Protein AF-A0A3G8WN34-F1 (afdb_monomer)

Organism: NCBI:txid536441

InterPro domains:
  IPR021255 Putative auto-transporter adhesin, head GIN domain [PF10988] (154-354)
  IPR025348 Protein of unknown function DUF4252 [PF14060] (1-120)

Radius of gyration: 29.74 Å; Cα contacts (8 Å, |Δi|>4): 930; chains: 1; bounding box: 71×53×74 Å

Structure (mmCIF, N/CA/C/O backbone):
data_AF-A0A3G8WN34-F1
#
_entry.id   AF-A0A3G8WN34-F1
#
loop_
_atom_site.group_PDB
_atom_site.id
_atom_site.type_symbol
_atom_site.label_atom_id
_atom_site.label_alt_id
_atom_site.label_comp_id
_atom_site.label_asym_id
_atom_site.label_entity_id
_atom_site.label_seq_id
_atom_site.pdbx_PDB_ins_code
_atom_site.Cartn_x
_atom_site.Cartn_y
_atom_site.Cartn_z
_atom_site.occupancy
_atom_site.B_iso_or_equiv
_atom_site.auth_seq_id
_atom_site.auth_comp_id
_atom_site.auth_asym_id
_atom_site.auth_atom_id
_atom_site.pdbx_PDB_model_num
ATOM 1 N N . MET A 1 1 ? -39.862 -16.663 13.974 1.00 43.75 1 MET A N 1
ATOM 2 C CA . MET A 1 1 ? -39.526 -15.410 13.249 1.00 43.75 1 MET A CA 1
ATOM 3 C C . MET A 1 1 ? -38.131 -14.865 13.580 1.00 43.75 1 MET A C 1
ATOM 5 O O . MET A 1 1 ? -37.652 -14.036 12.822 1.00 43.75 1 MET A O 1
ATOM 9 N N . LEU A 1 2 ? -37.443 -15.374 14.615 1.00 43.06 2 LEU A N 1
ATOM 10 C CA . LEU A 1 2 ? -36.042 -15.039 14.934 1.00 43.06 2 LEU A CA 1
ATOM 11 C C . LEU A 1 2 ? -35.004 -15.735 14.031 1.00 43.06 2 LEU A C 1
ATOM 13 O O . LEU A 1 2 ? -33.896 -15.243 13.884 1.00 43.06 2 LEU A O 1
ATOM 17 N N . SER A 1 3 ? -35.380 -16.814 13.339 1.00 41.12 3 SER A N 1
ATOM 18 C CA . SER A 1 3 ? -34.540 -17.558 12.380 1.00 41.12 3 SER A CA 1
ATOM 19 C C . SER A 1 3 ? -34.228 -16.806 11.070 1.00 41.12 3 SER A C 1
ATOM 21 O O . SER A 1 3 ? -33.795 -17.414 10.095 1.00 41.12 3 SER A O 1
ATOM 23 N N . LYS A 1 4 ? -34.532 -15.505 11.013 1.00 43.38 4 LYS A N 1
ATOM 24 C CA . LYS A 1 4 ? -34.261 -14.601 9.884 1.00 43.38 4 LYS A CA 1
ATOM 25 C C . LYS A 1 4 ? -33.421 -13.382 10.298 1.00 43.38 4 LYS A C 1
ATOM 27 O O . LYS A 1 4 ? -33.313 -12.443 9.515 1.00 43.38 4 LYS A O 1
ATOM 32 N N . LEU A 1 5 ? -32.874 -13.365 11.518 1.00 44.41 5 LEU A N 1
ATOM 33 C CA . LEU A 1 5 ? -31.898 -12.356 11.930 1.00 44.41 5 LEU A CA 1
ATOM 34 C C . LEU A 1 5 ? -30.543 -12.684 11.281 1.00 44.41 5 LEU A C 1
ATOM 36 O O . LEU A 1 5 ? -30.038 -13.792 11.443 1.00 44.41 5 LEU A O 1
ATOM 40 N N . ASP A 1 6 ? -29.985 -11.730 10.537 1.00 44.12 6 ASP A N 1
ATOM 41 C CA . ASP A 1 6 ? -28.703 -11.856 9.832 1.00 44.12 6 ASP A CA 1
ATOM 42 C C . ASP A 1 6 ? -27.540 -11.708 10.831 1.00 44.12 6 ASP A C 1
ATOM 44 O O . ASP A 1 6 ? -27.014 -10.618 11.062 1.00 44.12 6 ASP A O 1
ATOM 48 N N . ILE A 1 7 ? -27.224 -12.806 11.519 1.00 50.94 7 ILE A N 1
ATOM 49 C CA . ILE A 1 7 ? -26.136 -12.929 12.497 1.00 50.94 7 ILE A CA 1
ATOM 50 C C . ILE A 1 7 ? -25.087 -13.850 11.871 1.00 50.94 7 ILE A C 1
ATOM 52 O O . ILE A 1 7 ? -25.432 -14.904 11.341 1.00 50.94 7 ILE A O 1
ATOM 56 N N . LYS A 1 8 ? -23.805 -13.462 11.912 1.00 52.75 8 LYS A N 1
ATOM 57 C CA . LYS A 1 8 ? -22.697 -14.250 11.344 1.00 52.75 8 LYS A CA 1
ATOM 58 C C . LYS A 1 8 ? -22.716 -15.680 11.906 1.00 52.75 8 LYS A C 1
ATOM 60 O O . LYS A 1 8 ? -22.821 -15.853 13.119 1.00 52.75 8 LYS A O 1
ATOM 65 N N . ASP A 1 9 ? -22.529 -16.681 11.044 1.00 53.03 9 ASP A N 1
ATOM 66 C CA . ASP A 1 9 ? -22.697 -18.113 11.364 1.00 53.03 9 ASP A CA 1
ATOM 67 C C . ASP A 1 9 ? -21.975 -18.584 12.647 1.00 53.03 9 ASP A C 1
ATOM 69 O O . ASP A 1 9 ? -22.515 -19.388 13.399 1.00 53.03 9 ASP A O 1
ATOM 73 N N . ALA A 1 10 ? -20.791 -18.040 12.956 1.00 52.22 10 ALA A N 1
ATOM 74 C CA . ALA A 1 10 ? -20.002 -18.433 14.132 1.00 52.22 10 ALA A CA 1
ATOM 75 C C . ALA A 1 10 ? -20.540 -17.902 15.479 1.00 52.22 10 ALA A C 1
ATOM 77 O O . ALA A 1 10 ? -20.291 -18.511 16.516 1.00 52.22 10 ALA A O 1
ATOM 78 N N . GLU A 1 11 ? -21.256 -16.773 15.479 1.00 47.06 11 GLU A N 1
ATOM 79 C CA . GLU A 1 11 ? -21.959 -16.257 16.666 1.00 47.06 11 GLU A CA 1
ATOM 80 C C . GLU A 1 11 ? -23.345 -16.894 16.763 1.00 47.06 11 GLU A C 1
ATOM 82 O O . GLU A 1 11 ? -23.783 -17.252 17.857 1.00 47.06 11 GLU A O 1
ATOM 87 N N . LEU A 1 12 ? -23.988 -17.128 15.609 1.00 53.25 12 LEU A N 1
ATOM 88 C CA . LEU A 1 12 ? -25.261 -17.830 15.519 1.00 53.25 12 LEU A CA 1
ATOM 89 C C . LEU A 1 12 ? -25.170 -19.225 16.142 1.00 53.25 12 LEU A C 1
ATOM 91 O O . LEU A 1 12 ? -26.093 -19.588 16.852 1.00 53.25 12 LEU A O 1
ATOM 95 N N . ASP A 1 13 ? -24.081 -19.976 15.958 1.00 57.62 13 ASP A N 1
ATOM 96 C CA . ASP A 1 13 ? -23.912 -21.310 16.556 1.00 57.62 13 ASP A CA 1
ATOM 97 C C . ASP A 1 13 ? -23.855 -21.304 18.098 1.00 57.62 13 ASP A C 1
ATOM 99 O O . ASP A 1 13 ? -24.292 -22.271 18.729 1.00 57.62 13 ASP A O 1
ATOM 103 N N . ASN A 1 14 ? -23.398 -20.211 18.721 1.00 56.16 14 ASN A N 1
ATOM 104 C CA . ASN A 1 14 ? -23.355 -20.080 20.184 1.00 56.16 14 ASN A CA 1
ATOM 105 C C . ASN A 1 14 ? -24.712 -19.685 20.776 1.00 56.16 14 ASN A C 1
ATOM 107 O O . ASN A 1 14 ? -25.076 -20.158 21.855 1.00 56.16 14 ASN A O 1
ATOM 111 N N . ILE A 1 15 ? -25.479 -18.861 20.057 1.00 58.59 15 ILE A N 1
ATOM 112 C CA . ILE A 1 15 ? -26.801 -18.388 20.493 1.00 58.59 15 ILE A CA 1
ATOM 113 C C . ILE A 1 15 ? -27.958 -19.242 19.953 1.00 58.59 15 ILE A C 1
ATOM 115 O O . ILE A 1 15 ? -29.055 -19.174 20.499 1.00 58.59 15 ILE A O 1
ATOM 119 N N . LYS A 1 16 ? -27.740 -20.093 18.938 1.00 61.62 16 LYS A N 1
ATOM 120 C CA . LYS A 1 16 ? -28.726 -21.026 18.346 1.00 61.62 16 LYS A CA 1
ATOM 121 C C . LYS A 1 16 ? -29.462 -21.861 19.390 1.00 61.62 16 LYS A C 1
ATOM 123 O O . LYS A 1 16 ? -30.690 -21.883 19.354 1.00 61.62 16 LYS A O 1
ATOM 128 N N . PRO A 1 17 ? -28.760 -22.493 20.357 1.00 60.78 17 PRO A N 1
ATOM 129 C CA . PRO A 1 17 ? -29.408 -23.316 21.375 1.00 60.78 17 PRO A CA 1
ATOM 130 C C . PRO A 1 17 ? -30.353 -22.512 22.273 1.00 60.78 17 PRO A C 1
ATOM 132 O O . PRO A 1 17 ? -31.273 -23.079 22.858 1.00 60.78 17 PRO A O 1
ATOM 135 N N . VAL A 1 18 ? -30.117 -21.202 22.385 1.00 63.50 18 VAL A N 1
ATOM 136 C CA . VAL A 1 18 ? -30.957 -20.266 23.133 1.00 63.50 18 VAL A CA 1
ATOM 137 C C . VAL A 1 18 ? -32.099 -19.758 22.248 1.00 63.50 18 VAL A C 1
ATOM 139 O O . VAL A 1 18 ? -33.248 -19.771 22.675 1.00 63.50 18 VAL A O 1
ATOM 142 N N . LEU A 1 19 ? -31.814 -19.382 20.996 1.00 64.50 19 LEU A N 1
ATOM 143 C CA . LEU A 1 19 ? -32.798 -18.917 20.011 1.00 64.50 19 LEU A CA 1
ATOM 144 C C . LEU A 1 19 ? -33.889 -19.954 19.721 1.00 64.50 19 LEU A C 1
ATOM 146 O O . LEU A 1 19 ? -35.049 -19.573 19.585 1.00 64.50 19 LEU A O 1
ATOM 150 N N . ASP A 1 20 ? -33.547 -21.244 19.695 1.00 66.50 20 ASP A N 1
ATOM 151 C CA . ASP A 1 20 ? -34.512 -22.334 19.491 1.00 66.50 20 ASP A CA 1
ATOM 152 C C . ASP A 1 20 ? -35.479 -22.512 20.679 1.00 66.50 20 ASP A C 1
ATOM 154 O O . ASP A 1 20 ? -36.553 -23.098 20.531 1.00 66.50 20 ASP A O 1
ATOM 158 N N . LYS A 1 21 ? -35.125 -21.993 21.863 1.00 67.06 21 LYS A N 1
ATOM 159 C CA . LYS A 1 21 ? -35.935 -22.069 23.093 1.00 67.06 21 LYS A CA 1
ATOM 160 C C . LYS A 1 21 ? -36.768 -20.808 23.349 1.00 67.06 21 LYS A C 1
ATOM 162 O O . LYS A 1 21 ? -37.614 -20.811 24.246 1.00 67.06 21 LYS A O 1
ATOM 167 N N . ILE A 1 22 ? -36.548 -19.746 22.570 1.00 74.25 22 ILE A N 1
ATOM 168 C CA . ILE A 1 22 ? -37.266 -18.473 22.680 1.00 74.25 22 ILE A CA 1
ATOM 169 C C . ILE A 1 22 ? -38.494 -18.508 21.764 1.00 74.25 22 ILE A C 1
ATOM 171 O O . ILE A 1 22 ? -38.400 -18.599 20.541 1.00 74.25 22 ILE A O 1
ATOM 175 N N . GLN A 1 23 ? -39.671 -18.399 22.369 1.00 72.50 23 GLN A N 1
ATOM 176 C CA . GLN A 1 23 ? -40.963 -18.363 21.684 1.00 72.50 23 GLN A CA 1
ATOM 177 C C . GLN A 1 23 ? -41.291 -16.958 21.155 1.00 72.50 23 GLN A C 1
ATOM 179 O O . GLN A 1 23 ? -42.003 -16.824 20.157 1.00 72.50 23 GLN A O 1
ATOM 184 N N . GLY A 1 24 ? -40.739 -15.909 21.774 1.00 75.38 24 GLY A N 1
ATOM 185 C CA . GLY A 1 24 ? -40.942 -14.520 21.365 1.00 75.38 24 GLY A CA 1
ATOM 186 C C . GLY A 1 24 ? -39.858 -13.577 21.886 1.00 75.38 24 GLY A C 1
ATOM 187 O O . GLY A 1 24 ? -39.294 -13.791 22.953 1.00 75.38 24 GLY A O 1
ATOM 188 N N . LEU A 1 25 ? -39.574 -12.520 21.123 1.00 80.81 25 LEU A N 1
ATOM 189 C CA . LEU A 1 25 ? -38.671 -11.439 21.518 1.00 80.81 25 LEU A CA 1
ATOM 190 C C . LEU A 1 25 ? -39.430 -10.117 21.453 1.00 80.81 25 LEU A C 1
ATOM 192 O O . LEU A 1 25 ? -39.993 -9.776 20.410 1.00 80.81 25 LEU A O 1
ATOM 196 N N . ARG A 1 26 ? -39.422 -9.361 22.551 1.00 79.56 26 ARG A N 1
ATOM 197 C CA . ARG A 1 26 ? -39.939 -7.988 22.595 1.00 79.56 26 ARG A CA 1
ATOM 198 C C . ARG A 1 26 ? -38.820 -7.052 23.005 1.00 79.56 26 ARG A C 1
ATOM 200 O O . ARG A 1 26 ? -38.137 -7.313 23.989 1.00 79.56 26 ARG A O 1
ATOM 207 N N . ILE A 1 27 ? -38.648 -5.968 22.258 1.00 82.56 27 ILE A N 1
ATOM 208 C CA . ILE A 1 27 ? -37.599 -4.977 22.500 1.00 82.56 27 ILE A CA 1
ATOM 209 C C . ILE A 1 27 ? -38.257 -3.615 22.694 1.00 82.56 27 ILE A C 1
ATOM 211 O O . ILE A 1 27 ? -39.088 -3.205 21.885 1.00 82.56 27 ILE A O 1
ATOM 215 N N . LEU A 1 28 ? -37.863 -2.917 23.753 1.00 80.19 28 LEU A N 1
ATOM 216 C CA . LEU A 1 28 ? -38.206 -1.526 24.012 1.00 80.19 28 LEU A CA 1
ATOM 217 C C . LEU A 1 28 ? -36.909 -0.724 24.120 1.00 80.19 28 LEU A C 1
ATOM 219 O O . LEU A 1 28 ? -36.101 -0.970 25.013 1.00 80.19 28 LEU A O 1
ATOM 223 N N . VAL A 1 29 ? -36.720 0.228 23.209 1.00 81.00 29 VAL A N 1
ATOM 224 C CA . VAL A 1 29 ? -35.576 1.146 23.198 1.00 81.00 29 VAL A CA 1
ATOM 225 C C . VAL A 1 29 ? -36.062 2.524 23.618 1.00 81.00 29 VAL A C 1
ATOM 227 O O . VAL A 1 29 ? -37.052 3.029 23.091 1.00 81.00 29 VAL A O 1
ATOM 230 N N . ILE A 1 30 ? -35.380 3.115 24.592 1.00 79.31 30 ILE A N 1
ATOM 231 C CA . ILE A 1 30 ? -35.691 4.429 25.142 1.00 79.31 30 ILE A CA 1
ATOM 232 C C . ILE A 1 30 ? -34.420 5.258 25.081 1.00 79.31 30 ILE A C 1
ATOM 234 O O . ILE A 1 30 ? -33.465 5.013 25.819 1.00 79.31 30 ILE A O 1
ATOM 238 N N . GLU A 1 31 ? -34.429 6.240 24.193 1.00 77.69 31 GLU A N 1
ATOM 239 C CA . GLU A 1 31 ? -33.291 7.114 23.945 1.00 77.69 31 GLU A CA 1
ATOM 240 C C . GLU A 1 31 ? -33.470 8.438 24.677 1.00 77.69 31 GLU A C 1
ATOM 242 O O . GLU A 1 31 ? -34.553 9.035 24.695 1.00 77.69 31 GLU A O 1
ATOM 247 N N . LYS A 1 32 ? -32.390 8.898 25.299 1.00 79.50 32 LYS A N 1
ATOM 248 C CA . LYS A 1 32 ? -32.308 10.221 25.885 1.00 79.50 32 LYS A CA 1
ATOM 249 C C . LYS A 1 32 ? -32.390 11.250 24.753 1.00 79.50 32 LYS A C 1
ATOM 251 O O . LYS A 1 32 ? -31.614 11.163 23.805 1.00 79.50 32 LYS A O 1
ATOM 256 N N . PRO A 1 33 ? -33.283 12.248 24.845 1.00 72.19 33 PRO A N 1
ATOM 257 C CA . PRO A 1 33 ? -33.386 13.266 23.811 1.00 72.19 33 PRO A CA 1
ATOM 258 C C . PRO A 1 33 ? -32.088 14.085 23.718 1.00 72.19 33 PRO A C 1
ATOM 260 O O . PRO A 1 33 ? -31.609 14.620 24.722 1.00 72.19 33 PRO A O 1
ATOM 263 N N . GLU A 1 34 ? -31.533 14.187 22.511 1.00 65.25 34 GLU A N 1
ATOM 264 C CA . GLU A 1 34 ? -30.412 15.072 22.182 1.00 65.25 34 GLU A CA 1
ATOM 265 C C . GLU A 1 34 ? -30.930 16.486 21.876 1.00 65.25 34 GLU A C 1
ATOM 267 O O . GLU A 1 34 ? -31.970 16.655 21.233 1.00 65.25 34 GLU A O 1
ATOM 272 N N . PHE A 1 35 ? -30.233 17.521 22.356 1.00 65.94 35 PHE A N 1
ATOM 273 C CA . PHE A 1 35 ? -30.682 18.907 22.209 1.00 65.94 35 PHE A CA 1
ATOM 274 C C . PHE A 1 35 ? -29.596 19.807 21.623 1.00 65.94 35 PHE A C 1
ATOM 276 O O . PHE A 1 35 ? -28.563 20.028 22.253 1.00 65.94 35 PHE A O 1
ATOM 283 N N . ASP A 1 36 ? -29.905 20.422 20.481 1.00 54.41 36 ASP A N 1
ATOM 284 C CA . ASP A 1 36 ? -29.206 21.607 19.990 1.00 54.41 36 ASP A CA 1
ATOM 285 C C . ASP A 1 36 ? -29.720 22.869 20.698 1.00 54.41 36 ASP A C 1
ATOM 287 O O . ASP A 1 36 ? -30.911 23.032 20.983 1.00 54.41 36 ASP A O 1
ATOM 291 N N . SER A 1 37 ? -28.801 23.786 20.982 1.00 52.00 37 SER A N 1
ATOM 292 C CA . SER A 1 37 ? -28.878 24.874 21.972 1.00 52.00 37 SER A CA 1
ATOM 293 C C . SER A 1 37 ? -29.895 26.007 21.696 1.00 52.00 37 SER A C 1
ATOM 295 O O . SER A 1 37 ? -29.808 27.071 22.306 1.00 52.00 37 SER A O 1
ATOM 297 N N . ILE A 1 38 ? -30.891 25.808 20.823 1.00 52.97 38 ILE A N 1
ATOM 298 C CA . ILE A 1 38 ? -31.734 26.893 20.280 1.00 52.97 38 ILE A CA 1
ATOM 299 C C . ILE A 1 38 ? -33.225 26.811 20.691 1.00 52.97 38 ILE A C 1
ATOM 301 O O . ILE A 1 38 ? -33.931 27.816 20.612 1.00 52.97 38 ILE A O 1
ATOM 305 N N . ASN A 1 39 ? -33.746 25.685 21.199 1.00 54.94 39 ASN A N 1
ATOM 306 C CA . ASN A 1 39 ? -35.201 25.520 21.396 1.00 54.94 39 ASN A CA 1
ATOM 307 C C . ASN A 1 39 ? -35.689 25.574 22.862 1.00 54.94 39 ASN A C 1
ATOM 309 O O . ASN A 1 39 ? -35.262 24.802 23.711 1.00 54.94 39 ASN A O 1
ATOM 313 N N . LYS A 1 40 ? -36.696 26.413 23.162 1.00 54.03 40 LYS A N 1
ATOM 314 C CA . LYS A 1 40 ? -37.330 26.540 24.502 1.00 54.03 40 LYS A CA 1
ATOM 315 C C . LYS A 1 40 ? -38.205 25.340 24.926 1.00 54.03 40 LYS A C 1
ATOM 317 O O . LYS A 1 40 ? -38.704 25.319 26.047 1.00 54.03 40 LYS A O 1
ATOM 322 N N . ASN A 1 41 ? -38.369 24.327 24.071 1.00 57.62 41 ASN A N 1
ATOM 323 C CA . ASN A 1 41 ? -39.126 23.098 24.372 1.00 57.62 41 ASN A CA 1
ATOM 324 C C . ASN A 1 41 ? -38.302 22.011 25.095 1.00 57.62 41 ASN A C 1
ATOM 326 O O . ASN A 1 41 ? -38.856 20.978 25.479 1.00 57.62 41 ASN A O 1
ATOM 330 N N . VAL A 1 42 ? -37.005 22.254 25.319 1.00 60.91 42 VAL A N 1
ATOM 331 C CA . VAL A 1 42 ? -36.048 21.317 25.941 1.00 60.91 42 VAL A CA 1
ATOM 332 C C . VAL A 1 42 ? -36.527 20.823 27.311 1.00 60.91 42 VAL A C 1
ATOM 334 O O . VAL A 1 42 ? -36.458 19.631 27.606 1.00 60.91 42 VAL A O 1
ATOM 337 N N . SER A 1 43 ? -37.105 21.704 28.132 1.00 62.34 43 SER A N 1
ATOM 338 C CA . SER A 1 43 ? -37.529 21.344 29.490 1.00 62.34 43 SER A CA 1
ATOM 339 C C . SER A 1 43 ? -38.682 20.337 29.514 1.00 62.34 43 SER A C 1
ATOM 341 O O . SER A 1 43 ? -38.679 19.437 30.346 1.00 62.34 43 SER A O 1
ATOM 343 N N . LYS A 1 44 ? -39.654 20.431 28.596 1.00 69.94 44 LYS A N 1
ATOM 344 C CA . LYS A 1 44 ? -40.822 19.531 28.587 1.00 69.94 44 LYS A CA 1
ATOM 345 C C . LYS A 1 44 ? -40.464 18.129 28.083 1.00 69.94 44 LYS A C 1
ATOM 347 O O . LYS A 1 44 ? -40.932 17.149 28.650 1.00 69.94 44 LYS A O 1
ATOM 352 N N . ALA A 1 45 ? -39.600 18.030 27.071 1.00 70.44 45 ALA A N 1
ATOM 353 C CA . ALA A 1 45 ? -39.113 16.748 26.555 1.00 70.44 45 ALA A CA 1
ATOM 354 C C . ALA A 1 45 ? -38.252 16.003 27.590 1.00 70.44 45 ALA A C 1
ATOM 356 O O . ALA A 1 45 ? -38.448 14.810 27.809 1.00 70.44 45 ALA A O 1
ATOM 357 N N . MET A 1 46 ? -37.374 16.722 28.298 1.00 72.50 46 MET A N 1
ATOM 358 C CA . MET A 1 46 ? -36.568 16.157 29.384 1.00 72.50 46 MET A CA 1
ATOM 359 C C . MET A 1 46 ? -37.435 15.704 30.575 1.00 72.50 46 MET A C 1
ATOM 361 O O . MET A 1 46 ? -37.191 14.648 31.154 1.00 72.50 46 MET A O 1
ATOM 365 N N . LEU A 1 47 ? -38.473 16.473 30.936 1.00 73.25 47 LEU A N 1
ATOM 366 C CA . LEU A 1 47 ? -39.418 16.098 31.997 1.00 73.25 47 LEU A CA 1
ATOM 367 C C . LEU A 1 47 ? -40.215 14.838 31.638 1.00 73.25 47 LEU A C 1
ATOM 369 O O . LEU A 1 47 ? -40.315 13.939 32.471 1.00 73.25 47 LEU A O 1
ATOM 373 N N . ASN A 1 48 ? -40.714 14.746 30.402 1.00 78.50 48 ASN A N 1
ATOM 374 C CA . ASN A 1 48 ? -41.432 13.569 29.907 1.00 78.50 48 ASN A CA 1
ATOM 375 C C . ASN A 1 48 ? -40.534 12.322 29.855 1.00 78.50 48 ASN A C 1
ATOM 377 O O . ASN A 1 48 ? -40.978 11.219 30.167 1.00 78.50 48 ASN A O 1
ATOM 381 N N . PHE A 1 49 ? -39.264 12.491 29.480 1.00 82.25 49 PHE A N 1
ATOM 382 C CA . PHE A 1 49 ? -38.283 11.410 29.494 1.00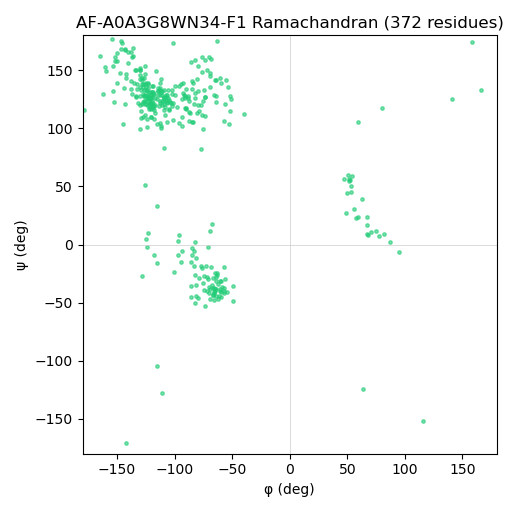 82.25 49 PHE A CA 1
ATOM 383 C C . PHE A 1 49 ? -38.052 10.881 30.917 1.00 82.25 49 PHE A C 1
ATOM 385 O O . PHE A 1 49 ? -38.111 9.676 31.160 1.00 82.25 49 PHE A O 1
ATOM 392 N N . ASN A 1 50 ? -37.869 11.785 31.882 1.00 78.69 50 ASN A N 1
ATOM 393 C CA . ASN A 1 50 ? -37.673 11.418 33.283 1.00 78.69 50 ASN A CA 1
ATOM 394 C C . ASN A 1 50 ? -38.915 10.756 33.902 1.00 78.69 50 ASN A C 1
ATOM 396 O O . ASN A 1 50 ? -38.771 9.828 34.701 1.00 78.69 50 ASN A O 1
ATOM 400 N N . SER A 1 51 ? -40.130 11.198 33.549 1.00 81.50 51 SER A N 1
ATOM 401 C CA . SER A 1 51 ? -41.359 10.535 34.004 1.00 81.50 51 SER A CA 1
ATOM 402 C C . SER A 1 51 ? -41.500 9.139 33.401 1.00 81.50 51 SER A C 1
ATOM 404 O O . SER A 1 51 ? -41.758 8.197 34.141 1.00 81.50 51 SER A O 1
ATOM 406 N N . LEU A 1 52 ? -41.223 8.978 32.103 1.00 82.50 52 LEU A N 1
ATOM 407 C CA . LEU A 1 52 ? -41.259 7.677 31.432 1.00 82.50 52 LEU A CA 1
ATOM 408 C C . LEU A 1 52 ? -40.272 6.683 32.065 1.00 82.50 52 LEU A C 1
ATOM 410 O O . LEU A 1 52 ? -40.636 5.550 32.366 1.00 82.50 52 LEU A O 1
ATOM 414 N N . GLN A 1 53 ? -39.043 7.122 32.341 1.00 78.12 53 GLN A N 1
ATOM 415 C CA . GLN A 1 53 ? -38.035 6.325 33.050 1.00 78.12 53 GLN A CA 1
ATOM 416 C C . GLN A 1 53 ? -38.523 5.866 34.434 1.00 78.12 53 GLN A C 1
ATOM 418 O O . GLN A 1 53 ? -38.340 4.710 34.828 1.00 78.12 53 GLN A O 1
ATOM 423 N N . LYS A 1 54 ? -39.190 6.758 35.174 1.00 81.06 54 LYS A N 1
ATOM 424 C CA . LYS A 1 54 ? -39.757 6.446 36.490 1.00 81.06 54 LYS A CA 1
ATOM 425 C C . LYS A 1 54 ? -40.904 5.435 36.399 1.00 81.06 54 LYS A C 1
ATOM 427 O O . LYS A 1 54 ? -40.935 4.506 37.206 1.00 81.06 54 LYS A O 1
ATOM 432 N N . ASP A 1 55 ? -41.796 5.594 35.426 1.00 83.69 55 ASP A N 1
ATOM 433 C CA . ASP A 1 55 ? -42.949 4.713 35.206 1.00 83.69 55 ASP A CA 1
ATOM 434 C C . ASP A 1 55 ? -42.524 3.307 34.763 1.00 83.69 55 ASP A C 1
ATOM 436 O O . ASP A 1 55 ? -43.110 2.302 35.168 1.00 83.69 55 ASP A O 1
ATOM 440 N N . ILE A 1 56 ? -41.449 3.207 33.983 1.00 82.12 56 ILE A N 1
ATOM 441 C CA . ILE A 1 56 ? -40.862 1.917 33.610 1.00 82.12 56 ILE A CA 1
ATOM 442 C C . ILE A 1 56 ? -40.226 1.259 34.828 1.00 82.12 56 ILE A C 1
ATOM 444 O O . ILE A 1 56 ? -40.473 0.085 35.091 1.00 82.12 56 ILE A O 1
ATOM 448 N N . SER A 1 57 ? -39.445 2.003 35.615 1.00 75.81 57 SER A N 1
ATOM 449 C CA . SER A 1 57 ? -38.827 1.461 36.828 1.00 75.81 57 SER A 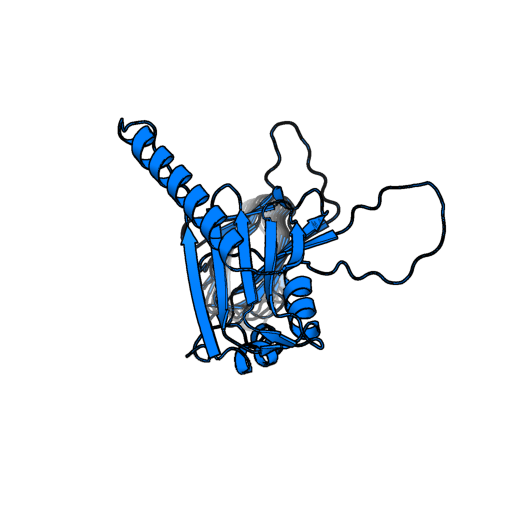CA 1
ATOM 450 C C . SER A 1 57 ? -39.864 0.969 37.844 1.00 75.81 57 SER A C 1
ATOM 452 O O . SER A 1 57 ? -39.649 -0.066 38.476 1.00 75.81 57 SER A O 1
ATOM 454 N N . SER A 1 58 ? -40.992 1.670 38.001 1.00 80.06 58 SER A N 1
ATOM 455 C CA . SER A 1 58 ? -42.084 1.229 38.877 1.00 80.06 58 SER A CA 1
ATOM 456 C C . SER A 1 58 ? -42.804 0.001 38.319 1.00 80.06 58 SER A C 1
ATOM 458 O O . SER A 1 58 ? -43.047 -0.945 39.065 1.00 80.06 58 SER A O 1
ATOM 460 N N . SER A 1 59 ? -43.065 -0.034 37.010 1.00 80.69 59 SER A N 1
ATOM 461 C CA . SER A 1 59 ? -43.679 -1.188 36.347 1.00 80.69 59 SER A CA 1
ATOM 462 C C . SER A 1 59 ? -42.810 -2.438 36.479 1.00 80.69 59 SER A C 1
ATOM 464 O O . SER A 1 59 ? -43.313 -3.490 36.853 1.00 80.69 59 SER A O 1
ATOM 466 N N . LEU A 1 60 ? -41.494 -2.315 36.279 1.00 76.38 60 LEU A N 1
ATOM 467 C CA . LEU A 1 60 ? -40.541 -3.413 36.457 1.00 76.38 60 LEU A CA 1
ATOM 468 C C . LEU A 1 60 ? -40.526 -3.969 37.882 1.00 76.38 60 LEU A C 1
ATOM 470 O O . LEU A 1 60 ? -40.467 -5.181 38.061 1.00 76.38 60 LEU A O 1
ATOM 474 N N . LYS A 1 61 ? -40.614 -3.102 38.898 1.00 76.88 61 LYS A N 1
ATOM 475 C CA . LYS A 1 61 ? -40.695 -3.535 40.302 1.00 76.88 61 LYS A CA 1
ATOM 476 C C . LYS A 1 61 ? -41.969 -4.326 40.602 1.00 76.88 61 LYS A C 1
ATOM 478 O O . LYS A 1 61 ? -41.934 -5.206 41.450 1.00 76.88 61 LYS A O 1
ATOM 483 N N . ASN A 1 62 ? -43.068 -4.026 39.911 1.00 79.00 62 ASN A N 1
ATOM 484 C CA . ASN A 1 62 ? -44.354 -4.696 40.111 1.00 79.00 62 ASN A CA 1
ATOM 485 C C . ASN A 1 62 ? -44.461 -6.044 39.383 1.00 79.00 62 ASN A C 1
ATOM 487 O O . ASN A 1 62 ? -45.407 -6.786 39.628 1.00 79.00 62 ASN A O 1
ATOM 491 N N . LEU A 1 63 ? -43.532 -6.359 38.477 1.00 76.62 63 LEU A N 1
ATOM 492 C CA . LEU A 1 63 ? -43.580 -7.579 37.672 1.00 76.62 63 LEU A CA 1
ATOM 493 C C . LEU A 1 63 ? -43.034 -8.827 38.397 1.00 76.62 63 LEU A C 1
ATOM 495 O O . LEU A 1 63 ? -43.029 -9.892 37.792 1.00 76.62 63 LEU A O 1
ATOM 499 N N . ASN A 1 64 ? -42.616 -8.722 39.667 1.00 73.69 64 ASN A N 1
ATOM 500 C CA . ASN A 1 64 ? -42.058 -9.824 40.471 1.00 73.69 64 ASN A CA 1
ATOM 501 C C . ASN A 1 64 ? -40.938 -10.604 39.755 1.00 73.69 64 ASN A C 1
ATOM 503 O O . ASN A 1 64 ? -40.927 -11.829 39.771 1.00 73.69 64 ASN A O 1
ATOM 507 N N . TYR A 1 65 ? -40.007 -9.898 39.110 1.00 80.88 65 TYR A N 1
ATOM 508 C CA . TYR A 1 65 ? -38.815 -10.531 38.551 1.00 80.88 65 TYR A CA 1
ATOM 509 C C . TYR A 1 65 ? -37.686 -10.552 39.582 1.00 80.88 65 TYR A C 1
ATOM 511 O O . TYR A 1 65 ? -37.357 -9.513 40.163 1.00 80.88 65 TYR A O 1
ATOM 519 N N . ASP A 1 66 ? -37.034 -11.699 39.719 1.00 81.25 66 ASP A N 1
ATOM 520 C CA . ASP A 1 66 ? -35.822 -11.853 40.510 1.00 81.25 66 ASP A CA 1
ATOM 521 C C . ASP A 1 66 ? -34.586 -11.475 39.686 1.00 81.25 66 ASP A C 1
ATOM 523 O O . ASP A 1 66 ? -34.428 -11.872 38.528 1.00 81.25 66 ASP A O 1
ATOM 527 N N . GLU A 1 67 ? -33.688 -10.684 40.280 1.00 82.06 67 GLU A N 1
ATOM 528 C CA . GLU A 1 67 ? -32.402 -10.337 39.667 1.00 82.06 67 GLU A CA 1
ATOM 529 C C . GLU A 1 67 ? -31.447 -11.527 39.769 1.00 82.06 67 GLU A C 1
ATOM 531 O O . GLU A 1 67 ? -30.979 -11.876 40.849 1.00 82.06 67 GLU A O 1
ATOM 536 N N . LEU A 1 68 ? -31.143 -12.130 38.622 1.00 80.62 68 LEU A N 1
ATOM 537 C CA . LEU A 1 68 ? -30.257 -13.287 38.529 1.00 80.62 68 LEU A CA 1
ATOM 538 C C . LEU A 1 68 ? -28.792 -12.865 38.550 1.00 80.62 68 LEU A C 1
ATOM 540 O O . LEU A 1 68 ? -27.957 -13.481 39.210 1.00 80.62 68 LEU A O 1
ATOM 544 N N . MET A 1 69 ? -28.472 -11.817 37.790 1.00 78.38 69 MET A N 1
ATOM 545 C CA . MET A 1 69 ? -27.129 -11.257 37.725 1.00 78.38 69 MET A CA 1
ATOM 546 C C . MET A 1 69 ? -27.140 -9.831 37.178 1.00 78.38 69 MET A C 1
ATOM 548 O O . MET A 1 69 ? -27.972 -9.449 36.352 1.00 78.38 69 MET A O 1
ATOM 552 N N . THR A 1 70 ? -26.139 -9.065 37.595 1.00 79.38 70 THR A N 1
ATOM 553 C CA . THR A 1 70 ? -25.814 -7.760 37.027 1.00 79.38 70 THR A CA 1
ATOM 554 C C . THR A 1 70 ? -24.391 -7.803 36.489 1.00 79.38 70 THR A C 1
ATOM 556 O O . THR A 1 70 ? -23.450 -8.105 37.222 1.00 79.38 70 THR A O 1
ATOM 559 N N . VAL A 1 71 ? -24.226 -7.433 35.224 1.00 77.44 71 VAL A N 1
ATOM 560 C CA . VAL A 1 71 ? -22.935 -7.213 34.579 1.00 77.44 71 VAL A CA 1
ATOM 561 C C . VAL A 1 71 ? -22.723 -5.708 34.444 1.00 77.44 71 VAL A C 1
ATOM 563 O O . VAL A 1 71 ? -23.470 -5.017 33.754 1.00 77.44 71 VAL A O 1
ATOM 566 N N . ASN A 1 72 ? -21.706 -5.187 35.127 1.00 72.88 72 ASN A N 1
ATOM 567 C CA . ASN A 1 72 ? -21.299 -3.791 34.989 1.00 72.88 72 ASN A CA 1
ATOM 568 C C . ASN A 1 72 ? -20.114 -3.722 34.017 1.00 72.88 72 ASN A C 1
ATOM 570 O O . ASN A 1 72 ? -19.059 -4.290 34.299 1.00 72.88 72 ASN A O 1
ATOM 574 N N . SER A 1 73 ? -20.276 -3.018 32.900 1.00 67.75 73 SER A N 1
ATOM 575 C CA . SER A 1 73 ? -19.175 -2.576 32.045 1.00 67.75 73 SER A CA 1
ATOM 576 C C . SER A 1 73 ? -18.882 -1.093 32.310 1.00 67.75 73 SER A C 1
ATOM 578 O O . SER A 1 73 ? -19.579 -0.444 33.093 1.00 67.75 73 SER A O 1
ATOM 580 N N . LYS A 1 74 ? -17.817 -0.551 31.707 1.00 59.75 74 LYS A N 1
ATOM 581 C CA . LYS A 1 74 ? -17.445 0.864 31.887 1.00 59.75 74 LYS A CA 1
ATOM 582 C C . LYS A 1 74 ? -18.541 1.825 31.408 1.00 59.75 74 LYS A C 1
ATOM 584 O O . LYS A 1 74 ? -18.724 2.864 32.033 1.00 59.75 74 LYS A O 1
ATOM 589 N N . ASP A 1 75 ? -19.297 1.422 30.386 1.00 63.41 75 ASP A N 1
ATOM 590 C CA . ASP A 1 75 ? -20.225 2.299 29.661 1.00 63.41 75 ASP A CA 1
ATOM 591 C C . ASP A 1 75 ? -21.690 1.835 29.763 1.00 63.41 75 ASP A C 1
ATOM 593 O O . ASP A 1 75 ? -22.610 2.554 29.366 1.00 63.41 75 ASP A O 1
ATOM 597 N N . ALA A 1 76 ? -21.940 0.638 30.307 1.00 72.50 76 ALA A N 1
ATOM 598 C CA . ALA A 1 76 ? -23.282 0.088 30.444 1.00 72.50 76 ALA A CA 1
ATOM 599 C C . ALA A 1 76 ? -23.451 -0.794 31.688 1.00 72.50 76 ALA A C 1
ATOM 601 O O . ALA A 1 76 ? -22.561 -1.529 32.113 1.00 72.50 76 ALA A O 1
ATOM 602 N N . LYS A 1 77 ? -24.659 -0.774 32.246 1.00 78.00 77 LYS A N 1
ATOM 603 C CA . LYS A 1 77 ? -25.114 -1.709 33.271 1.00 78.00 77 LYS A CA 1
ATOM 604 C C . LYS A 1 77 ? -26.150 -2.641 32.666 1.00 78.00 77 LYS A C 1
ATOM 606 O O . LYS A 1 77 ? -27.230 -2.197 32.280 1.00 78.00 77 LYS A O 1
ATOM 611 N N . VAL A 1 78 ? -25.822 -3.924 32.613 1.00 82.94 78 VAL A N 1
ATOM 612 C CA . VAL A 1 78 ? -26.676 -4.979 32.072 1.00 82.94 78 VAL A CA 1
ATOM 613 C C . VAL A 1 78 ? -27.232 -5.799 33.231 1.00 82.94 78 VAL A C 1
ATOM 615 O O . VAL A 1 78 ? -26.474 -6.328 34.037 1.00 82.94 78 VAL A O 1
ATOM 618 N N . LYS A 1 79 ? -28.555 -5.899 33.338 1.00 81.88 79 LYS A N 1
ATOM 619 C CA . LYS A 1 79 ? -29.242 -6.723 34.338 1.00 81.88 79 LYS A CA 1
ATOM 620 C C . LYS A 1 79 ? -29.995 -7.858 33.669 1.00 81.88 79 LYS A C 1
ATOM 622 O O . LYS A 1 79 ? -30.725 -7.609 32.713 1.00 81.88 79 LYS A O 1
ATOM 627 N N . PHE A 1 80 ? -29.870 -9.053 34.229 1.00 83.25 80 PHE A N 1
ATOM 628 C CA . PHE A 1 80 ? -30.633 -10.231 33.843 1.00 83.25 80 PHE A CA 1
ATOM 629 C C . PHE A 1 80 ? -31.625 -10.550 34.960 1.00 83.25 80 PHE A C 1
ATOM 631 O O . PHE A 1 80 ? -31.242 -10.705 36.121 1.00 83.25 80 PHE A O 1
ATOM 638 N N . LEU A 1 81 ? -32.900 -10.600 34.600 1.00 84.12 81 LEU A N 1
ATOM 639 C CA . LEU A 1 81 ? -34.042 -10.720 35.498 1.00 84.12 81 LEU A CA 1
ATOM 640 C C . LEU A 1 81 ? -34.920 -11.884 35.010 1.00 84.12 81 LEU A C 1
ATOM 642 O O . LEU A 1 81 ? -35.092 -12.014 33.800 1.00 84.12 81 LEU A O 1
ATOM 646 N N . ALA A 1 82 ? -35.511 -12.695 35.890 1.00 83.62 82 ALA A N 1
ATOM 647 C CA . ALA A 1 82 ? -36.471 -13.744 35.496 1.00 83.62 82 ALA A CA 1
ATOM 648 C C . ALA A 1 82 ? -37.726 -13.753 36.377 1.00 83.62 82 ALA A C 1
ATOM 650 O O . ALA A 1 82 ? -37.647 -13.377 37.542 1.00 83.62 82 ALA A O 1
ATOM 651 N N . ALA A 1 83 ? -38.871 -14.165 35.821 1.00 76.19 83 ALA A N 1
ATOM 652 C CA . ALA A 1 83 ? -40.151 -14.170 36.539 1.00 76.19 83 ALA A CA 1
ATOM 653 C C . ALA A 1 83 ? -40.308 -15.368 37.498 1.00 76.19 83 ALA A C 1
ATOM 655 O O . ALA A 1 83 ? -41.008 -15.261 38.500 1.00 76.19 83 ALA A O 1
ATOM 656 N N . ASP A 1 84 ? -39.667 -16.499 37.193 1.00 71.19 84 ASP A N 1
ATOM 657 C CA . ASP A 1 84 ? -39.567 -17.669 38.071 1.00 71.19 84 ASP A CA 1
ATOM 658 C C . ASP A 1 84 ? -38.244 -18.398 37.792 1.00 71.19 84 ASP A C 1
ATOM 660 O O . ASP A 1 84 ? -37.824 -18.522 36.637 1.00 71.19 84 ASP A O 1
ATOM 664 N N . ALA A 1 85 ? -37.580 -18.861 38.849 1.00 63.16 85 ALA A N 1
ATOM 665 C CA . ALA A 1 85 ? -36.300 -19.561 38.808 1.00 63.16 85 ALA A CA 1
ATOM 666 C C . ALA A 1 85 ? -36.384 -20.908 39.542 1.00 63.16 85 ALA A C 1
ATOM 668 O O . ALA A 1 85 ? -35.566 -21.233 40.407 1.00 63.16 85 ALA A O 1
ATOM 669 N N . ALA A 1 86 ? -37.387 -21.715 39.204 1.00 58.97 86 ALA A N 1
ATOM 670 C CA . ALA A 1 86 ? -37.556 -23.049 39.760 1.00 58.97 86 ALA A CA 1
ATOM 671 C C . ALA A 1 86 ? -36.682 -24.089 39.025 1.00 58.97 86 ALA A C 1
ATOM 673 O O . ALA A 1 86 ? -36.708 -24.221 37.802 1.00 58.97 86 ALA A O 1
ATOM 674 N N . ASN A 1 87 ? -35.923 -24.893 39.780 1.00 56.97 87 ASN A N 1
ATOM 675 C CA . ASN A 1 87 ? -35.175 -26.059 39.277 1.00 56.97 87 ASN A CA 1
ATOM 676 C C . ASN A 1 87 ? -34.185 -25.777 38.122 1.00 56.97 87 ASN A C 1
ATOM 678 O O . ASN A 1 87 ? -33.938 -26.648 37.288 1.00 56.97 87 ASN A O 1
ATOM 682 N N . GLY A 1 88 ? -33.599 -24.575 38.068 1.00 60.47 88 GLY A N 1
ATOM 683 C CA . GLY A 1 88 ? -32.598 -24.208 37.054 1.00 60.47 88 GLY A CA 1
ATOM 684 C C . GLY A 1 88 ? -33.170 -23.884 35.668 1.00 60.47 88 GLY A C 1
ATOM 685 O O . GLY A 1 88 ? -32.397 -23.675 34.728 1.00 60.47 88 GLY A O 1
ATOM 686 N N . VAL A 1 89 ? -34.501 -23.820 35.547 1.00 69.56 89 VAL A N 1
ATOM 687 C CA . VAL A 1 89 ? -35.221 -23.349 34.361 1.00 69.56 89 VAL A CA 1
ATOM 688 C C . VAL A 1 89 ? -35.851 -22.002 34.695 1.00 69.56 89 VAL A C 1
ATOM 690 O O . VAL A 1 89 ? -36.540 -21.863 35.700 1.00 69.56 89 VAL A O 1
ATOM 693 N N . LEU A 1 90 ? -35.572 -21.015 33.856 1.00 74.25 90 LEU A N 1
ATOM 694 C CA . LEU A 1 90 ? -36.039 -19.647 33.990 1.00 74.25 90 LEU A CA 1
ATOM 695 C C . LEU A 1 90 ? -37.213 -19.446 33.040 1.00 74.25 90 LEU A C 1
ATOM 697 O O . LEU A 1 90 ? -37.058 -19.627 31.827 1.00 74.25 90 LEU A O 1
ATOM 701 N N . ASP A 1 91 ? -38.361 -19.066 33.591 1.00 72.56 91 ASP A N 1
ATOM 702 C CA . ASP A 1 91 ? -39.524 -18.675 32.802 1.00 72.56 91 ASP A CA 1
ATOM 703 C C . ASP A 1 91 ? -39.465 -17.161 32.551 1.00 72.56 91 ASP A C 1
ATOM 705 O O . ASP A 1 91 ? -39.517 -16.359 33.484 1.00 72.56 91 ASP A O 1
ATOM 709 N N . ASN A 1 92 ? -39.364 -16.791 31.270 1.00 74.38 92 ASN A N 1
ATOM 710 C CA . ASN A 1 92 ? -39.305 -15.421 30.750 1.00 74.38 92 ASN A CA 1
ATOM 711 C C . ASN A 1 92 ? -38.122 -14.599 31.288 1.00 74.38 92 ASN A C 1
ATOM 713 O O . ASN A 1 92 ? -38.123 -14.099 32.413 1.00 74.38 92 ASN A O 1
ATOM 717 N N . LEU A 1 93 ? -37.114 -14.406 30.438 1.00 82.88 93 LEU A N 1
ATOM 718 C CA . LEU A 1 93 ? -35.917 -13.641 30.775 1.00 82.88 93 LEU A CA 1
ATOM 719 C C . LEU A 1 93 ? -36.083 -12.189 30.329 1.00 82.88 93 LEU A C 1
ATOM 721 O O . LEU A 1 93 ? -36.314 -11.906 29.155 1.00 82.88 93 LEU A O 1
ATOM 725 N N . LEU A 1 94 ? -35.904 -11.259 31.255 1.00 84.56 94 LEU A N 1
ATOM 726 C CA . LEU A 1 94 ? -35.847 -9.836 30.979 1.00 84.56 94 LEU A CA 1
ATOM 727 C C . LEU A 1 94 ? -34.404 -9.338 31.102 1.00 84.56 94 LEU A C 1
ATOM 729 O O . LEU A 1 94 ? -33.769 -9.415 32.152 1.00 84.56 94 LEU A O 1
ATOM 733 N N . LEU A 1 95 ? -33.904 -8.773 30.013 1.00 85.62 95 LEU A N 1
ATOM 734 C CA . LEU A 1 95 ? -32.608 -8.127 29.914 1.00 85.62 95 LEU A CA 1
ATOM 735 C C . LEU A 1 95 ? -32.800 -6.610 29.921 1.00 85.62 95 LEU A C 1
ATOM 737 O O . LEU A 1 95 ? -33.481 -6.061 29.058 1.00 85.62 95 LEU A O 1
ATOM 741 N N . SER A 1 96 ? -32.188 -5.921 30.880 1.00 82.75 96 SER A N 1
ATOM 742 C CA . SER A 1 96 ? -32.205 -4.458 30.963 1.00 82.75 96 SER A CA 1
ATOM 743 C C . SER A 1 96 ? -30.791 -3.916 30.809 1.00 82.75 96 SER A C 1
ATOM 745 O O . SER A 1 96 ? -29.964 -4.083 31.703 1.00 82.75 96 SER A O 1
ATOM 747 N N . VAL A 1 97 ? -30.534 -3.211 29.711 1.00 84.00 97 VAL A N 1
ATOM 748 C CA . VAL A 1 97 ? -29.274 -2.517 29.430 1.00 84.00 97 VAL A CA 1
ATOM 749 C C . VAL A 1 97 ? -29.479 -1.026 29.658 1.00 84.00 97 VAL A C 1
ATOM 751 O O . VAL A 1 97 ? -30.355 -0.419 29.050 1.00 84.00 97 VAL A O 1
ATOM 754 N N . ASN A 1 98 ? -28.683 -0.428 30.538 1.00 79.06 98 ASN A N 1
ATOM 755 C CA . ASN A 1 98 ? -28.686 1.012 30.785 1.00 79.06 98 ASN A CA 1
ATOM 756 C C . ASN A 1 98 ? -27.303 1.583 30.457 1.00 79.06 98 ASN A C 1
ATOM 758 O O . ASN A 1 98 ? -26.319 1.140 31.046 1.00 79.06 98 ASN A O 1
ATOM 762 N N . SER A 1 99 ? -27.226 2.531 29.525 1.00 78.81 99 SER A N 1
ATOM 763 C CA . SER A 1 99 ? -25.977 3.128 29.043 1.00 78.81 99 SER A CA 1
ATOM 764 C C . SER A 1 99 ? -26.176 4.616 28.768 1.00 78.81 99 SER A C 1
ATOM 766 O O . SER A 1 99 ? -27.049 4.986 27.993 1.00 78.81 99 SER A O 1
ATOM 768 N N . GLU A 1 100 ? -25.407 5.472 29.446 1.00 72.75 100 GLU A N 1
ATOM 769 C CA . GLU A 1 100 ? -25.374 6.938 29.250 1.00 72.75 100 GLU A CA 1
ATOM 770 C C . GLU A 1 100 ? -26.742 7.662 29.227 1.00 72.75 100 GLU A C 1
ATOM 772 O O . GLU A 1 100 ? -26.899 8.756 28.681 1.00 72.75 100 GLU A O 1
ATOM 777 N N . GLY A 1 101 ? -27.745 7.089 29.896 1.00 68.62 101 GLY A N 1
ATOM 778 C CA . GLY A 1 101 ? -29.111 7.613 29.940 1.00 68.62 101 GLY A CA 1
ATOM 779 C C . GLY A 1 101 ? -30.052 7.002 28.905 1.00 68.62 101 GLY A C 1
ATOM 780 O O . GLY A 1 101 ? -31.245 7.247 28.998 1.00 68.62 101 GLY A O 1
ATOM 781 N N . ASN A 1 102 ? -29.561 6.172 27.988 1.00 76.06 102 ASN A N 1
ATOM 782 C CA . ASN A 1 102 ? -30.373 5.309 27.140 1.00 76.06 102 ASN A CA 1
ATOM 783 C C . ASN A 1 102 ? -30.686 4.002 27.876 1.00 76.06 102 ASN A C 1
ATOM 785 O O . ASN A 1 102 ? -29.832 3.434 28.564 1.00 76.06 102 ASN A O 1
ATOM 789 N N . GLN A 1 103 ? -31.907 3.502 27.713 1.00 78.69 103 GLN A N 1
ATOM 790 C CA . GLN A 1 103 ? -32.325 2.224 28.274 1.00 78.69 103 GLN A CA 1
ATOM 791 C C . GLN A 1 103 ? -32.879 1.325 27.174 1.00 78.69 103 GLN A C 1
ATOM 793 O O . GLN A 1 103 ? -33.779 1.711 26.434 1.00 78.69 103 GLN A O 1
ATOM 798 N N . VAL A 1 104 ? -32.373 0.098 27.109 1.00 83.06 104 VAL A N 1
ATOM 799 C CA . VAL A 1 104 ? -32.919 -0.965 26.269 1.00 83.06 104 VAL A CA 1
ATOM 800 C C . VAL A 1 104 ? -33.435 -2.067 27.179 1.00 83.06 104 VAL A C 1
ATOM 802 O O . VAL A 1 104 ? -32.700 -2.579 28.022 1.00 83.06 104 VAL A O 1
ATOM 805 N N . LEU A 1 105 ? -34.699 -2.440 27.009 1.00 82.31 105 LEU A N 1
ATOM 806 C CA . LEU A 1 105 ? -35.285 -3.616 27.636 1.00 82.31 105 LEU A CA 1
ATOM 807 C C . LEU A 1 105 ? -35.566 -4.655 26.557 1.00 82.31 105 LEU A C 1
ATOM 809 O O . LEU A 1 105 ? -36.222 -4.356 25.561 1.00 82.31 105 LEU A O 1
ATOM 813 N N . MET A 1 106 ? -35.096 -5.876 26.768 1.00 84.75 106 MET A N 1
ATOM 814 C CA . MET A 1 106 ? -35.385 -7.018 25.911 1.00 84.75 106 MET A CA 1
ATOM 815 C C . MET A 1 106 ? -36.025 -8.112 26.750 1.00 84.75 106 MET A C 1
ATOM 817 O O . MET A 1 106 ? -35.423 -8.586 27.706 1.00 84.75 106 MET A O 1
ATOM 821 N N . MET A 1 107 ? -37.240 -8.511 26.398 1.00 82.50 107 MET A N 1
ATOM 822 C CA . MET A 1 107 ? -37.936 -9.628 27.026 1.00 82.50 107 MET A CA 1
ATOM 823 C C . MET A 1 107 ? -37.909 -10.819 26.078 1.00 82.50 107 MET A C 1
ATOM 825 O O . MET A 1 107 ? -38.321 -10.712 24.918 1.00 82.50 107 MET A O 1
ATOM 829 N N . LEU A 1 108 ? -37.386 -11.928 26.580 1.00 83.50 108 LEU A N 1
ATOM 830 C CA . LEU A 1 108 ? -37.285 -13.203 25.900 1.00 83.50 108 LEU A CA 1
ATOM 831 C C . LEU A 1 108 ? -38.331 -14.131 26.517 1.00 83.50 108 LEU A C 1
ATOM 833 O O . LEU A 1 108 ? -38.162 -14.614 27.637 1.00 83.50 108 LEU A O 1
ATOM 837 N N . ASP A 1 109 ? -39.409 -14.364 25.774 1.00 76.50 109 ASP A N 1
ATOM 838 C CA . ASP A 1 109 ? -40.500 -15.248 26.174 1.00 76.50 109 ASP A CA 1
ATOM 839 C C . ASP A 1 109 ? -40.057 -16.699 25.915 1.00 76.50 109 ASP A C 1
ATOM 841 O O . ASP A 1 109 ? -39.821 -17.075 24.763 1.00 76.50 109 ASP A O 1
ATOM 845 N N . GLY A 1 110 ? -39.906 -17.520 26.958 1.00 76.62 110 GLY A N 1
ATOM 846 C CA . GLY A 1 110 ? -39.439 -18.905 26.819 1.00 76.62 110 GLY A CA 1
ATOM 847 C C . GLY A 1 110 ? -38.842 -19.511 28.090 1.00 76.62 110 GLY A C 1
ATOM 848 O O . GLY A 1 110 ? -38.674 -18.829 29.098 1.00 76.62 110 GLY A O 1
ATOM 849 N N . LYS A 1 111 ? -38.519 -20.810 28.009 1.00 78.56 111 LYS A N 1
ATOM 850 C CA . LYS A 1 111 ? -37.859 -21.582 29.073 1.00 78.56 111 LYS A CA 1
ATOM 851 C C . LYS A 1 111 ? -36.359 -21.625 28.819 1.00 78.56 111 LYS A C 1
ATOM 853 O O . LYS A 1 111 ? -35.908 -22.351 27.931 1.00 78.56 111 LYS A O 1
ATOM 858 N N . ILE A 1 112 ? -35.589 -20.857 29.579 1.00 77.62 112 ILE A N 1
ATOM 859 C CA . ILE A 1 112 ? -34.140 -20.710 29.385 1.00 77.62 112 ILE A CA 1
ATOM 860 C C . ILE A 1 112 ? -33.425 -21.337 30.581 1.00 77.62 112 ILE A C 1
ATOM 862 O O . ILE A 1 112 ? -33.811 -21.106 31.720 1.00 77.62 112 ILE A O 1
ATOM 866 N N . SER A 1 113 ? -32.399 -22.161 30.361 1.00 77.25 113 SER A N 1
ATOM 867 C CA . SER A 1 113 ? -31.633 -22.713 31.485 1.00 77.25 113 SER A CA 1
ATOM 868 C C . SER A 1 113 ? -30.627 -21.693 32.019 1.00 77.25 113 SER A C 1
ATOM 870 O O . SER A 1 113 ? -30.126 -20.845 31.280 1.00 77.25 113 SER A O 1
ATOM 872 N N . MET A 1 114 ? -30.268 -21.806 33.298 1.00 72.25 114 MET A N 1
ATOM 873 C CA . MET A 1 114 ? -29.255 -20.931 33.907 1.00 72.25 114 MET A CA 1
ATOM 874 C C . MET A 1 114 ? -27.882 -21.024 33.207 1.00 72.25 114 MET A C 1
ATOM 876 O O . MET A 1 114 ? -27.164 -20.030 33.111 1.00 72.25 114 MET A O 1
ATOM 880 N N . ASP A 1 115 ? -27.531 -22.189 32.652 1.00 71.62 115 ASP A N 1
ATOM 881 C CA . ASP A 1 115 ? -26.303 -22.378 31.864 1.00 71.62 115 ASP A CA 1
ATOM 882 C C . ASP A 1 115 ? -26.300 -21.555 30.571 1.00 71.62 115 ASP A C 1
ATOM 884 O O . ASP A 1 115 ? -25.270 -20.997 30.186 1.00 71.62 115 ASP A O 1
ATOM 888 N N . ASP A 1 116 ? -27.453 -21.455 29.910 1.00 72.75 116 ASP A N 1
ATOM 889 C CA . ASP A 1 116 ? -27.608 -20.659 28.697 1.00 72.75 116 ASP A CA 1
ATOM 890 C C . ASP A 1 116 ? -27.520 -19.159 29.022 1.00 72.75 116 ASP A C 1
ATOM 892 O O . ASP A 1 116 ? -26.882 -18.405 28.288 1.00 72.75 116 ASP A O 1
ATOM 896 N N . VAL A 1 117 ? -28.045 -18.728 30.177 1.00 69.44 117 VAL A N 1
ATOM 897 C CA . VAL A 1 117 ? -27.860 -17.348 30.662 1.00 69.44 117 VAL A CA 1
ATOM 898 C C . VAL A 1 117 ? -26.397 -17.063 30.989 1.00 69.44 117 VAL A C 1
ATOM 900 O O . VAL A 1 117 ? -25.892 -16.006 30.623 1.00 69.44 117 VAL A O 1
ATOM 903 N N . ASN A 1 118 ? -25.680 -18.003 31.605 1.00 68.56 118 ASN A N 1
ATOM 904 C CA . ASN A 1 118 ? -24.250 -17.844 31.871 1.00 68.56 118 ASN A CA 1
ATOM 905 C C . ASN A 1 118 ? -23.427 -17.716 30.580 1.00 68.56 118 ASN A C 1
ATOM 907 O O . ASN A 1 118 ? -22.453 -16.967 30.557 1.00 68.56 118 ASN A O 1
ATOM 911 N N . LYS A 1 119 ? -23.814 -18.395 29.491 1.00 68.56 119 LYS A N 1
ATOM 912 C CA . LYS A 1 119 ? -23.184 -18.207 28.172 1.00 68.56 119 LYS A CA 1
ATOM 913 C C . LYS A 1 119 ? -23.447 -16.810 27.613 1.00 68.56 119 LYS A C 1
ATOM 915 O O . LYS A 1 119 ? -22.491 -16.137 27.245 1.00 68.56 119 LYS A O 1
ATOM 920 N N . LEU A 1 120 ? -24.698 -16.343 27.642 1.00 66.56 120 LEU A N 1
ATOM 921 C CA . LEU A 1 120 ? -25.063 -14.984 27.213 1.00 66.56 120 LEU A CA 1
ATOM 922 C C . LEU A 1 120 ? -24.340 -13.906 28.038 1.00 66.56 120 LEU A C 1
ATOM 924 O O . LEU A 1 120 ? -23.847 -12.912 27.509 1.00 66.56 120 LEU A O 1
ATOM 928 N N . ALA A 1 121 ? -24.234 -14.115 29.348 1.00 64.94 121 ALA A N 1
ATOM 929 C CA . ALA A 1 121 ? -23.554 -13.203 30.253 1.00 64.94 121 ALA A CA 1
ATOM 930 C C . ALA A 1 121 ? -22.034 -13.185 30.038 1.00 64.94 121 ALA A C 1
ATOM 932 O O . ALA A 1 121 ? -21.428 -12.115 30.067 1.00 64.94 121 ALA A O 1
ATOM 933 N N . ASN A 1 122 ? -21.422 -14.338 29.759 1.00 57.09 122 ASN A N 1
ATOM 934 C CA . ASN A 1 122 ? -20.002 -14.446 29.416 1.00 57.09 122 ASN A CA 1
ATOM 935 C C . ASN A 1 122 ? -19.679 -13.928 28.005 1.00 57.09 122 ASN A C 1
ATOM 937 O O . ASN A 1 122 ? -18.530 -13.608 27.730 1.00 57.09 122 ASN A O 1
ATOM 941 N N . GLU A 1 123 ? -20.658 -13.791 27.112 1.00 57.06 123 GLU A N 1
ATOM 942 C CA . GLU A 1 123 ? -20.474 -13.023 25.875 1.00 57.06 123 GLU A CA 1
ATOM 943 C C . GLU A 1 123 ? -20.498 -11.508 26.151 1.00 57.06 123 GLU A C 1
ATOM 945 O O . GLU A 1 123 ? -19.727 -10.764 25.547 1.00 57.06 123 GLU A O 1
ATOM 950 N N . THR A 1 124 ? -21.286 -11.041 27.133 1.00 47.91 124 THR A N 1
ATOM 951 C CA . THR A 1 124 ? -21.239 -9.632 27.592 1.00 47.91 124 THR A CA 1
ATOM 952 C C . THR A 1 124 ? -20.038 -9.304 28.489 1.00 47.91 124 THR A C 1
ATOM 954 O O . THR A 1 124 ? -19.649 -8.141 28.605 1.00 47.91 124 THR A O 1
ATOM 957 N N . GLN A 1 125 ? -19.418 -10.315 29.100 1.00 44.84 125 GLN A N 1
ATOM 958 C CA . GLN A 1 125 ? -18.127 -10.229 29.775 1.00 44.84 125 GLN A CA 1
ATOM 959 C C . GLN A 1 125 ? -17.090 -10.978 28.948 1.00 44.84 125 GLN A C 1
ATOM 961 O O . GLN A 1 125 ? -16.796 -12.123 29.266 1.00 44.84 125 GLN A O 1
ATOM 966 N N . THR A 1 126 ? -16.504 -10.356 27.922 1.00 31.16 126 THR A N 1
ATOM 967 C CA . THR A 1 126 ? -15.331 -10.928 27.231 1.00 31.16 126 THR A CA 1
ATOM 968 C C . THR A 1 126 ? -14.378 -11.565 28.255 1.00 31.16 126 THR A C 1
ATOM 970 O O . THR A 1 126 ? -13.804 -10.830 29.068 1.00 31.16 126 THR A O 1
ATOM 973 N N . PRO A 1 127 ? -14.202 -12.902 28.278 1.00 34.56 127 PRO A N 1
ATOM 974 C CA . PRO A 1 127 ? -13.370 -13.526 29.283 1.00 34.56 127 PRO A CA 1
ATOM 975 C C . PRO A 1 127 ? -11.914 -13.240 28.939 1.00 34.56 127 PRO A C 1
ATOM 977 O O . PRO A 1 127 ? -11.345 -13.792 27.994 1.00 34.56 127 PRO A O 1
ATOM 980 N N . THR A 1 128 ? -11.270 -12.414 29.756 1.00 31.23 128 THR A N 1
ATOM 981 C CA . THR A 1 128 ? -9.846 -12.559 30.038 1.00 31.23 128 THR A CA 1
ATOM 982 C C . THR A 1 128 ? -9.627 -14.000 30.493 1.00 31.23 128 THR A C 1
ATOM 984 O O . THR A 1 128 ? -9.980 -14.390 31.605 1.00 31.23 128 THR A O 1
ATOM 987 N N . ARG A 1 129 ? -9.076 -14.821 29.596 1.00 31.31 129 ARG A N 1
ATOM 988 C CA . ARG A 1 129 ? -8.713 -16.216 29.855 1.00 31.31 129 ARG A CA 1
ATOM 989 C C . ARG A 1 129 ? -7.748 -16.259 31.045 1.00 31.31 129 ARG A C 1
ATOM 991 O O . ARG A 1 129 ? -6.586 -15.884 30.913 1.00 31.31 129 ARG A O 1
ATOM 998 N N . THR A 1 130 ? -8.218 -16.704 32.206 1.00 28.75 130 THR A N 1
ATOM 999 C CA . THR A 1 130 ? -7.368 -17.005 33.361 1.00 28.75 130 THR A CA 1
ATOM 1000 C C . THR A 1 130 ? -6.944 -18.470 33.295 1.00 28.75 130 THR A C 1
ATOM 1002 O O . THR A 1 130 ? -7.761 -19.381 33.359 1.00 28.75 130 THR A O 1
ATOM 1005 N N . THR A 1 131 ? -5.642 -18.707 33.153 1.00 29.50 131 THR A N 1
ATOM 1006 C CA . THR A 1 131 ? -4.994 -19.930 33.654 1.00 29.50 131 THR A CA 1
ATOM 1007 C C . THR A 1 131 ? -4.598 -19.738 35.126 1.00 29.50 131 THR A C 1
ATOM 1009 O O . THR A 1 131 ? -4.474 -18.593 35.571 1.00 29.50 131 THR A O 1
ATOM 1012 N N . PRO A 1 132 ? -4.437 -20.823 35.908 1.00 34.31 132 PRO A N 1
ATOM 1013 C CA . PRO A 1 132 ? -4.533 -20.784 37.364 1.00 34.31 132 PRO A CA 1
ATOM 1014 C C . PRO A 1 132 ? -3.360 -20.087 38.060 1.00 34.31 132 PRO A C 1
ATOM 1016 O O . PRO A 1 132 ? -2.219 -20.093 37.607 1.00 34.31 132 PRO A O 1
ATOM 1019 N N . LYS A 1 133 ? -3.701 -19.514 39.211 1.00 33.94 133 LYS A N 1
ATOM 1020 C CA . LYS A 1 133 ? -2.916 -18.680 40.124 1.00 33.94 133 LYS A CA 1
ATOM 1021 C C . LYS A 1 133 ? -1.899 -19.503 40.933 1.00 33.94 133 LYS A C 1
ATOM 1023 O O . LYS A 1 133 ? -2.298 -20.484 41.551 1.00 33.94 133 LYS A O 1
ATOM 1028 N N . ASN A 1 134 ? -0.645 -19.045 41.020 1.00 30.59 134 ASN A N 1
ATOM 1029 C CA . ASN A 1 134 ? 0.083 -18.872 42.293 1.00 30.59 134 ASN A CA 1
ATOM 1030 C C . ASN A 1 134 ? 1.496 -18.299 42.089 1.00 30.59 134 ASN A C 1
ATOM 1032 O O . ASN A 1 134 ? 2.352 -18.965 41.527 1.00 30.59 134 ASN A O 1
ATOM 1036 N N . SER A 1 135 ? 1.745 -17.093 42.607 1.00 30.23 135 SER A N 1
ATOM 1037 C CA . SER A 1 135 ? 2.625 -16.850 43.766 1.00 30.23 135 SER A CA 1
ATOM 1038 C C . SER A 1 135 ? 2.961 -15.361 43.871 1.00 30.23 135 SER A C 1
ATOM 1040 O O . SER A 1 135 ? 3.312 -14.708 42.892 1.00 30.23 135 SER A O 1
ATOM 1042 N N . THR A 1 136 ? 2.836 -14.846 45.083 1.00 38.50 136 THR A N 1
ATOM 1043 C CA . THR A 1 136 ? 3.141 -13.491 45.534 1.00 38.50 136 THR A CA 1
ATOM 1044 C C . THR A 1 136 ? 4.592 -13.097 45.231 1.00 38.50 136 THR A C 1
ATOM 1046 O O . THR A 1 136 ? 5.503 -13.727 45.756 1.00 38.50 136 THR A O 1
ATOM 1049 N N . ALA A 1 137 ? 4.812 -12.031 44.455 1.00 28.05 137 ALA A N 1
ATOM 1050 C CA . ALA A 1 137 ? 6.038 -11.228 44.494 1.00 28.05 137 ALA A CA 1
ATOM 1051 C C . ALA A 1 137 ? 5.809 -9.861 43.826 1.00 28.05 137 ALA A C 1
ATOM 1053 O O . ALA A 1 137 ? 5.299 -9.749 42.716 1.00 28.05 137 ALA A O 1
ATOM 1054 N N . THR A 1 138 ? 6.186 -8.816 44.546 1.00 36.75 138 THR A N 1
ATOM 1055 C CA . THR A 1 138 ? 6.323 -7.421 44.120 1.00 36.75 138 THR A CA 1
ATOM 1056 C C . THR A 1 138 ? 7.194 -7.261 42.863 1.00 36.75 138 THR A C 1
ATOM 1058 O O . THR A 1 138 ? 8.346 -7.687 42.886 1.00 36.75 138 THR A O 1
ATOM 1061 N N . GLY A 1 139 ? 6.708 -6.564 41.821 1.00 30.38 139 GLY A N 1
ATOM 1062 C CA . GLY A 1 139 ? 7.573 -5.949 40.797 1.00 30.38 139 GLY A CA 1
ATOM 1063 C C . GLY A 1 139 ? 7.104 -6.011 39.332 1.00 30.38 139 GLY A C 1
ATOM 1064 O O . GLY A 1 139 ? 6.955 -7.080 38.756 1.0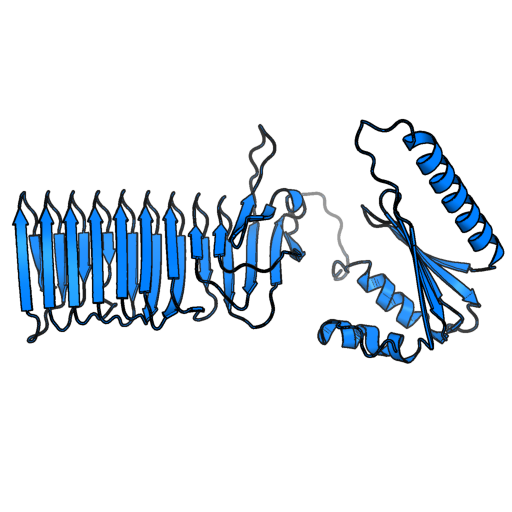0 30.38 139 GLY A O 1
ATOM 1065 N N . SER A 1 140 ? 7.038 -4.829 38.706 1.00 31.36 140 SER A N 1
ATOM 1066 C CA . SER A 1 140 ? 6.998 -4.535 37.257 1.00 31.36 140 SER A CA 1
ATOM 1067 C C . SER A 1 140 ? 5.663 -4.680 36.496 1.00 31.36 140 SER A C 1
ATOM 1069 O O . SER A 1 140 ? 5.082 -5.746 36.333 1.00 31.36 140 SER A O 1
ATOM 1071 N N . SER A 1 141 ? 5.198 -3.545 35.970 1.00 36.81 141 SER A N 1
ATOM 1072 C CA . SER A 1 141 ? 4.041 -3.382 35.090 1.00 36.81 141 SER A CA 1
ATOM 1073 C C . SER A 1 141 ? 4.345 -3.856 33.661 1.00 36.81 141 SER A C 1
ATOM 1075 O O . SER A 1 141 ? 4.921 -3.113 32.856 1.00 36.81 141 SER A O 1
ATOM 1077 N N . SER A 1 142 ? 3.923 -5.068 33.302 1.00 39.00 142 SER A N 1
ATOM 1078 C CA . SER A 1 142 ? 3.828 -5.483 31.900 1.00 39.00 142 SER A CA 1
ATOM 1079 C C . SER A 1 142 ? 2.483 -5.034 31.318 1.00 39.00 142 SER A C 1
ATOM 1081 O O . SER A 1 142 ? 1.442 -5.600 31.639 1.00 39.00 142 SER A O 1
ATOM 1083 N N . SER A 1 143 ? 2.500 -3.996 30.480 1.00 50.44 143 SER A N 1
ATOM 1084 C CA . SER A 1 143 ? 1.353 -3.557 29.672 1.00 50.44 143 SER A CA 1
ATOM 1085 C C . SER A 1 143 ? 0.787 -4.739 28.877 1.00 50.44 143 SER A C 1
ATOM 1087 O O . SER A 1 143 ? 1.491 -5.289 28.031 1.00 50.44 143 SER A O 1
ATOM 1089 N N . ALA A 1 144 ? -0.446 -5.150 29.167 1.00 72.62 144 ALA A N 1
ATOM 1090 C CA . ALA A 1 144 ? -1.142 -6.161 28.380 1.00 72.62 144 ALA A CA 1
ATOM 1091 C C . ALA A 1 144 ? -1.503 -5.593 26.993 1.00 72.62 144 ALA A C 1
ATOM 1093 O O . ALA A 1 144 ? -1.742 -4.392 26.851 1.00 72.62 144 ALA A O 1
ATOM 1094 N N . VAL A 1 145 ? -1.517 -6.450 25.969 1.00 79.81 145 VAL A N 1
ATOM 1095 C CA . VAL A 1 145 ? -2.007 -6.124 24.619 1.00 79.81 145 VAL A CA 1
ATOM 1096 C C . VAL A 1 145 ? -3.470 -6.557 24.533 1.00 79.81 145 VAL A C 1
ATOM 1098 O O . VAL A 1 145 ? -3.826 -7.630 25.016 1.00 79.81 145 VAL A O 1
ATOM 1101 N N . THR A 1 146 ? -4.315 -5.733 23.926 1.00 81.56 146 THR A N 1
ATOM 1102 C CA . THR A 1 146 ? -5.752 -5.979 23.727 1.00 81.56 146 THR A CA 1
ATOM 1103 C C . THR A 1 146 ? -6.131 -5.851 22.262 1.00 81.56 146 THR A C 1
ATOM 1105 O O . THR A 1 146 ? -5.491 -5.110 21.514 1.00 81.56 146 THR A O 1
ATOM 1108 N N . GLU A 1 147 ? -7.200 -6.543 21.874 1.00 85.38 147 GLU A N 1
ATOM 1109 C CA . GLU A 1 147 ? -7.796 -6.462 20.542 1.00 85.38 147 GLU A CA 1
ATOM 1110 C C . GLU A 1 147 ? -9.186 -5.817 20.622 1.00 85.38 147 GLU A C 1
ATOM 1112 O O . GLU A 1 147 ? -9.960 -6.138 21.520 1.00 85.38 147 GLU A O 1
ATOM 1117 N N . GLU A 1 148 ? -9.514 -4.947 19.671 1.00 82.38 148 GLU A N 1
ATOM 1118 C CA . GLU A 1 148 ? -10.842 -4.345 19.519 1.00 82.38 148 GLU A CA 1
ATOM 1119 C C . GLU A 1 148 ? -11.286 -4.429 18.055 1.00 82.38 148 GLU A C 1
ATOM 1121 O O . GLU A 1 148 ? -10.516 -4.119 17.140 1.00 82.38 148 GLU A O 1
ATOM 1126 N N . GLN A 1 149 ? -12.530 -4.842 17.816 1.00 86.31 149 GLN A N 1
ATOM 1127 C CA . GLN A 1 149 ? -13.136 -4.795 16.488 1.00 86.31 149 GLN A CA 1
ATOM 1128 C C . GLN A 1 149 ? -13.810 -3.439 16.269 1.00 86.31 149 GLN A C 1
ATOM 1130 O O . GLN A 1 149 ? -14.632 -3.009 17.069 1.00 86.31 149 GLN A O 1
ATOM 1135 N N . ARG A 1 150 ? -13.473 -2.768 15.165 1.00 83.38 150 ARG A N 1
ATOM 1136 C CA . ARG A 1 150 ? -14.032 -1.468 14.789 1.00 83.38 150 ARG A CA 1
ATOM 1137 C C . ARG A 1 150 ? -15.128 -1.663 13.752 1.00 83.38 150 ARG A C 1
ATOM 1139 O O . ARG A 1 150 ? -14.910 -2.309 12.724 1.00 83.38 150 ARG A O 1
ATOM 1146 N N . ASN A 1 151 ? -16.293 -1.077 14.012 1.00 86.25 151 ASN A N 1
ATOM 1147 C CA . ASN A 1 151 ? -17.366 -1.012 13.032 1.00 86.25 151 ASN A CA 1
ATOM 1148 C C . ASN A 1 151 ? -17.170 0.229 12.154 1.00 86.25 151 ASN A C 1
ATOM 1150 O O . ASN A 1 151 ? -17.254 1.355 12.638 1.00 86.25 151 ASN A O 1
ATOM 1154 N N . VAL A 1 152 ? -16.875 0.022 10.873 1.00 91.25 152 VAL A N 1
ATOM 1155 C CA . VAL A 1 152 ? -16.674 1.097 9.895 1.00 91.25 152 VAL A CA 1
ATOM 1156 C C . VAL A 1 152 ? -17.514 0.822 8.655 1.00 91.25 152 VAL A C 1
ATOM 1158 O O . VAL A 1 152 ? -17.765 -0.335 8.315 1.00 91.25 152 VAL A O 1
ATOM 1161 N N . GLY A 1 153 ? -17.935 1.887 7.970 1.00 90.19 153 GLY A N 1
ATOM 1162 C CA . GLY A 1 153 ? -18.637 1.782 6.690 1.00 90.19 153 GLY A CA 1
ATOM 1163 C C . GLY A 1 153 ? -17.774 1.147 5.595 1.00 90.19 153 GLY A C 1
ATOM 1164 O O . GLY A 1 153 ? -16.598 0.845 5.801 1.00 90.19 153 GLY A O 1
ATOM 1165 N N . ARG A 1 154 ? -18.357 0.920 4.415 1.00 93.56 154 ARG A N 1
ATOM 1166 C CA . ARG A 1 154 ? -17.625 0.363 3.266 1.00 93.56 154 ARG A CA 1
ATOM 1167 C C . ARG A 1 154 ? -16.532 1.328 2.809 1.00 93.56 154 ARG A C 1
ATOM 1169 O O . ARG A 1 154 ? -16.750 2.534 2.780 1.00 93.56 154 ARG A O 1
ATOM 1176 N N . PHE A 1 155 ? -15.384 0.791 2.417 1.00 96.69 155 PHE A N 1
ATOM 1177 C CA . PHE A 1 155 ? -14.276 1.562 1.858 1.00 96.69 155 PHE A CA 1
ATOM 1178 C C . PHE A 1 155 ? -13.628 0.800 0.705 1.00 96.69 155 PHE A C 1
ATOM 1180 O O . PHE A 1 155 ? -13.704 -0.424 0.625 1.00 96.69 155 PHE A O 1
ATOM 1187 N N . SER A 1 156 ? -12.968 1.543 -0.176 1.00 95.50 156 SER A N 1
ATOM 1188 C CA . SER A 1 156 ? -12.133 1.001 -1.255 1.00 95.50 156 SER A CA 1
ATOM 1189 C C . SER A 1 156 ? -10.702 1.543 -1.196 1.00 95.50 156 SER A C 1
ATOM 1191 O O . SER A 1 156 ? -9.849 1.160 -2.003 1.00 95.50 156 SER A O 1
ATOM 1193 N N . GLY A 1 157 ? -10.420 2.433 -0.240 1.00 97.75 157 GLY A N 1
ATOM 1194 C CA . GLY A 1 157 ? -9.103 2.983 0.026 1.00 97.75 157 GLY A CA 1
ATOM 1195 C C . GLY A 1 157 ? -8.714 2.895 1.496 1.00 97.75 157 GLY A C 1
ATOM 1196 O O . GLY A 1 157 ? -9.560 2.970 2.382 1.00 97.75 157 GLY A O 1
ATOM 1197 N N . ILE A 1 158 ? -7.416 2.773 1.754 1.00 98.56 158 ILE A N 1
ATOM 1198 C CA . ILE A 1 158 ? -6.843 2.775 3.100 1.00 98.56 158 ILE A CA 1
ATOM 1199 C C . ILE A 1 158 ? -5.729 3.813 3.152 1.00 98.56 158 ILE A C 1
ATOM 1201 O O . ILE A 1 158 ? -4.822 3.810 2.320 1.00 98.56 158 ILE A O 1
ATOM 1205 N N . LYS A 1 159 ? -5.777 4.677 4.164 1.00 98.50 159 LYS A N 1
ATOM 1206 C CA . LYS A 1 159 ? -4.698 5.593 4.516 1.00 98.50 159 LYS A CA 1
ATOM 1207 C C . LYS A 1 159 ? -4.216 5.277 5.922 1.00 98.50 159 LYS A C 1
ATOM 1209 O O . LYS A 1 159 ? -4.979 5.412 6.870 1.00 98.50 159 LYS A O 1
ATOM 1214 N N . VAL A 1 160 ? -2.957 4.878 6.062 1.00 98.31 160 VAL A N 1
ATOM 1215 C CA . VAL A 1 160 ? -2.349 4.520 7.346 1.00 98.31 160 VAL A CA 1
ATOM 1216 C C . VAL A 1 160 ? -1.152 5.409 7.667 1.00 98.31 160 VAL A C 1
ATOM 1218 O O . VAL A 1 160 ? -0.312 5.684 6.806 1.00 98.31 160 VAL A O 1
ATOM 1221 N N . SER A 1 161 ? -1.061 5.855 8.918 1.00 96.50 161 SER A N 1
ATOM 1222 C CA . SER A 1 161 ? 0.052 6.676 9.396 1.00 96.50 161 SER A CA 1
ATOM 1223 C C . SER A 1 161 ? 0.473 6.339 10.829 1.00 96.50 161 SER A C 1
ATOM 1225 O O . SER A 1 161 ? 0.024 5.358 11.413 1.00 96.50 161 SER A O 1
ATOM 1227 N N . SER A 1 162 ? 1.353 7.162 11.402 1.00 93.50 162 SER A N 1
ATOM 1228 C CA . SER A 1 162 ? 1.718 7.148 12.826 1.00 93.50 162 SER A CA 1
ATOM 1229 C C . SER A 1 162 ? 2.382 5.848 13.310 1.00 93.50 162 SER A C 1
ATOM 1231 O O . SER A 1 162 ? 2.095 5.378 14.406 1.00 93.50 162 SER A O 1
ATOM 1233 N N . GLY A 1 163 ? 3.263 5.249 12.500 1.00 92.88 163 GLY A N 1
ATOM 1234 C CA . GLY A 1 163 ? 4.009 4.044 12.895 1.00 92.88 163 GLY A CA 1
ATOM 1235 C C . GLY A 1 163 ? 3.173 2.761 13.004 1.00 92.88 163 GLY A C 1
ATOM 1236 O O . GLY A 1 163 ? 3.661 1.751 13.508 1.00 92.88 163 GLY A O 1
ATOM 1237 N N . ILE A 1 164 ? 1.922 2.782 12.535 1.00 95.94 164 ILE A N 1
ATOM 1238 C CA . ILE A 1 164 ? 1.012 1.636 12.592 1.00 95.94 164 ILE A CA 1
ATOM 1239 C C . ILE A 1 164 ? 1.480 0.532 11.642 1.00 95.94 164 ILE A C 1
ATOM 1241 O O . ILE A 1 164 ? 1.811 0.796 10.487 1.00 95.94 164 ILE A O 1
ATOM 1245 N N . LYS A 1 165 ? 1.463 -0.719 12.115 1.00 97.75 165 LYS A N 1
ATOM 1246 C CA . LYS A 1 165 ? 1.647 -1.907 11.270 1.00 97.75 165 LYS A CA 1
ATOM 1247 C C . LYS A 1 165 ? 0.287 -2.432 10.822 1.00 97.75 165 LYS A C 1
ATOM 1249 O O . LYS A 1 165 ? -0.469 -2.961 11.633 1.00 97.75 165 LYS A O 1
ATOM 1254 N N . LEU A 1 166 ? -0.030 -2.287 9.546 1.00 98.25 166 LEU A N 1
ATOM 1255 C CA . LEU A 1 166 ? -1.303 -2.693 8.971 1.00 98.25 166 LEU A CA 1
ATOM 1256 C C . LEU A 1 166 ? -1.126 -3.944 8.111 1.00 98.25 166 LEU A C 1
ATOM 1258 O O . LEU A 1 166 ? -0.288 -3.967 7.213 1.00 98.25 166 LEU A O 1
ATOM 1262 N N . SER A 1 167 ? -1.930 -4.968 8.392 1.00 98.12 167 SER A N 1
ATOM 1263 C CA . SER A 1 167 ? -2.058 -6.175 7.567 1.00 98.12 167 SER A CA 1
ATOM 1264 C C . SER A 1 167 ? -3.414 -6.169 6.873 1.00 98.12 167 SER A C 1
ATOM 1266 O O . SER A 1 167 ? -4.448 -5.983 7.520 1.00 98.12 167 SER A O 1
ATOM 1268 N N . PHE A 1 168 ? -3.405 -6.308 5.554 1.00 98.50 168 PHE A N 1
ATOM 1269 C CA . PHE A 1 168 ? -4.599 -6.328 4.726 1.00 98.50 168 PHE A CA 1
ATOM 1270 C C . PHE A 1 168 ? -4.798 -7.708 4.107 1.00 98.50 168 PHE A C 1
ATOM 1272 O O . PHE A 1 168 ? -3.870 -8.288 3.547 1.00 98.50 168 PHE A O 1
ATOM 1279 N N . THR A 1 169 ? -6.026 -8.207 4.149 1.00 97.94 169 THR A N 1
ATOM 1280 C CA . THR A 1 169 ? -6.434 -9.435 3.469 1.00 97.94 169 THR A CA 1
ATOM 1281 C C . THR A 1 169 ? -7.650 -9.136 2.606 1.00 97.94 169 THR A C 1
ATOM 1283 O O . THR A 1 169 ? -8.674 -8.681 3.115 1.00 97.94 169 THR A O 1
ATOM 1286 N N . GLN A 1 170 ? -7.581 -9.416 1.307 1.00 97.31 170 GLN A N 1
ATOM 1287 C CA . GLN A 1 170 ? -8.776 -9.341 0.473 1.00 97.31 170 GLN A CA 1
ATOM 1288 C C . GLN A 1 170 ? -9.683 -10.539 0.772 1.00 97.31 170 GLN A C 1
ATOM 1290 O O . GLN A 1 170 ? -9.234 -11.684 0.706 1.00 97.31 170 GLN A O 1
ATOM 1295 N N . GLY A 1 171 ? -10.952 -10.285 1.087 1.00 94.19 171 GLY A N 1
ATOM 1296 C CA . GLY A 1 171 ? -11.934 -11.325 1.395 1.00 94.19 171 GLY A CA 1
ATOM 1297 C C . GLY A 1 171 ? -13.364 -10.794 1.364 1.00 94.19 171 GLY A C 1
ATOM 1298 O O . GLY A 1 171 ? -13.584 -9.592 1.442 1.00 94.19 171 GLY A O 1
ATOM 1299 N N . ASN A 1 172 ? -14.350 -11.685 1.262 1.00 88.69 172 ASN A N 1
ATOM 1300 C CA . ASN A 1 172 ? -15.751 -11.300 1.028 1.00 88.69 172 ASN A CA 1
ATOM 1301 C C . ASN A 1 172 ? -16.368 -10.460 2.160 1.00 88.69 172 ASN A C 1
ATOM 1303 O O . ASN A 1 172 ? -17.281 -9.673 1.916 1.00 88.69 172 ASN A O 1
ATOM 1307 N N . ASN A 1 173 ? -15.860 -10.613 3.384 1.00 86.56 173 ASN A N 1
ATOM 1308 C CA . ASN A 1 173 ? -16.398 -9.967 4.575 1.00 86.56 173 ASN A CA 1
ATOM 1309 C C . ASN A 1 173 ? -15.496 -8.819 5.024 1.00 86.56 173 ASN A C 1
ATOM 1311 O O . ASN A 1 173 ? -14.284 -8.989 5.161 1.00 86.56 173 ASN A O 1
ATOM 1315 N N . GLN A 1 174 ? -16.099 -7.667 5.316 1.00 89.94 174 GLN A N 1
ATOM 1316 C CA . GLN A 1 174 ? -15.370 -6.536 5.875 1.00 89.94 174 GLN A CA 1
ATOM 1317 C C . GLN A 1 174 ? -15.154 -6.710 7.386 1.00 89.94 174 GLN A C 1
ATOM 1319 O O . GLN A 1 174 ? -16.089 -7.015 8.127 1.00 89.94 174 GLN A O 1
ATOM 1324 N N . SER A 1 175 ? -13.927 -6.492 7.855 1.00 91.94 175 SER A N 1
ATOM 1325 C CA . SER A 1 175 ? -13.582 -6.480 9.277 1.00 91.94 175 SER A CA 1
ATOM 1326 C C . SER A 1 175 ? -12.364 -5.600 9.523 1.00 91.94 175 SER A C 1
ATOM 1328 O O . SER A 1 175 ? -11.346 -5.754 8.855 1.00 91.94 175 SER A O 1
ATOM 1330 N N . VAL A 1 176 ? -12.439 -4.720 10.519 1.00 94.62 176 VAL A N 1
ATOM 1331 C CA . VAL A 1 176 ? -11.302 -3.921 10.986 1.00 94.62 176 VAL A CA 1
ATOM 1332 C C . VAL A 1 176 ? -11.041 -4.279 12.440 1.00 94.62 176 VAL A C 1
ATOM 1334 O O . VAL A 1 176 ? -11.926 -4.160 13.280 1.00 94.62 176 VAL A O 1
ATOM 1337 N N . LYS A 1 177 ? -9.829 -4.740 12.743 1.00 92.06 177 LYS A N 1
ATOM 1338 C CA . LYS A 1 177 ? -9.404 -5.112 14.092 1.00 92.06 177 LYS A CA 1
ATOM 1339 C C . LYS A 1 177 ? -8.159 -4.327 14.473 1.00 92.06 177 LYS A C 1
ATOM 1341 O O . LYS A 1 177 ? -7.159 -4.374 13.763 1.00 92.06 177 LYS A O 1
ATOM 1346 N N . VAL A 1 178 ? -8.206 -3.648 15.609 1.00 94.19 178 VAL A N 1
ATOM 1347 C CA . VAL A 1 178 ? -7.078 -2.916 16.185 1.00 94.19 178 VAL A CA 1
ATOM 1348 C C . VAL A 1 178 ? -6.484 -3.742 17.318 1.00 94.19 178 VAL A C 1
ATOM 1350 O O . VAL A 1 178 ? -7.211 -4.260 18.157 1.00 94.19 178 VAL A O 1
ATOM 1353 N N . ILE A 1 179 ? -5.162 -3.878 17.334 1.00 90.00 179 ILE A N 1
ATOM 1354 C CA . 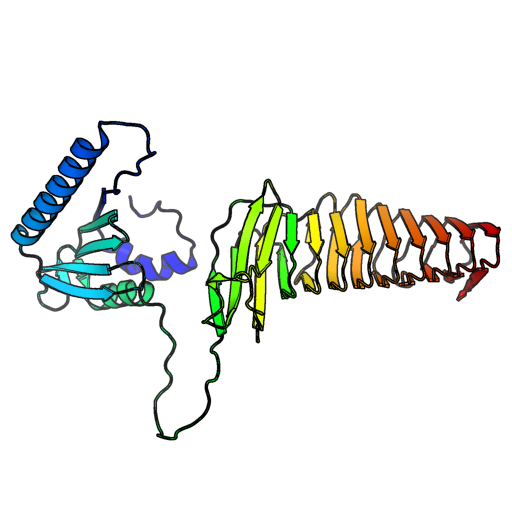ILE A 1 179 ? -4.399 -4.613 18.342 1.00 90.00 179 ILE A CA 1
ATOM 1355 C C . ILE A 1 179 ? -3.344 -3.661 18.900 1.00 90.00 179 ILE A C 1
ATOM 1357 O O . ILE A 1 179 ? -2.415 -3.258 18.194 1.00 90.00 179 ILE A O 1
ATOM 1361 N N . THR A 1 180 ? -3.485 -3.271 20.1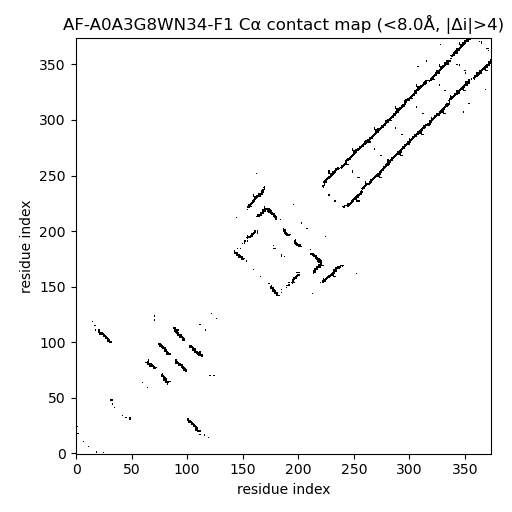60 1.00 91.88 180 THR A N 1
ATOM 1362 C CA . THR A 1 180 ? -2.563 -2.326 20.803 1.00 91.88 180 THR A CA 1
ATOM 1363 C C . THR A 1 180 ? -2.533 -2.508 22.318 1.00 91.88 180 THR A C 1
ATOM 1365 O O . THR A 1 180 ? -3.238 -3.358 22.860 1.00 91.88 180 THR A O 1
ATOM 1368 N N . ASP A 1 181 ? -1.686 -1.746 23.005 1.00 88.31 181 ASP A N 1
ATOM 1369 C CA . ASP A 1 181 ? -1.592 -1.755 24.463 1.00 88.31 181 ASP A CA 1
ATOM 1370 C C . ASP A 1 181 ? -2.946 -1.359 25.084 1.00 88.31 181 ASP A C 1
ATOM 1372 O O . ASP A 1 181 ? -3.598 -0.423 24.612 1.00 88.31 181 ASP A O 1
ATOM 1376 N N . SER A 1 182 ? -3.365 -2.033 26.160 1.00 81.88 182 SER A N 1
ATOM 1377 C CA . SER A 1 182 ? -4.695 -1.831 26.769 1.00 81.88 182 SER A CA 1
ATOM 1378 C C . SER A 1 182 ? -4.997 -0.392 27.179 1.00 81.88 182 SER A C 1
ATOM 1380 O O . SER A 1 182 ? -6.150 0.026 27.171 1.00 81.88 182 SER A O 1
ATOM 1382 N N . ASP A 1 183 ? -3.969 0.372 27.538 1.00 85.12 183 ASP A N 1
ATOM 1383 C CA . ASP A 1 183 ? -4.064 1.772 27.948 1.00 85.12 183 ASP A CA 1
ATOM 1384 C C . ASP A 1 183 ? -4.101 2.758 26.769 1.00 85.12 183 ASP A C 1
ATOM 1386 O O . ASP A 1 183 ? -4.260 3.954 26.993 1.00 85.12 183 ASP A O 1
ATOM 1390 N N . LYS A 1 184 ? -3.929 2.289 25.525 1.00 87.56 184 LYS A N 1
ATOM 1391 C CA . LYS A 1 184 ? -3.759 3.158 24.347 1.00 87.56 184 LYS A CA 1
ATOM 1392 C C . LYS A 1 184 ? -4.742 2.902 23.210 1.00 87.56 184 LYS A C 1
ATOM 1394 O O . LYS A 1 184 ? -4.640 3.548 22.168 1.00 87.56 184 LYS A O 1
ATOM 1399 N N . MET A 1 185 ? -5.708 2.009 23.409 1.00 89.06 185 MET A N 1
ATOM 1400 C CA . MET A 1 185 ? -6.721 1.676 22.402 1.00 89.06 185 MET A CA 1
ATOM 1401 C C . MET A 1 185 ? -7.523 2.900 21.931 1.00 89.06 185 MET A C 1
ATOM 1403 O O . MET A 1 185 ? -7.790 3.047 20.740 1.00 89.06 185 MET A O 1
ATOM 1407 N N . GLU A 1 186 ? -7.839 3.827 22.838 1.00 89.88 186 GLU A N 1
ATOM 1408 C CA . GLU A 1 186 ? -8.609 5.044 22.535 1.00 89.88 186 GLU A CA 1
ATOM 1409 C C . GLU A 1 186 ? -7.904 6.019 21.576 1.00 89.88 186 GLU A C 1
ATOM 1411 O O . GLU A 1 186 ? -8.565 6.805 20.885 1.00 89.88 186 GLU A O 1
ATOM 1416 N N . TYR A 1 187 ? -6.570 5.953 21.517 1.00 91.94 187 TYR A N 1
ATOM 1417 C CA . TYR A 1 187 ? -5.744 6.829 20.692 1.00 91.94 187 TYR A CA 1
ATOM 1418 C C . TYR A 1 187 ? -5.593 6.314 19.264 1.00 91.94 187 TYR A C 1
ATOM 1420 O O . TYR A 1 187 ? -5.173 7.070 18.396 1.00 91.94 187 TYR A O 1
ATOM 1428 N N . VAL A 1 188 ? -5.927 5.052 18.986 1.00 93.25 188 VAL A N 1
ATOM 1429 C CA . VAL A 1 188 ? -5.907 4.527 17.617 1.00 93.25 188 VAL A CA 1
ATOM 1430 C C . VAL A 1 188 ? -7.255 4.810 16.966 1.00 93.25 188 VAL A C 1
ATOM 1432 O O . VAL A 1 188 ? -8.255 4.171 17.291 1.00 93.25 188 VAL A O 1
ATOM 1435 N N . LYS A 1 189 ? -7.282 5.774 16.046 1.00 94.31 189 LYS A N 1
ATOM 1436 C CA . LYS A 1 189 ? -8.481 6.201 15.326 1.00 94.31 189 LYS A CA 1
ATOM 1437 C C . LYS A 1 189 ? -8.627 5.456 14.006 1.00 94.31 189 LYS A C 1
ATOM 1439 O O . LYS A 1 189 ? -7.654 5.234 13.282 1.00 94.31 189 LYS A O 1
ATOM 1444 N N . THR A 1 190 ? -9.867 5.083 13.707 1.00 93.62 190 THR A N 1
ATOM 1445 C CA . THR A 1 190 ? -10.290 4.470 12.444 1.00 93.62 190 THR A CA 1
ATOM 1446 C C . THR A 1 190 ? -11.507 5.225 11.933 1.00 93.62 190 THR A C 1
ATOM 1448 O O . THR A 1 190 ? -12.614 5.009 12.421 1.00 93.62 190 THR A O 1
ATOM 1451 N N . GLU A 1 191 ? -11.300 6.132 10.985 1.00 94.88 191 GLU A N 1
ATOM 1452 C CA . GLU A 1 191 ? -12.324 7.078 10.539 1.00 94.88 191 GLU A CA 1
ATOM 1453 C C . GLU A 1 191 ? -12.496 7.018 9.027 1.00 94.88 191 GLU A C 1
ATOM 1455 O O . GLU A 1 191 ? -11.526 7.044 8.267 1.00 94.88 191 GLU A O 1
ATOM 1460 N N . LEU A 1 192 ? -13.745 6.952 8.577 1.00 96.12 192 LEU A N 1
ATOM 1461 C CA . LEU A 1 192 ? -14.059 6.946 7.158 1.00 96.12 192 LEU A CA 1
ATOM 1462 C C . LEU A 1 192 ? -14.207 8.385 6.654 1.00 96.12 192 LEU A C 1
ATOM 1464 O O . LEU A 1 192 ? -15.011 9.152 7.179 1.00 96.12 192 LEU A O 1
ATOM 1468 N N . GLN A 1 193 ? -13.461 8.741 5.610 1.00 93.88 193 GLN A N 1
ATOM 1469 C CA . GLN A 1 193 ? -13.620 10.008 4.900 1.00 93.88 193 GLN A CA 1
ATOM 1470 C C . GLN A 1 193 ? -13.863 9.716 3.416 1.00 93.88 193 GLN A C 1
ATOM 1472 O O . GLN A 1 193 ? -12.934 9.402 2.669 1.00 93.88 193 GLN A O 1
ATOM 1477 N N . GLY A 1 194 ? -15.127 9.790 2.992 1.00 92.94 194 GLY A N 1
ATOM 1478 C CA . GLY A 1 194 ? -15.542 9.290 1.679 1.00 92.94 194 GLY A CA 1
ATOM 1479 C C . GLY A 1 194 ? -15.336 7.776 1.595 1.00 92.94 194 GLY A C 1
ATOM 1480 O O . GLY A 1 194 ? -15.798 7.053 2.468 1.00 92.94 194 GLY A O 1
ATOM 1481 N N . ASP A 1 195 ? -14.585 7.309 0.596 1.00 94.69 195 ASP A N 1
ATOM 1482 C CA . ASP A 1 195 ? -14.291 5.878 0.407 1.00 94.69 195 ASP A CA 1
ATOM 1483 C C . ASP A 1 195 ? -12.945 5.441 1.013 1.00 94.69 195 ASP A C 1
ATOM 1485 O O . ASP A 1 195 ? -12.469 4.333 0.741 1.00 94.69 195 ASP A O 1
ATOM 1489 N N . ILE A 1 196 ? -12.287 6.322 1.777 1.00 97.31 196 ILE A N 1
ATOM 1490 C CA . ILE A 1 196 ? -10.959 6.085 2.351 1.00 97.31 196 ILE A CA 1
ATOM 1491 C C . ILE A 1 196 ? -11.077 5.905 3.862 1.00 97.31 196 ILE A C 1
ATOM 1493 O O . ILE A 1 196 ? -11.495 6.814 4.581 1.00 97.31 196 ILE A O 1
ATOM 1497 N N . LEU A 1 197 ? -10.645 4.744 4.347 1.00 97.94 197 LEU A N 1
ATOM 1498 C CA . LEU A 1 197 ? -10.469 4.477 5.766 1.00 97.94 197 LEU A CA 1
ATOM 1499 C C . LEU A 1 197 ? -9.134 5.064 6.241 1.00 97.94 197 LEU A C 1
ATOM 1501 O O . LEU A 1 197 ? -8.063 4.597 5.845 1.00 97.94 197 LEU A O 1
ATOM 1505 N N . ASN A 1 198 ? -9.200 6.074 7.103 1.00 97.94 198 ASN A N 1
ATOM 1506 C CA . ASN A 1 198 ? -8.051 6.676 7.765 1.00 97.94 198 ASN A CA 1
ATOM 1507 C C . ASN A 1 198 ? -7.746 5.922 9.060 1.00 97.94 198 ASN A C 1
ATOM 1509 O O . ASN A 1 198 ? -8.601 5.809 9.934 1.00 97.94 198 ASN A O 1
ATOM 1513 N N . VAL A 1 199 ? -6.517 5.432 9.187 1.00 97.31 199 VAL A N 1
ATOM 1514 C CA . VAL A 1 199 ? -6.018 4.679 10.338 1.00 97.31 199 VAL A CA 1
ATOM 1515 C C . VAL A 1 199 ? -4.780 5.385 10.876 1.00 97.31 199 VAL A C 1
ATOM 1517 O O . VAL A 1 199 ? -3.723 5.381 10.242 1.00 97.31 199 VAL A O 1
ATOM 1520 N N . TYR A 1 200 ? -4.899 6.019 12.036 1.00 96.19 200 TYR A N 1
ATOM 1521 C CA . TYR A 1 200 ? -3.817 6.810 12.618 1.00 96.19 200 TYR A CA 1
ATOM 1522 C C . TYR A 1 200 ? -3.883 6.808 14.143 1.00 96.19 200 TYR A C 1
ATOM 1524 O O . TYR A 1 200 ? -4.923 6.544 14.739 1.00 96.19 200 TYR A O 1
ATOM 1532 N N . ALA A 1 201 ? -2.750 7.088 14.780 1.00 92.44 201 ALA A N 1
ATOM 1533 C CA . ALA A 1 201 ? -2.711 7.356 16.209 1.00 92.44 201 ALA A CA 1
ATOM 1534 C C . ALA A 1 201 ? -2.872 8.862 16.441 1.00 92.44 201 ALA A C 1
ATOM 1536 O O . ALA A 1 201 ? -2.112 9.647 15.865 1.00 92.44 201 ALA A O 1
ATOM 1537 N N . ASP A 1 202 ? -3.840 9.239 17.272 1.00 90.44 202 ASP A N 1
ATOM 1538 C CA . ASP A 1 202 ? -4.113 10.604 17.706 1.00 90.44 202 ASP A CA 1
ATOM 1539 C C . ASP A 1 202 ? -3.714 10.776 19.173 1.00 90.44 202 ASP A C 1
ATOM 1541 O O . ASP A 1 202 ? -4.301 10.175 20.076 1.00 90.44 202 ASP A O 1
ATOM 1545 N N . ALA A 1 203 ? -2.671 11.568 19.404 1.00 81.31 203 ALA A N 1
ATOM 1546 C CA . ALA A 1 203 ? -2.148 11.832 20.734 1.00 81.31 203 ALA A CA 1
ATOM 1547 C C . ALA A 1 203 ? -2.713 13.146 21.288 1.00 81.31 203 ALA A C 1
ATOM 1549 O O . ALA A 1 203 ? -2.671 14.166 20.595 1.00 81.31 203 ALA A O 1
ATOM 1550 N N . PRO A 1 204 ? -3.138 13.188 22.565 1.00 79.62 204 PRO A N 1
ATOM 1551 C CA . PRO A 1 204 ? -3.480 14.443 23.219 1.00 79.62 204 PRO A CA 1
ATOM 1552 C C . PRO A 1 204 ? -2.311 15.430 23.153 1.00 79.62 204 PRO A C 1
ATOM 1554 O O . PRO A 1 204 ? -1.147 15.053 23.333 1.00 79.62 204 PRO A O 1
ATOM 1557 N N . LYS A 1 205 ? -2.620 16.715 22.941 1.00 76.81 205 LYS A N 1
ATOM 1558 C CA . LYS A 1 205 ? -1.612 17.782 22.857 1.00 76.81 205 LYS A CA 1
ATOM 1559 C C . LYS A 1 205 ? -0.661 17.730 24.060 1.00 76.81 205 LYS A C 1
ATOM 1561 O O . LYS A 1 205 ? -1.097 17.780 25.207 1.00 76.81 205 LYS A O 1
ATOM 1566 N N . GLY A 1 206 ? 0.642 17.650 23.784 1.00 68.00 206 GLY A N 1
ATOM 1567 C CA . GLY A 1 206 ? 1.696 17.648 24.803 1.00 68.00 206 GLY A CA 1
ATOM 1568 C C . GLY A 1 206 ? 2.055 16.278 25.391 1.00 68.00 206 GLY A C 1
ATOM 1569 O O . GLY A 1 206 ? 2.929 16.220 26.252 1.00 68.00 206 GLY A O 1
ATOM 1570 N N . LYS A 1 207 ? 1.444 15.175 24.934 1.00 72.50 207 LYS A N 1
ATOM 1571 C CA . LYS A 1 207 ? 1.851 13.813 25.315 1.00 72.50 207 LYS A CA 1
ATOM 1572 C C . LYS A 1 207 ? 2.512 13.082 24.150 1.00 72.50 207 LYS A C 1
ATOM 1574 O O . LYS A 1 207 ? 1.982 13.050 23.046 1.00 72.50 207 LYS A O 1
ATOM 1579 N N . ASN A 1 208 ? 3.652 12.449 24.421 1.00 74.88 208 ASN A N 1
ATOM 1580 C CA . ASN A 1 208 ? 4.259 11.497 23.497 1.00 74.88 208 ASN A CA 1
ATOM 1581 C C . ASN A 1 208 ? 3.678 10.102 23.772 1.00 74.88 208 ASN A C 1
ATOM 1583 O O . ASN A 1 208 ? 3.891 9.546 24.852 1.00 74.88 208 ASN A O 1
ATOM 1587 N N . LEU A 1 209 ? 2.922 9.552 22.821 1.00 78.81 209 LEU A N 1
ATOM 1588 C CA . LEU A 1 209 ? 2.396 8.195 22.927 1.00 78.81 209 LEU A CA 1
ATOM 1589 C C . LEU A 1 209 ? 3.456 7.204 22.450 1.00 78.81 209 LEU A C 1
ATOM 1591 O O . LEU A 1 209 ? 3.693 7.055 21.254 1.00 78.81 209 LEU A O 1
ATOM 1595 N N . ASN A 1 210 ? 4.084 6.506 23.394 1.00 84.12 210 ASN A N 1
ATOM 1596 C CA . ASN A 1 210 ? 4.979 5.403 23.069 1.00 84.12 210 ASN A CA 1
ATOM 1597 C C . ASN A 1 210 ? 4.206 4.080 23.091 1.00 84.12 210 ASN A C 1
ATOM 1599 O O . ASN A 1 210 ? 3.921 3.542 24.163 1.00 84.12 210 ASN A O 1
ATOM 1603 N N . PHE A 1 211 ? 3.852 3.573 21.915 1.00 84.69 211 PHE A N 1
ATOM 1604 C CA . PHE A 1 211 ? 3.187 2.282 21.767 1.00 84.69 211 PHE A CA 1
ATOM 1605 C C . PHE A 1 211 ? 4.222 1.156 21.801 1.00 84.69 211 PHE A C 1
ATOM 1607 O O . PHE A 1 211 ? 5.151 1.151 20.993 1.00 84.69 211 PHE A O 1
ATOM 1614 N N . LYS A 1 212 ? 4.048 0.163 22.683 1.00 84.50 212 LYS A N 1
ATOM 1615 C CA . LYS A 1 212 ? 4.850 -1.072 22.595 1.00 84.50 212 LYS A CA 1
ATOM 1616 C C . LYS A 1 212 ? 4.399 -1.906 21.402 1.00 84.50 212 LYS A C 1
ATOM 1618 O O . LYS A 1 212 ? 5.223 -2.474 20.688 1.00 84.50 212 LYS A O 1
ATOM 1623 N N . MET A 1 213 ? 3.088 -1.954 21.174 1.00 86.56 213 MET A N 1
ATOM 1624 C CA . MET A 1 213 ? 2.488 -2.595 20.016 1.00 86.56 213 MET A CA 1
ATOM 1625 C C . MET A 1 213 ? 1.350 -1.747 19.453 1.00 86.56 213 MET A C 1
ATOM 1627 O O . MET A 1 213 ? 0.479 -1.279 20.182 1.00 86.56 213 MET A O 1
ATOM 1631 N N . ILE A 1 214 ? 1.344 -1.572 18.134 1.00 93.19 214 ILE A N 1
ATOM 1632 C CA . ILE A 1 214 ? 0.239 -0.955 17.404 1.00 93.19 214 ILE A CA 1
ATOM 1633 C C . ILE A 1 214 ? 0.104 -1.637 16.040 1.00 93.19 214 ILE A C 1
ATOM 1635 O O . ILE A 1 214 ? 0.925 -1.462 15.135 1.00 93.19 214 ILE A O 1
ATOM 1639 N N . GLN A 1 215 ? -0.903 -2.498 15.927 1.00 95.50 215 GLN A N 1
ATOM 1640 C CA . GLN A 1 215 ? -1.202 -3.254 14.718 1.00 95.50 215 GLN A CA 1
ATOM 1641 C C . GLN A 1 215 ? -2.674 -3.120 14.357 1.00 95.50 215 GLN A C 1
ATOM 1643 O O . GLN A 1 215 ? -3.535 -3.061 15.231 1.00 95.50 215 GLN A O 1
ATOM 1648 N N . VAL A 1 216 ? -2.968 -3.109 13.064 1.00 96.56 216 VAL A N 1
ATOM 1649 C CA . VAL A 1 216 ? -4.341 -3.116 12.559 1.00 96.56 216 VAL A CA 1
ATOM 1650 C C . VAL A 1 216 ? -4.464 -4.209 11.508 1.00 96.56 216 VAL A C 1
ATOM 1652 O O . VAL A 1 216 ? -3.655 -4.293 10.586 1.00 96.56 216 VAL A O 1
ATOM 1655 N N . LYS A 1 217 ? -5.458 -5.079 11.662 1.00 97.00 217 LYS A N 1
ATOM 1656 C CA . LYS A 1 217 ? -5.790 -6.129 10.698 1.00 97.00 217 LYS A CA 1
ATOM 1657 C C . LYS A 1 217 ? -7.073 -5.745 9.989 1.00 97.00 217 LYS A C 1
ATOM 1659 O O . LYS A 1 217 ? -8.081 -5.485 10.646 1.00 97.00 217 LYS A O 1
ATOM 1664 N N . ILE A 1 218 ? -7.029 -5.693 8.667 1.00 97.56 218 ILE A N 1
ATOM 1665 C CA . ILE A 1 218 ? -8.156 -5.285 7.839 1.00 97.56 218 ILE A CA 1
ATOM 1666 C C . ILE A 1 218 ? -8.464 -6.386 6.838 1.00 97.56 218 ILE A C 1
ATOM 1668 O O . ILE A 1 218 ? -7.597 -6.811 6.082 1.00 97.56 218 ILE A O 1
ATOM 1672 N N . THR A 1 219 ? -9.721 -6.804 6.805 1.00 96.81 219 THR A N 1
ATOM 1673 C CA . THR A 1 219 ? -10.279 -7.622 5.733 1.00 96.81 219 THR A CA 1
ATOM 1674 C C . THR A 1 219 ? -11.331 -6.801 5.009 1.00 96.81 219 THR A C 1
ATOM 1676 O O . THR A 1 219 ? -12.159 -6.168 5.663 1.00 96.81 219 THR A O 1
ATOM 1679 N N . ALA A 1 220 ? -11.288 -6.765 3.680 1.00 95.69 220 ALA A N 1
ATOM 1680 C CA . ALA A 1 220 ? -12.304 -6.102 2.866 1.00 95.69 220 ALA A CA 1
ATOM 1681 C C . ALA A 1 220 ? -12.391 -6.743 1.470 1.00 95.69 220 ALA A C 1
ATOM 1683 O O . ALA A 1 220 ? -11.393 -7.294 0.994 1.00 95.69 220 ALA A O 1
ATOM 1684 N N . PRO A 1 221 ? -13.551 -6.660 0.793 1.00 94.44 221 PRO A N 1
ATOM 1685 C CA . PRO A 1 221 ? -13.720 -7.235 -0.543 1.00 94.44 221 PRO A CA 1
ATOM 1686 C C . PRO A 1 221 ? -12.960 -6.458 -1.618 1.00 94.44 221 PRO A C 1
ATOM 1688 O O . PRO A 1 221 ? -12.503 -7.041 -2.600 1.00 94.44 221 PRO A O 1
ATOM 1691 N N . GLU A 1 222 ? -12.786 -5.152 -1.426 1.00 94.94 222 GLU A N 1
ATOM 1692 C CA . GLU A 1 222 ? -12.192 -4.256 -2.411 1.00 94.94 222 GLU A CA 1
ATOM 1693 C C . GLU A 1 222 ? -11.084 -3.416 -1.787 1.00 94.94 222 GLU A C 1
ATOM 1695 O O . GLU A 1 222 ? -11.181 -2.957 -0.649 1.00 94.94 222 GLU A O 1
ATOM 1700 N N . LEU A 1 223 ? -10.026 -3.194 -2.563 1.00 97.88 223 LEU A N 1
ATOM 1701 C CA . LEU A 1 223 ? -8.974 -2.244 -2.246 1.00 97.88 223 LEU A CA 1
ATOM 1702 C C . LEU A 1 223 ? -8.351 -1.757 -3.551 1.00 97.88 223 LEU A C 1
ATOM 1704 O O . LEU A 1 223 ? -7.860 -2.552 -4.346 1.00 97.88 223 LEU A O 1
ATOM 1708 N N . SER A 1 224 ? -8.368 -0.447 -3.759 1.00 97.06 224 SER A N 1
ATOM 1709 C CA . SER A 1 224 ? -7.821 0.209 -4.951 1.00 97.06 224 SER A CA 1
ATOM 1710 C C . SER A 1 224 ? -6.862 1.346 -4.608 1.00 97.06 224 SER A C 1
ATOM 1712 O O . SER A 1 224 ? -5.954 1.630 -5.385 1.00 97.06 224 SER A O 1
ATOM 1714 N N . LYS A 1 225 ? -7.014 1.986 -3.442 1.00 98.38 225 LYS A N 1
ATOM 1715 C CA . LYS A 1 225 ? -6.180 3.119 -3.016 1.00 98.38 225 LYS A CA 1
ATOM 1716 C C . LYS A 1 225 ? -5.443 2.792 -1.724 1.00 98.38 225 LYS A C 1
ATOM 1718 O O . LYS A 1 225 ? -6.066 2.411 -0.738 1.00 98.38 225 LYS A O 1
ATOM 1723 N N . ILE A 1 226 ? -4.128 2.965 -1.710 1.00 98.62 226 ILE A N 1
ATOM 1724 C CA . ILE A 1 226 ? -3.289 2.703 -0.538 1.00 98.62 226 ILE A CA 1
ATOM 1725 C C . ILE A 1 226 ? -2.394 3.916 -0.310 1.00 98.62 226 ILE A C 1
ATOM 1727 O O . ILE A 1 226 ? -1.593 4.274 -1.167 1.00 98.62 226 ILE A O 1
ATOM 1731 N N . ALA A 1 227 ? -2.510 4.546 0.852 1.00 98.44 227 ALA A N 1
ATOM 1732 C CA . ALA A 1 227 ? -1.628 5.623 1.275 1.00 98.44 227 ALA A CA 1
ATOM 1733 C C . ALA A 1 227 ? -0.948 5.237 2.591 1.00 98.44 227 ALA A C 1
ATOM 1735 O O . ALA A 1 227 ? -1.616 4.974 3.586 1.00 98.44 227 ALA A O 1
ATOM 1736 N N . VAL A 1 228 ? 0.381 5.208 2.605 1.00 98.50 228 VAL A N 1
ATOM 1737 C CA . VAL A 1 228 ? 1.186 4.847 3.776 1.00 98.50 228 VAL A CA 1
ATOM 1738 C C . VAL A 1 228 ? 2.128 6.008 4.070 1.00 98.50 228 VAL A C 1
ATOM 1740 O O . VAL A 1 228 ? 2.838 6.480 3.180 1.00 98.50 228 VAL A O 1
ATOM 1743 N N . SER A 1 229 ? 2.124 6.512 5.303 1.00 97.31 229 SER A N 1
ATOM 1744 C CA . SER A 1 229 ? 2.991 7.629 5.684 1.00 97.31 229 SER A CA 1
ATOM 1745 C C . SER A 1 229 ? 3.467 7.558 7.133 1.00 97.31 229 SER A C 1
ATOM 1747 O O . SER A 1 229 ? 3.061 6.697 7.908 1.00 97.31 229 SER A O 1
ATOM 1749 N N . SER A 1 230 ? 4.346 8.484 7.514 1.00 94.44 230 SER A N 1
ATOM 1750 C CA . SER A 1 230 ? 4.770 8.709 8.905 1.00 94.44 230 SER A CA 1
ATOM 1751 C C . SER A 1 230 ? 5.273 7.438 9.606 1.00 94.44 230 SER A C 1
ATOM 1753 O O . SER A 1 230 ? 4.793 7.081 10.682 1.00 94.44 230 SER A O 1
ATOM 1755 N N . GLY A 1 231 ? 6.199 6.720 8.960 1.00 93.88 231 GLY A N 1
ATOM 1756 C CA . GLY A 1 231 ? 6.810 5.499 9.500 1.00 93.88 231 GLY A CA 1
ATOM 1757 C C . GLY A 1 231 ? 5.879 4.287 9.636 1.00 93.88 231 GLY A C 1
ATOM 1758 O O . GLY A 1 231 ? 6.281 3.289 10.227 1.00 93.88 231 GLY A O 1
ATOM 1759 N N . ALA A 1 232 ? 4.648 4.348 9.119 1.00 97.38 232 ALA A N 1
ATOM 1760 C CA . ALA A 1 232 ? 3.748 3.198 9.102 1.00 97.38 232 ALA A CA 1
ATOM 1761 C C . ALA A 1 232 ? 4.241 2.092 8.152 1.00 97.38 232 ALA A C 1
ATOM 1763 O O . ALA A 1 232 ? 5.029 2.337 7.234 1.00 97.38 232 ALA A O 1
ATOM 1764 N N . SER A 1 233 ? 3.750 0.873 8.370 1.00 97.94 233 SER A N 1
ATOM 1765 C CA . SER A 1 233 ? 4.006 -0.286 7.517 1.00 97.94 233 SER A CA 1
ATOM 1766 C C . SER A 1 233 ? 2.691 -0.874 7.022 1.00 97.94 233 SER A C 1
ATOM 1768 O O . SER A 1 233 ? 1.773 -1.060 7.818 1.00 97.94 233 SER A O 1
ATOM 1770 N N . PHE A 1 234 ? 2.603 -1.190 5.734 1.00 98.62 234 PHE A N 1
ATOM 1771 C CA . PHE A 1 234 ? 1.448 -1.847 5.126 1.00 98.62 234 PHE A CA 1
ATOM 1772 C C . PHE A 1 234 ? 1.878 -3.170 4.494 1.00 98.62 234 PHE A C 1
ATOM 1774 O O . PHE A 1 234 ? 2.829 -3.204 3.715 1.00 98.62 234 PHE A O 1
ATOM 1781 N N . THR A 1 235 ? 1.195 -4.264 4.818 1.00 98.62 235 THR A N 1
ATOM 1782 C CA . THR A 1 235 ? 1.455 -5.592 4.247 1.00 98.62 235 THR A CA 1
ATOM 1783 C C . THR A 1 235 ? 0.165 -6.221 3.743 1.00 98.62 235 THR A C 1
ATOM 1785 O O . THR A 1 235 ? -0.844 -6.170 4.440 1.00 98.62 235 THR A O 1
ATOM 1788 N N . THR A 1 236 ? 0.178 -6.818 2.551 1.00 98.31 236 THR A N 1
ATOM 1789 C CA . THR A 1 236 ? -0.920 -7.691 2.106 1.00 98.31 236 THR A CA 1
ATOM 1790 C C . THR A 1 236 ? -0.611 -9.139 2.471 1.00 98.31 236 THR A C 1
ATOM 1792 O O . THR A 1 236 ? 0.468 -9.631 2.155 1.00 98.31 236 THR A O 1
ATOM 1795 N N . GLU A 1 237 ? -1.560 -9.829 3.094 1.00 97.50 237 GLU A N 1
ATOM 1796 C CA . GLU A 1 237 ? -1.436 -11.245 3.477 1.00 97.50 237 GLU A CA 1
ATOM 1797 C C . GLU A 1 237 ? -1.772 -12.200 2.317 1.00 97.50 237 GLU A C 1
ATOM 1799 O O . GLU A 1 237 ? -1.428 -13.378 2.345 1.00 97.50 237 GLU A O 1
ATOM 1804 N N . ASN A 1 238 ? -2.464 -11.704 1.289 1.00 97.62 238 ASN A N 1
ATOM 1805 C CA . ASN A 1 238 ? -2.781 -12.425 0.062 1.00 97.62 238 ASN A CA 1
ATOM 1806 C C . ASN A 1 238 ? -2.717 -11.491 -1.154 1.00 97.62 238 ASN A C 1
ATOM 1808 O O . ASN A 1 238 ? -2.666 -10.269 -1.013 1.00 97.62 238 ASN A O 1
ATOM 1812 N N . THR A 1 239 ? -2.738 -12.070 -2.358 1.00 98.06 239 THR A N 1
ATOM 1813 C CA . THR A 1 239 ? -2.785 -11.288 -3.596 1.00 98.06 239 THR A CA 1
ATOM 1814 C C . THR A 1 239 ? -4.088 -10.501 -3.687 1.00 98.06 239 THR A C 1
ATOM 1816 O O . THR A 1 239 ? -5.175 -11.082 -3.688 1.00 98.06 239 THR A O 1
ATOM 1819 N N . VAL A 1 240 ? -3.970 -9.183 -3.820 1.00 98.25 240 VAL A N 1
ATOM 1820 C CA . VAL A 1 240 ? -5.108 -8.273 -3.945 1.00 98.25 240 VAL A CA 1
ATOM 1821 C C . VAL A 1 240 ? -5.443 -8.068 -5.417 1.00 98.25 240 VAL A C 1
ATOM 1823 O O . VAL A 1 240 ? -4.583 -7.719 -6.224 1.00 98.25 240 VAL A O 1
ATOM 1826 N N . ASN A 1 241 ? -6.710 -8.263 -5.766 1.00 98.00 241 ASN A N 1
ATOM 1827 C CA . ASN A 1 241 ? -7.255 -8.125 -7.107 1.00 98.00 241 ASN A CA 1
ATOM 1828 C C . ASN A 1 241 ? -8.085 -6.845 -7.213 1.00 98.00 241 ASN A C 1
ATOM 18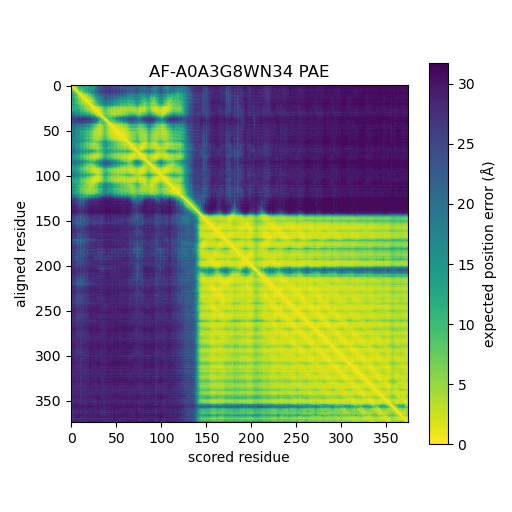30 O O . ASN A 1 241 ? -9.027 -6.649 -6.445 1.00 98.00 241 ASN A O 1
ATOM 1834 N N . SER A 1 242 ? -7.762 -5.999 -8.191 1.00 96.62 242 SER A N 1
ATOM 1835 C CA . SER A 1 242 ? -8.505 -4.768 -8.486 1.00 96.62 242 SER A CA 1
ATOM 1836 C C . SER A 1 242 ? -8.392 -4.400 -9.968 1.00 96.62 242 SER A C 1
ATOM 1838 O O . SER A 1 242 ? -7.494 -4.857 -10.680 1.00 96.62 242 SER A O 1
ATOM 1840 N N . SER A 1 243 ? -9.294 -3.554 -10.465 1.00 95.62 243 SER A N 1
ATOM 1841 C CA . SER A 1 243 ? -9.218 -2.992 -11.823 1.00 95.62 243 SER A CA 1
ATOM 1842 C C . SER A 1 243 ? -8.103 -1.953 -11.973 1.00 95.62 243 SER A C 1
ATOM 1844 O O . SER A 1 243 ? -7.553 -1.801 -13.064 1.00 95.62 243 SER A O 1
ATOM 1846 N N . PHE A 1 244 ? -7.747 -1.277 -10.882 1.00 97.00 244 PHE A N 1
ATOM 1847 C CA . PHE A 1 244 ? -6.626 -0.350 -10.798 1.00 97.00 244 PHE A CA 1
ATOM 1848 C C . PHE A 1 244 ? -6.080 -0.301 -9.368 1.00 97.00 244 PHE A C 1
ATOM 1850 O O . PHE A 1 244 ? -6.799 -0.591 -8.406 1.00 97.00 244 PHE A O 1
ATOM 1857 N N . PHE A 1 245 ? -4.824 0.117 -9.236 1.00 98.38 245 PHE A N 1
ATOM 1858 C CA . PHE A 1 245 ? -4.224 0.446 -7.948 1.00 98.38 245 PHE A CA 1
ATOM 1859 C C . PHE A 1 245 ? -3.593 1.832 -7.986 1.00 98.38 245 PHE A C 1
ATOM 1861 O O . PHE A 1 245 ? -2.871 2.157 -8.923 1.00 98.38 245 PHE A O 1
ATOM 1868 N N . GLN A 1 246 ? -3.825 2.620 -6.942 1.00 98.44 246 GLN A N 1
ATOM 1869 C CA . GLN A 1 246 ? -3.130 3.873 -6.682 1.00 98.44 246 GLN A CA 1
ATOM 1870 C C . GLN A 1 246 ? -2.466 3.792 -5.311 1.00 98.44 246 GLN A C 1
ATOM 1872 O O . GLN A 1 246 ? -3.138 3.652 -4.290 1.00 98.44 246 GLN A O 1
ATOM 1877 N N . ILE A 1 247 ? -1.139 3.860 -5.294 1.00 98.56 247 ILE A N 1
ATOM 1878 C CA . ILE A 1 247 ? -0.314 3.605 -4.118 1.00 98.56 247 ILE A CA 1
ATOM 1879 C C . ILE A 1 247 ? 0.599 4.804 -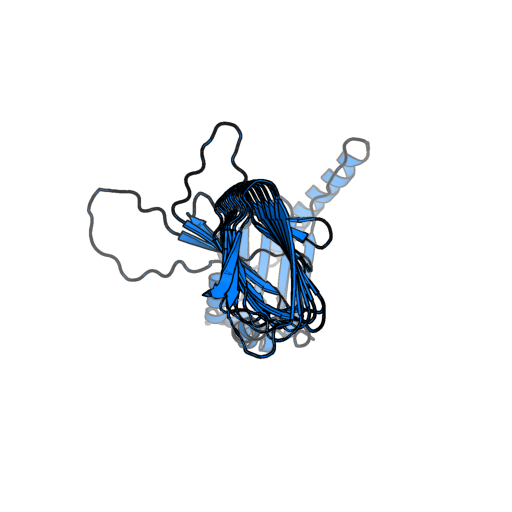3.880 1.00 98.56 247 ILE A C 1
ATOM 1881 O O . ILE A 1 247 ? 1.390 5.175 -4.744 1.00 98.56 247 ILE A O 1
ATOM 1885 N N . ALA A 1 248 ? 0.518 5.389 -2.690 1.00 98.44 248 ALA A N 1
ATOM 1886 C CA . ALA A 1 248 ? 1.373 6.480 -2.247 1.00 98.44 248 ALA A CA 1
ATOM 1887 C C . ALA A 1 248 ? 2.091 6.092 -0.950 1.00 98.44 248 ALA A C 1
ATOM 1889 O O . ALA A 1 248 ? 1.453 5.762 0.046 1.00 98.44 248 ALA A O 1
ATOM 1890 N N . VAL A 1 249 ? 3.419 6.154 -0.952 1.00 98.31 249 VAL A N 1
ATOM 1891 C CA . VAL A 1 249 ? 4.275 5.773 0.178 1.00 98.31 249 VAL A CA 1
ATOM 1892 C C . VAL A 1 249 ? 5.216 6.936 0.468 1.00 98.31 249 VAL A C 1
ATOM 1894 O O . VAL A 1 249 ? 5.938 7.400 -0.416 1.00 98.31 249 VAL A O 1
ATOM 1897 N N . SER A 1 250 ? 5.193 7.465 1.689 1.00 97.00 250 SER A N 1
ATOM 1898 C CA . SER A 1 250 ? 5.979 8.657 2.036 1.00 97.00 250 SER A CA 1
ATOM 1899 C C . SER A 1 250 ? 6.495 8.662 3.473 1.00 97.00 250 SER A C 1
ATOM 1901 O O . SER A 1 250 ? 6.099 7.846 4.305 1.00 97.00 250 SER A O 1
ATOM 1903 N N . SER A 1 251 ? 7.401 9.588 3.782 1.00 94.75 251 SER A N 1
ATOM 1904 C CA . SER A 1 251 ? 7.868 9.878 5.147 1.00 94.75 251 SER A CA 1
ATOM 1905 C C . SER A 1 251 ? 8.359 8.640 5.910 1.00 94.75 251 SER A C 1
ATOM 1907 O O . SER A 1 251 ? 7.840 8.307 6.978 1.00 94.75 251 SER A O 1
ATOM 1909 N N . GLY A 1 252 ? 9.325 7.923 5.327 1.00 93.88 252 GLY A N 1
ATOM 1910 C CA . GLY A 1 252 ? 9.950 6.741 5.936 1.00 93.88 252 GLY A CA 1
ATOM 1911 C C . GLY A 1 252 ? 9.040 5.518 6.095 1.00 93.88 252 GLY A C 1
ATOM 1912 O O . GLY A 1 252 ? 9.425 4.554 6.750 1.00 93.88 252 GLY A O 1
ATOM 1913 N N . SER A 1 253 ? 7.834 5.532 5.524 1.00 97.56 253 SER A N 1
ATOM 1914 C CA . SER A 1 253 ? 6.913 4.393 5.579 1.00 97.56 253 SER A CA 1
ATOM 1915 C C . SER A 1 253 ? 7.302 3.266 4.624 1.00 97.56 253 SER A C 1
ATOM 1917 O O . SER A 1 253 ? 8.138 3.445 3.731 1.00 97.56 253 SER A O 1
ATOM 1919 N N . HIS A 1 254 ? 6.760 2.076 4.880 1.00 97.69 254 HIS A N 1
ATOM 1920 C CA . HIS A 1 254 ? 7.109 0.845 4.178 1.00 97.69 254 HIS A CA 1
ATOM 1921 C C . HIS A 1 254 ? 5.850 0.140 3.659 1.00 97.69 254 HIS A C 1
ATOM 1923 O O . HIS A 1 254 ? 4.852 0.046 4.370 1.00 97.69 254 HIS A O 1
ATOM 1929 N N . ILE A 1 255 ? 5.895 -0.387 2.435 1.00 98.38 255 ILE A N 1
ATOM 1930 C CA . ILE A 1 255 ? 4.838 -1.255 1.896 1.00 98.38 255 ILE A CA 1
ATOM 1931 C C . ILE A 1 255 ? 5.424 -2.564 1.366 1.00 98.38 255 ILE A C 1
ATOM 1933 O O . ILE A 1 2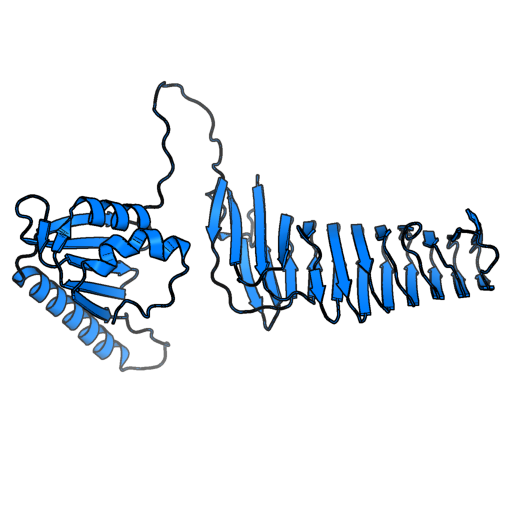55 ? 6.460 -2.554 0.703 1.00 98.38 255 ILE A O 1
ATOM 1937 N N . ASN A 1 256 ? 4.749 -3.677 1.650 1.00 98.62 256 ASN A N 1
ATOM 1938 C CA . ASN A 1 256 ? 5.004 -4.988 1.061 1.00 98.62 256 ASN A CA 1
ATOM 1939 C C . ASN A 1 256 ? 3.688 -5.564 0.523 1.00 98.62 256 ASN A C 1
ATOM 1941 O O . ASN A 1 256 ? 2.817 -5.904 1.323 1.00 98.62 256 ASN A O 1
ATOM 1945 N N . ALA A 1 257 ? 3.506 -5.631 -0.795 1.00 98.12 257 ALA A N 1
ATOM 1946 C CA . ALA A 1 257 ? 2.218 -6.043 -1.348 1.00 98.12 257 ALA A CA 1
ATOM 1947 C C . ALA A 1 257 ? 2.304 -6.923 -2.598 1.00 98.12 257 ALA A C 1
ATOM 1949 O O . ALA A 1 257 ? 3.123 -6.681 -3.486 1.00 98.12 257 ALA A O 1
ATOM 1950 N N . ASP A 1 258 ? 1.378 -7.878 -2.675 1.00 98.38 258 ASP A N 1
ATOM 1951 C CA . ASP A 1 258 ? 1.136 -8.739 -3.828 1.00 98.38 258 ASP A CA 1
ATOM 1952 C C . ASP A 1 258 ? -0.138 -8.269 -4.542 1.00 98.38 258 ASP A C 1
ATOM 1954 O O . ASP A 1 258 ? -1.233 -8.300 -3.977 1.00 98.38 258 ASP A O 1
ATOM 1958 N N . LEU A 1 259 ? -0.008 -7.815 -5.787 1.00 98.06 259 LEU A N 1
ATOM 1959 C CA . LEU A 1 259 ? -1.064 -7.122 -6.523 1.00 98.06 259 LEU A CA 1
ATOM 1960 C C . LEU A 1 259 ? -1.332 -7.793 -7.869 1.00 98.06 259 LEU A C 1
ATOM 1962 O O . LEU A 1 259 ? -0.418 -8.131 -8.618 1.00 98.06 259 LEU A O 1
ATOM 1966 N N . ASN A 1 260 ? -2.600 -7.928 -8.225 1.00 98.00 260 ASN A N 1
ATOM 1967 C CA . ASN A 1 260 ? -3.009 -8.425 -9.528 1.00 98.00 260 ASN A CA 1
ATOM 1968 C C . ASN A 1 260 ? -4.073 -7.507 -10.124 1.00 98.00 260 ASN A C 1
ATOM 1970 O O . ASN A 1 260 ? -5.134 -7.280 -9.542 1.00 98.00 260 ASN A O 1
ATOM 1974 N N . THR A 1 261 ? -3.794 -6.962 -11.300 1.00 96.44 261 THR A N 1
ATOM 1975 C CA . THR A 1 261 ? -4.730 -6.100 -12.010 1.00 96.44 261 THR A CA 1
ATOM 1976 C C . THR A 1 261 ? -4.670 -6.341 -13.508 1.00 96.44 261 THR A C 1
ATOM 1978 O O . THR A 1 261 ? -3.626 -6.623 -14.081 1.00 96.44 261 THR A O 1
ATOM 1981 N N . LYS A 1 262 ? -5.812 -6.198 -14.179 1.00 92.62 262 LYS A N 1
ATOM 1982 C CA . LYS A 1 262 ? -5.854 -6.161 -15.650 1.00 92.62 262 LYS A CA 1
ATOM 1983 C C . LYS A 1 262 ? -5.595 -4.756 -16.203 1.00 92.62 262 LYS A C 1
ATOM 1985 O O . LYS A 1 262 ? -5.488 -4.593 -17.416 1.00 92.62 262 LYS A O 1
ATOM 1990 N N . GLY A 1 263 ? -5.548 -3.750 -15.329 1.00 95.75 263 GLY A N 1
ATOM 1991 C CA . GLY A 1 263 ? -5.414 -2.347 -15.685 1.00 95.75 263 GLY A CA 1
ATOM 1992 C C . GLY A 1 263 ? -4.063 -1.771 -15.283 1.00 95.75 263 GLY A C 1
ATOM 1993 O O . GLY A 1 263 ? -3.005 -2.297 -15.642 1.00 95.75 263 GLY A O 1
ATOM 1994 N N . LYS A 1 264 ? -4.125 -0.648 -14.569 1.00 97.25 264 LYS A N 1
ATOM 1995 C CA . LYS A 1 264 ? -2.989 0.220 -14.263 1.00 97.25 264 LYS A CA 1
ATOM 1996 C C . LYS A 1 264 ? -2.647 0.181 -12.775 1.00 97.25 264 LYS A C 1
ATOM 1998 O O . LYS A 1 264 ? -3.542 0.184 -11.930 1.00 97.25 264 LYS A O 1
ATOM 2003 N N . VAL A 1 265 ? -1.353 0.217 -12.473 1.00 98.50 265 VAL A N 1
ATOM 2004 C CA . VAL A 1 265 ? -0.829 0.521 -11.139 1.00 98.50 265 VAL A CA 1
ATOM 2005 C C . VAL A 1 265 ? -0.102 1.860 -11.181 1.00 98.50 265 VAL A C 1
ATOM 2007 O O . VAL A 1 265 ? 0.832 2.041 -11.961 1.00 98.50 265 VAL A O 1
ATOM 2010 N N . GLU A 1 266 ? -0.525 2.787 -10.334 1.00 98.62 266 GLU A N 1
ATOM 2011 C CA . GLU A 1 266 ? 0.156 4.048 -10.057 1.00 98.62 266 GLU A CA 1
ATOM 2012 C C . GLU A 1 266 ? 0.891 3.926 -8.724 1.00 98.62 266 GLU A C 1
ATOM 2014 O O . GLU A 1 266 ? 0.267 3.689 -7.690 1.00 98.62 266 GLU A O 1
ATOM 2019 N N . LEU A 1 267 ? 2.213 4.082 -8.739 1.00 98.44 267 LEU A N 1
ATOM 2020 C CA . LEU A 1 267 ? 3.058 4.007 -7.552 1.00 98.44 267 LEU A CA 1
ATOM 2021 C C . LEU A 1 267 ? 3.835 5.309 -7.362 1.00 98.44 267 LEU A C 1
ATOM 2023 O O . LEU A 1 267 ? 4.651 5.684 -8.198 1.00 98.44 267 LEU A O 1
ATOM 2027 N N . SER A 1 268 ? 3.653 5.959 -6.219 1.00 98.12 268 SER A N 1
ATOM 2028 C CA . SER A 1 268 ? 4.436 7.120 -5.802 1.00 98.12 268 SER A CA 1
ATOM 2029 C C . SER A 1 268 ? 5.193 6.813 -4.514 1.00 98.12 268 SER A C 1
ATOM 2031 O O . SER A 1 268 ? 4.577 6.519 -3.490 1.00 98.12 268 SER A O 1
ATOM 2033 N N . THR A 1 269 ? 6.525 6.880 -4.548 1.00 96.50 269 THR A N 1
ATOM 2034 C CA . THR A 1 269 ? 7.394 6.697 -3.376 1.00 96.50 269 THR A CA 1
ATOM 2035 C C . THR A 1 269 ? 8.232 7.949 -3.149 1.00 96.50 269 THR A C 1
ATOM 2037 O O . THR A 1 269 ? 8.990 8.372 -4.021 1.00 96.50 269 THR A O 1
ATOM 2040 N N . THR A 1 270 ? 8.112 8.575 -1.980 1.00 96.31 270 THR A N 1
ATOM 2041 C CA . THR A 1 270 ? 8.837 9.818 -1.664 1.00 96.31 270 THR A CA 1
ATOM 2042 C C . THR A 1 270 ? 9.409 9.822 -0.247 1.00 96.31 270 THR A C 1
ATOM 2044 O O . THR A 1 270 ? 9.055 8.985 0.585 1.00 96.31 270 THR A O 1
ATOM 2047 N N . SER A 1 271 ? 10.314 10.760 0.040 1.00 93.44 271 SER A N 1
ATOM 2048 C CA . SER A 1 271 ? 10.809 11.079 1.391 1.00 93.44 271 SER A CA 1
ATOM 2049 C C . SER A 1 271 ? 11.308 9.861 2.184 1.00 93.44 271 SER A C 1
ATOM 2051 O O . SER A 1 271 ? 10.808 9.565 3.273 1.00 93.44 271 SER A O 1
ATOM 2053 N N . GLY A 1 272 ? 12.271 9.128 1.617 1.00 92.75 272 GLY A N 1
ATOM 2054 C CA . GLY A 1 272 ? 12.916 7.984 2.275 1.00 92.75 272 GLY A CA 1
ATOM 2055 C C . GLY A 1 272 ? 12.016 6.766 2.518 1.00 92.75 272 GLY A C 1
ATOM 2056 O O . GLY A 1 272 ? 12.352 5.916 3.340 1.00 92.75 272 GLY A O 1
ATOM 2057 N N . SER A 1 273 ? 10.864 6.680 1.851 1.00 96.62 273 SER A N 1
ATOM 2058 C CA . SER A 1 273 ? 9.992 5.500 1.903 1.00 96.62 273 SER A CA 1
ATOM 2059 C C . SER A 1 273 ? 10.586 4.285 1.182 1.00 96.62 273 SER A C 1
ATOM 2061 O O . SER A 1 273 ? 11.479 4.417 0.339 1.00 96.62 273 SER A O 1
ATOM 2063 N N . SER A 1 274 ? 10.064 3.100 1.508 1.00 97.19 274 SER A N 1
ATOM 2064 C CA . SER A 1 274 ? 10.439 1.827 0.889 1.00 97.19 274 SER A CA 1
ATOM 2065 C C . SER A 1 274 ? 9.209 1.078 0.372 1.00 97.19 274 SER A C 1
ATOM 2067 O O . SER A 1 274 ? 8.266 0.841 1.124 1.00 97.19 274 SER A O 1
ATOM 2069 N N . ALA A 1 275 ? 9.216 0.671 -0.895 1.00 98.12 275 ALA A N 1
ATOM 2070 C CA . ALA A 1 275 ? 8.164 -0.158 -1.476 1.00 98.12 275 ALA A CA 1
ATOM 2071 C C . ALA A 1 275 ? 8.719 -1.495 -1.967 1.00 98.12 275 ALA A C 1
ATOM 2073 O O . ALA A 1 275 ? 9.684 -1.525 -2.723 1.00 98.12 275 ALA A O 1
ATOM 2074 N N . LYS A 1 276 ? 8.093 -2.602 -1.577 1.00 98.62 276 LYS A N 1
ATOM 2075 C CA . LYS A 1 276 ? 8.334 -3.932 -2.133 1.00 98.62 276 LYS A CA 1
ATOM 2076 C C . LYS A 1 276 ? 7.025 -4.444 -2.720 1.00 98.62 276 LYS A C 1
ATOM 2078 O O . LYS A 1 276 ? 6.095 -4.713 -1.972 1.00 98.62 276 LYS A O 1
ATOM 2083 N N . LEU A 1 277 ? 6.936 -4.540 -4.042 1.00 98.44 277 LEU A N 1
ATOM 2084 C CA . LEU A 1 277 ? 5.712 -4.967 -4.717 1.00 98.44 277 LEU A CA 1
ATOM 2085 C C . LEU A 1 277 ? 5.988 -6.154 -5.634 1.00 98.44 277 LEU A C 1
ATOM 2087 O O . LEU A 1 277 ? 6.927 -6.119 -6.431 1.00 98.44 277 LEU A O 1
ATOM 2091 N N . ASN A 1 278 ? 5.142 -7.173 -5.551 1.00 98.44 278 ASN A N 1
ATOM 2092 C CA . ASN A 1 278 ? 5.036 -8.221 -6.555 1.00 98.44 278 ASN A CA 1
ATOM 2093 C C . ASN A 1 278 ? 3.720 -8.018 -7.300 1.00 98.44 278 ASN A C 1
ATOM 2095 O O . ASN A 1 278 ? 2.655 -8.012 -6.687 1.00 98.44 278 ASN A O 1
ATOM 2099 N N . MET A 1 279 ? 3.780 -7.775 -8.603 1.00 97.31 279 MET A N 1
ATOM 2100 C CA . MET A 1 279 ? 2.632 -7.259 -9.334 1.00 97.31 279 MET A CA 1
ATOM 2101 C C . MET A 1 279 ? 2.512 -7.820 -10.744 1.00 97.31 279 MET A C 1
ATOM 2103 O O . MET A 1 279 ? 3.474 -7.842 -11.509 1.00 97.31 279 MET A O 1
ATOM 2107 N N . ASN A 1 280 ? 1.288 -8.208 -11.099 1.00 97.69 280 ASN A N 1
ATOM 2108 C CA . ASN A 1 280 ? 0.889 -8.485 -12.475 1.00 97.69 280 ASN A CA 1
ATOM 2109 C C . ASN A 1 280 ? -0.090 -7.399 -12.921 1.00 97.69 280 ASN A C 1
ATOM 2111 O O . ASN A 1 280 ? -1.126 -7.199 -12.283 1.00 97.69 280 ASN A O 1
ATOM 2115 N N . ALA A 1 281 ? 0.262 -6.662 -13.974 1.00 97.25 281 ALA A N 1
ATOM 2116 C CA . ALA A 1 281 ? -0.512 -5.520 -14.461 1.00 97.25 281 ALA A CA 1
ATOM 2117 C C . ALA A 1 281 ? -0.348 -5.330 -15.969 1.00 97.25 281 ALA A C 1
ATOM 2119 O O . ALA A 1 281 ? 0.597 -5.832 -16.570 1.00 97.25 281 ALA A O 1
ATOM 2120 N N . LYS A 1 282 ? -1.228 -4.543 -16.594 1.00 97.44 282 LYS A N 1
ATOM 2121 C CA . LYS A 1 282 ? -1.002 -4.098 -17.975 1.00 97.44 282 LYS A CA 1
ATOM 2122 C C . LYS A 1 282 ? -0.015 -2.934 -18.014 1.00 97.44 282 LYS A C 1
ATOM 2124 O O . LYS A 1 282 ? 0.930 -2.951 -18.798 1.00 97.44 282 LYS A O 1
ATOM 2129 N N . THR A 1 283 ? -0.210 -1.957 -17.133 1.00 98.19 283 THR A N 1
ATOM 2130 C CA . THR A 1 283 ? 0.593 -0.732 -17.108 1.00 98.19 283 THR A CA 1
ATOM 2131 C C . THR A 1 283 ? 1.055 -0.405 -15.691 1.00 98.19 283 THR A C 1
ATOM 2133 O O . THR A 1 283 ? 0.270 -0.480 -14.746 1.00 98.19 283 THR A O 1
ATOM 2136 N N . LEU A 1 284 ? 2.314 0.008 -15.552 1.00 98.38 284 LEU A N 1
ATOM 2137 C CA . LEU A 1 284 ? 2.868 0.619 -14.344 1.00 98.38 284 LEU A CA 1
ATOM 2138 C C . LEU A 1 284 ? 3.309 2.046 -14.642 1.00 98.38 284 LEU A C 1
ATOM 2140 O O . LEU A 1 284 ? 4.150 2.267 -15.511 1.00 98.38 284 LEU A O 1
ATOM 2144 N N . GLU A 1 285 ? 2.814 2.990 -13.854 1.00 98.50 285 GLU A N 1
ATOM 2145 C CA . GLU A 1 285 ? 3.371 4.334 -13.756 1.00 98.50 285 GLU A CA 1
ATOM 2146 C C . GLU A 1 285 ? 3.955 4.534 -12.368 1.00 98.50 285 GLU A C 1
ATOM 2148 O O . GLU A 1 285 ? 3.253 4.443 -11.362 1.00 98.50 285 GLU A O 1
ATOM 2153 N N . MET A 1 286 ? 5.255 4.795 -12.315 1.00 98.06 286 MET A N 1
ATOM 2154 C CA . MET A 1 286 ? 5.981 4.934 -11.070 1.00 98.06 286 MET A CA 1
ATOM 2155 C C . MET A 1 286 ? 6.691 6.284 -10.988 1.00 98.06 286 MET A C 1
ATOM 2157 O O . MET A 1 286 ? 7.432 6.664 -11.894 1.00 98.06 286 MET A O 1
ATOM 2161 N N . SER A 1 287 ? 6.536 6.967 -9.858 1.00 97.94 287 SER A N 1
ATOM 2162 C CA . SER A 1 287 ? 7.302 8.154 -9.482 1.00 97.94 287 SER A CA 1
ATOM 2163 C C . SER A 1 287 ? 8.062 7.904 -8.180 1.00 97.94 287 SER A C 1
ATOM 2165 O O . SER A 1 287 ? 7.451 7.663 -7.144 1.00 97.94 287 SER A O 1
ATOM 2167 N N . ALA A 1 288 ? 9.392 7.982 -8.217 1.00 96.75 288 ALA A N 1
ATOM 2168 C CA . ALA A 1 288 ? 10.253 7.843 -7.043 1.00 96.75 288 ALA A CA 1
ATOM 2169 C C . ALA A 1 288 ? 11.143 9.072 -6.863 1.00 96.75 288 ALA A C 1
ATOM 2171 O O . ALA A 1 288 ? 11.961 9.385 -7.729 1.00 96.75 288 ALA A O 1
ATOM 2172 N N . THR A 1 289 ? 10.997 9.763 -5.731 1.00 95.50 289 THR A N 1
ATOM 2173 C CA . THR A 1 289 ? 11.771 10.975 -5.420 1.00 95.50 289 THR A CA 1
ATOM 2174 C C . THR A 1 289 ? 12.290 10.979 -3.979 1.00 95.50 289 THR A C 1
ATOM 2176 O O . THR A 1 289 ? 11.910 10.144 -3.153 1.00 95.50 289 THR A O 1
ATOM 2179 N N . SER A 1 290 ? 13.186 11.923 -3.681 1.00 93.38 290 SER A N 1
ATOM 2180 C CA . SER A 1 290 ? 13.700 12.225 -2.337 1.00 93.38 290 SER A CA 1
ATOM 2181 C C . SER A 1 290 ? 14.234 11.004 -1.575 1.00 93.38 290 SER A C 1
ATOM 2183 O O . SER A 1 290 ? 13.798 10.717 -0.457 1.00 93.38 290 SER A O 1
ATOM 2185 N N . GLY A 1 291 ? 15.172 10.276 -2.188 1.00 92.62 291 GLY A N 1
ATOM 2186 C CA . GLY A 1 291 ? 15.878 9.157 -1.555 1.00 92.62 291 GLY A CA 1
ATOM 2187 C C . GLY A 1 291 ? 15.003 7.941 -1.242 1.00 92.62 291 GLY A C 1
ATOM 2188 O O . GLY A 1 291 ? 15.325 7.175 -0.334 1.00 92.62 291 GLY A O 1
ATOM 2189 N N . SER A 1 292 ? 13.881 7.774 -1.944 1.00 95.38 292 SER A N 1
ATOM 2190 C CA . SER A 1 292 ? 13.018 6.600 -1.786 1.00 95.38 292 SER A CA 1
ATOM 2191 C C . SER A 1 292 ? 13.636 5.348 -2.415 1.00 95.38 292 SER A C 1
ATOM 2193 O O . SER A 1 292 ? 14.515 5.424 -3.281 1.00 95.38 292 SER A O 1
ATOM 2195 N N . LYS A 1 293 ? 13.181 4.178 -1.958 1.00 97.44 293 LYS A N 1
ATOM 2196 C CA . LYS A 1 293 ? 13.591 2.872 -2.477 1.00 97.44 293 LYS A CA 1
ATOM 2197 C C . LYS A 1 293 ? 12.382 2.081 -2.952 1.00 97.44 293 LYS A C 1
ATOM 2199 O O . LYS A 1 293 ? 11.371 2.028 -2.259 1.00 97.44 293 LYS A O 1
ATOM 2204 N N . ALA A 1 294 ? 12.505 1.410 -4.090 1.00 97.94 294 ALA A N 1
ATOM 2205 C CA . ALA A 1 294 ? 11.497 0.459 -4.541 1.00 97.94 294 ALA A CA 1
ATOM 2206 C C . ALA A 1 294 ? 12.134 -0.834 -5.048 1.00 97.94 294 ALA A C 1
ATOM 2208 O O . ALA A 1 294 ? 13.139 -0.803 -5.752 1.00 97.94 294 ALA A O 1
ATOM 2209 N N . MET A 1 295 ? 11.525 -1.964 -4.713 1.00 98.50 295 MET A N 1
ATOM 2210 C CA . MET A 1 295 ? 11.832 -3.292 -5.224 1.00 98.50 295 MET A CA 1
ATOM 2211 C C . MET A 1 295 ? 10.575 -3.841 -5.888 1.00 98.50 295 MET A C 1
ATOM 2213 O O . MET A 1 295 ? 9.560 -4.028 -5.220 1.00 98.50 295 MET A O 1
ATOM 2217 N N . LEU A 1 296 ? 10.640 -4.074 -7.193 1.00 98.44 296 LEU A N 1
ATOM 2218 C CA . LEU A 1 296 ? 9.499 -4.502 -7.992 1.00 98.44 296 LEU A CA 1
ATOM 2219 C C . LEU A 1 296 ? 9.775 -5.864 -8.626 1.00 98.44 296 LEU A C 1
ATOM 2221 O O . LEU A 1 296 ? 10.859 -6.089 -9.171 1.00 98.44 296 LEU A O 1
ATOM 2225 N N . ALA A 1 297 ? 8.776 -6.738 -8.582 1.00 98.38 297 ALA A N 1
ATOM 2226 C CA . ALA A 1 297 ? 8.792 -8.060 -9.194 1.00 98.38 297 ALA A CA 1
ATOM 2227 C C . ALA A 1 297 ? 7.461 -8.362 -9.901 1.00 98.38 297 ALA A C 1
ATOM 2229 O O . ALA A 1 297 ? 6.451 -7.716 -9.618 1.00 98.38 297 ALA A O 1
ATOM 2230 N N . GLY A 1 298 ? 7.467 -9.342 -10.809 1.00 97.44 298 GLY A N 1
ATOM 2231 C CA . GLY A 1 298 ? 6.274 -9.815 -11.522 1.00 97.44 298 GLY A CA 1
ATOM 2232 C C . GLY A 1 298 ? 6.338 -9.573 -13.032 1.00 97.44 298 GLY A C 1
ATOM 2233 O O . GLY A 1 298 ? 7.427 -9.542 -13.612 1.00 97.44 298 GLY A O 1
ATOM 2234 N N . ALA A 1 299 ? 5.183 -9.413 -13.681 1.00 96.75 299 ALA A N 1
ATOM 2235 C CA . ALA A 1 299 ? 5.085 -9.239 -15.131 1.00 96.75 299 ALA A CA 1
ATOM 2236 C C . ALA A 1 299 ? 4.150 -8.084 -15.511 1.00 96.75 299 ALA A C 1
ATOM 2238 O O . ALA A 1 299 ? 2.997 -8.029 -15.078 1.00 96.75 299 ALA A O 1
ATOM 2239 N N . ILE A 1 300 ? 4.646 -7.164 -16.342 1.00 97.19 300 ILE A N 1
ATOM 2240 C CA . ILE A 1 300 ? 3.893 -5.988 -16.798 1.00 97.19 300 ILE A CA 1
ATOM 2241 C C . ILE A 1 300 ? 4.129 -5.745 -18.281 1.00 97.19 300 ILE A C 1
ATOM 2243 O O . ILE A 1 300 ? 5.245 -5.879 -18.761 1.00 97.19 300 ILE A O 1
ATOM 2247 N N . ASP A 1 301 ? 3.115 -5.350 -19.041 1.00 96.56 301 ASP A N 1
ATOM 2248 C CA . ASP A 1 301 ? 3.330 -5.060 -20.462 1.00 96.56 301 ASP A CA 1
ATOM 2249 C C . ASP A 1 301 ? 4.086 -3.737 -20.656 1.00 96.56 301 ASP A C 1
ATOM 2251 O O . ASP A 1 301 ? 5.129 -3.699 -21.316 1.00 96.56 301 ASP A O 1
ATOM 2255 N N . GLU A 1 302 ? 3.596 -2.659 -20.048 1.00 97.69 302 GLU A N 1
ATOM 2256 C CA . GLU A 1 302 ? 4.117 -1.304 -20.227 1.00 97.69 302 GLU A CA 1
ATOM 2257 C C . GLU A 1 302 ? 4.532 -0.677 -18.897 1.00 97.69 302 GLU A C 1
ATOM 2259 O O . GLU A 1 302 ? 3.759 -0.626 -17.942 1.00 97.69 302 GLU A O 1
ATOM 2264 N N . THR A 1 303 ? 5.756 -0.160 -18.829 1.00 98.06 303 THR A N 1
ATOM 2265 C CA . THR A 1 303 ? 6.275 0.504 -17.629 1.00 98.06 303 THR A CA 1
ATOM 2266 C C . THR A 1 303 ? 6.728 1.927 -17.938 1.00 98.06 303 THR A C 1
ATOM 2268 O O . THR A 1 303 ? 7.353 2.190 -18.964 1.00 98.06 303 THR A O 1
ATOM 2271 N N . SER A 1 304 ? 6.419 2.854 -17.037 1.00 98.25 304 SER A N 1
ATOM 2272 C CA . SER A 1 304 ? 6.857 4.246 -17.070 1.00 98.25 304 SER A CA 1
ATOM 2273 C C . SER A 1 304 ? 7.464 4.602 -15.719 1.00 98.25 304 SER A C 1
ATOM 2275 O O . SER A 1 304 ? 6.775 4.588 -14.699 1.00 98.25 304 SER A O 1
ATOM 2277 N N . PHE A 1 305 ? 8.762 4.896 -15.701 1.00 98.06 305 PHE A N 1
ATOM 2278 C CA . PHE A 1 305 ? 9.515 5.223 -14.495 1.00 98.06 305 PHE A CA 1
ATOM 2279 C C . PHE A 1 305 ? 9.961 6.680 -14.524 1.00 98.06 305 PHE A C 1
ATOM 2281 O O . PHE A 1 305 ? 10.714 7.083 -15.406 1.00 98.06 305 PHE A O 1
ATOM 2288 N N . GLN A 1 306 ? 9.564 7.454 -13.520 1.00 97.62 306 GLN A N 1
ATOM 2289 C CA . GLN A 1 306 ? 10.098 8.780 -13.233 1.00 97.62 306 GLN A CA 1
ATOM 2290 C C . GLN A 1 306 ? 10.867 8.719 -11.916 1.00 97.62 306 GLN A C 1
ATOM 2292 O O . GLN A 1 306 ? 10.271 8.645 -10.844 1.00 97.62 306 GLN A O 1
ATOM 2297 N N . VAL A 1 307 ? 12.195 8.714 -11.986 1.00 97.12 307 VAL A N 1
ATOM 2298 C CA . VAL A 1 307 ? 13.060 8.528 -10.814 1.00 97.12 307 VAL A CA 1
ATOM 2299 C C . VAL A 1 307 ? 13.990 9.724 -10.676 1.00 97.12 307 VAL A C 1
ATOM 2301 O O . VAL A 1 307 ? 14.708 10.073 -11.611 1.00 97.12 307 VAL A O 1
ATOM 2304 N N . SER A 1 308 ? 13.992 10.375 -9.517 1.00 95.81 308 SER A N 1
ATOM 2305 C CA . SER A 1 308 ? 14.849 11.536 -9.274 1.00 95.81 308 SER A CA 1
ATOM 2306 C C . SER A 1 308 ? 15.341 11.632 -7.832 1.00 95.81 308 SER A C 1
ATOM 2308 O O . SER A 1 308 ? 14.947 10.855 -6.957 1.00 95.81 308 SER A O 1
ATOM 2310 N N . SER A 1 309 ? 16.232 12.594 -7.584 1.00 93.44 309 SER A N 1
ATOM 2311 C CA . SER A 1 309 ? 16.701 12.993 -6.251 1.00 93.44 309 SER A CA 1
ATOM 2312 C C . SER A 1 309 ? 17.240 11.823 -5.423 1.00 93.44 309 SER A C 1
ATOM 2314 O O . SER A 1 309 ? 16.721 11.528 -4.345 1.00 93.44 309 SER A O 1
ATOM 2316 N N . ALA A 1 310 ? 18.265 11.147 -5.952 1.00 93.94 310 ALA A N 1
ATOM 2317 C CA . ALA A 1 310 ? 18.961 10.025 -5.314 1.00 93.94 310 ALA A CA 1
ATOM 2318 C C . ALA A 1 310 ? 18.068 8.827 -4.927 1.00 93.94 310 ALA A C 1
ATOM 2320 O O . ALA A 1 310 ? 18.416 8.044 -4.042 1.00 93.94 310 ALA A O 1
ATOM 2321 N N . SER A 1 311 ? 16.910 8.674 -5.574 1.00 96.38 311 SER A N 1
ATOM 2322 C CA . SER A 1 311 ? 16.043 7.511 -5.363 1.00 96.38 311 SER A CA 1
ATOM 2323 C C . SER A 1 311 ? 16.593 6.279 -6.079 1.00 96.38 311 SER A C 1
ATOM 2325 O O . SER A 1 311 ? 17.217 6.394 -7.138 1.00 96.38 311 SER A O 1
ATOM 2327 N N . SER A 1 312 ? 16.346 5.101 -5.506 1.00 96.81 312 SER A N 1
ATOM 2328 C CA . SER A 1 312 ? 16.811 3.822 -6.042 1.00 96.81 312 SER A CA 1
ATOM 2329 C C . SER A 1 312 ? 15.642 2.893 -6.332 1.00 96.81 312 SER A C 1
ATOM 2331 O O . SER A 1 312 ? 14.828 2.597 -5.460 1.00 96.81 312 SER A O 1
ATOM 2333 N N . VAL A 1 313 ? 15.559 2.407 -7.563 1.00 97.88 313 VAL A N 1
ATOM 2334 C CA . VAL A 1 313 ? 14.488 1.515 -8.001 1.00 97.88 313 VAL A CA 1
ATOM 2335 C C . VAL A 1 313 ? 15.112 0.253 -8.574 1.00 97.88 313 VAL A C 1
ATOM 2337 O O . VAL A 1 313 ? 15.885 0.292 -9.527 1.00 97.88 313 VAL A O 1
ATOM 2340 N N . ASN A 1 314 ? 14.780 -0.888 -7.986 1.00 97.81 314 ASN A N 1
ATOM 2341 C CA . ASN A 1 314 ? 15.221 -2.194 -8.436 1.00 97.81 314 ASN A CA 1
ATOM 2342 C C . ASN A 1 314 ? 14.033 -2.985 -8.989 1.00 97.81 314 ASN A C 1
ATOM 2344 O O . ASN A 1 314 ? 13.257 -3.562 -8.235 1.00 97.81 314 ASN A O 1
ATOM 2348 N N . ALA A 1 315 ? 13.917 -3.014 -10.311 1.00 97.12 315 ALA A N 1
ATOM 2349 C CA . ALA A 1 315 ? 12.917 -3.754 -11.069 1.00 97.12 315 ALA A CA 1
ATOM 2350 C C . ALA A 1 315 ? 13.576 -4.853 -11.930 1.00 97.12 315 ALA A C 1
ATOM 2352 O O . ALA A 1 315 ? 13.138 -5.137 -13.042 1.00 97.12 315 ALA A O 1
ATOM 2353 N N . GLN A 1 316 ? 14.671 -5.459 -11.450 1.00 95.94 316 GLN A N 1
ATOM 2354 C CA . GLN A 1 316 ? 15.364 -6.545 -12.164 1.00 95.94 316 GLN A CA 1
ATOM 2355 C C . GLN A 1 316 ? 14.511 -7.828 -12.273 1.00 95.94 316 GLN A C 1
ATOM 2357 O O . GLN A 1 316 ? 14.645 -8.588 -13.236 1.00 95.94 316 GLN A O 1
ATOM 2362 N N . ASP A 1 317 ? 13.624 -8.038 -11.296 1.00 96.69 317 ASP A N 1
ATOM 2363 C CA . ASP A 1 317 ? 12.726 -9.194 -11.191 1.00 96.69 317 ASP A CA 1
ATOM 2364 C C . ASP A 1 317 ? 11.320 -8.882 -11.742 1.00 96.69 317 ASP A C 1
ATOM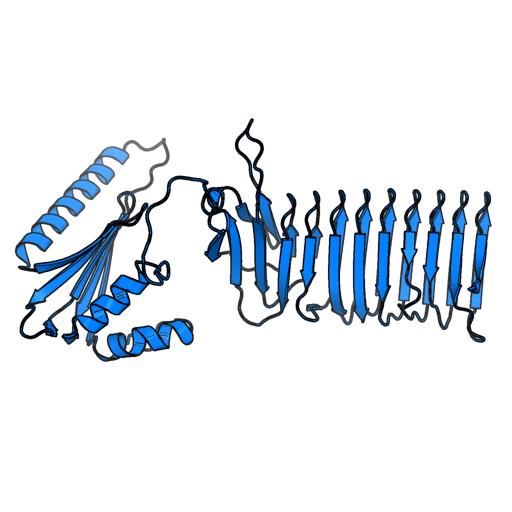 2366 O O . ASP A 1 317 ? 10.421 -9.721 -11.686 1.00 96.69 317 ASP A O 1
ATOM 2370 N N . LEU A 1 318 ? 11.124 -7.674 -12.286 1.00 97.38 318 LEU A N 1
ATOM 2371 C CA . LEU A 1 318 ? 9.909 -7.242 -12.969 1.00 97.38 318 LEU A CA 1
ATOM 2372 C C . LEU A 1 318 ? 10.133 -7.315 -14.480 1.00 97.38 318 LEU A C 1
ATOM 2374 O O . LEU A 1 318 ? 10.849 -6.491 -15.048 1.00 97.38 318 LEU A O 1
ATOM 2378 N N . ILE A 1 319 ? 9.520 -8.288 -15.142 1.00 95.81 319 ILE A N 1
ATOM 2379 C CA . ILE A 1 319 ? 9.656 -8.460 -16.588 1.00 95.81 319 ILE A CA 1
ATOM 2380 C C . ILE A 1 319 ? 8.680 -7.518 -17.287 1.00 95.81 319 ILE A C 1
ATOM 2382 O O . ILE A 1 319 ? 7.469 -7.624 -17.094 1.00 95.81 319 ILE A O 1
ATOM 2386 N N . SER A 1 320 ? 9.213 -6.628 -18.128 1.00 95.69 320 SER A N 1
ATOM 2387 C CA . SER A 1 320 ? 8.415 -5.719 -18.953 1.00 95.69 320 SER A CA 1
ATOM 2388 C C . SER A 1 320 ? 8.572 -5.948 -20.455 1.00 95.69 320 SER A C 1
ATOM 2390 O O . SER A 1 320 ? 9.636 -6.374 -20.915 1.00 95.69 320 SER A O 1
ATOM 2392 N N . LYS A 1 321 ? 7.529 -5.679 -21.255 1.00 94.06 321 LYS A N 1
ATOM 2393 C CA . LYS A 1 321 ? 7.654 -5.682 -22.729 1.00 94.06 321 LYS A CA 1
ATOM 2394 C C . LYS A 1 321 ? 8.216 -4.358 -23.221 1.00 94.06 321 LYS A C 1
ATOM 2396 O O . LYS A 1 321 ? 9.187 -4.346 -23.973 1.00 94.06 321 LYS A O 1
ATOM 2401 N N . ASN A 1 322 ? 7.627 -3.256 -22.768 1.00 95.56 322 ASN A N 1
ATOM 2402 C CA . ASN A 1 322 ? 8.061 -1.906 -23.094 1.00 95.56 322 ASN A CA 1
ATOM 2403 C C . ASN A 1 322 ? 8.319 -1.113 -21.813 1.00 95.56 322 ASN A C 1
ATOM 2405 O O . ASN A 1 322 ? 7.552 -1.195 -20.851 1.00 95.56 322 ASN A O 1
ATOM 2409 N N . SER A 1 323 ? 9.391 -0.326 -21.807 1.00 96.75 323 SER A N 1
ATOM 2410 C CA . SER A 1 323 ? 9.739 0.529 -20.678 1.00 96.75 323 SER A CA 1
ATOM 2411 C C . SER A 1 323 ? 10.188 1.907 -21.135 1.00 96.75 323 SER A C 1
ATOM 2413 O O . SER A 1 323 ? 11.074 2.036 -21.983 1.00 96.75 323 SER A O 1
ATOM 2415 N N . THR A 1 324 ? 9.592 2.931 -20.536 1.00 97.50 324 THR A N 1
ATOM 2416 C CA . THR A 1 324 ? 10.002 4.327 -20.657 1.00 97.50 324 THR A CA 1
ATOM 2417 C C . THR A 1 324 ? 10.570 4.781 -19.322 1.00 97.50 324 THR A C 1
ATOM 2419 O O . THR A 1 324 ? 9.909 4.711 -18.291 1.00 97.50 324 THR A O 1
ATOM 2422 N N . VAL A 1 325 ? 11.802 5.268 -19.332 1.00 97.00 325 VAL A N 1
ATOM 2423 C CA . VAL A 1 325 ? 12.534 5.683 -18.139 1.00 97.00 325 VAL A CA 1
ATOM 2424 C C . VAL A 1 325 ? 12.917 7.147 -18.264 1.00 97.00 325 VAL A C 1
ATOM 2426 O O . VAL A 1 325 ? 13.592 7.537 -19.210 1.00 97.00 325 VAL A O 1
ATOM 2429 N N . SER A 1 326 ? 12.567 7.945 -17.264 1.00 96.62 326 SER A N 1
ATOM 2430 C CA . SER A 1 326 ? 13.086 9.289 -17.041 1.00 96.62 326 SER A CA 1
ATOM 2431 C C . SER A 1 326 ? 13.804 9.317 -15.696 1.00 96.62 326 SER A C 1
ATOM 2433 O O . SER A 1 326 ? 13.164 9.268 -14.646 1.00 96.62 326 SER A O 1
ATOM 2435 N N . ALA A 1 327 ? 15.134 9.387 -15.725 1.00 95.38 327 ALA A N 1
ATOM 2436 C CA . ALA A 1 327 ? 15.974 9.360 -14.534 1.00 95.38 327 ALA A CA 1
ATOM 2437 C C . ALA A 1 327 ? 16.809 10.645 -14.422 1.00 95.38 327 ALA A C 1
ATOM 2439 O O . ALA A 1 327 ? 17.456 11.060 -15.386 1.00 95.38 327 ALA A O 1
ATOM 2440 N N . SER A 1 328 ? 16.816 11.292 -13.256 1.00 94.56 328 SER A N 1
ATOM 2441 C CA . SER A 1 328 ? 17.592 12.520 -13.027 1.00 94.56 328 SER A CA 1
ATOM 2442 C C . SER A 1 328 ? 18.186 12.610 -11.619 1.00 94.56 328 SER A C 1
ATOM 2444 O O . SER A 1 328 ? 17.845 11.831 -10.735 1.00 94.56 328 SER A O 1
ATOM 2446 N N . SER A 1 329 ? 19.094 13.564 -11.403 1.00 92.75 329 SER A N 1
ATOM 2447 C CA . SER A 1 329 ? 19.616 13.940 -10.078 1.00 92.75 329 SER A CA 1
ATOM 2448 C C . SER A 1 329 ? 20.114 12.745 -9.253 1.00 92.75 329 SER A C 1
ATOM 2450 O O . SER A 1 329 ? 19.598 12.471 -8.168 1.00 92.75 329 SER A O 1
ATOM 2452 N N . ALA A 1 330 ? 21.099 12.022 -9.794 1.00 93.06 330 ALA A N 1
ATOM 2453 C CA . ALA A 1 330 ? 21.714 10.842 -9.178 1.00 93.06 330 ALA A CA 1
ATOM 2454 C C . ALA A 1 330 ? 20.752 9.673 -8.863 1.00 93.06 330 ALA A C 1
ATOM 2456 O O . ALA A 1 330 ? 21.037 8.855 -7.992 1.00 93.06 330 ALA A O 1
ATOM 2457 N N . ALA A 1 331 ? 19.616 9.576 -9.560 1.00 95.44 331 ALA A N 1
ATOM 2458 C CA . ALA A 1 331 ? 18.748 8.401 -9.501 1.00 95.44 331 ALA A CA 1
ATOM 2459 C C . ALA A 1 331 ? 19.469 7.126 -9.975 1.00 95.44 331 ALA A C 1
ATOM 2461 O O . ALA A 1 331 ? 20.224 7.172 -10.947 1.00 95.44 331 ALA A O 1
ATOM 2462 N N . ASP A 1 332 ? 19.181 5.991 -9.336 1.00 95.56 332 ASP A N 1
ATOM 2463 C CA . ASP A 1 332 ? 19.664 4.667 -9.740 1.00 95.56 332 ASP A CA 1
ATOM 2464 C C . ASP A 1 332 ? 18.481 3.745 -10.041 1.00 95.56 332 ASP A C 1
ATOM 2466 O O . ASP A 1 332 ? 17.624 3.517 -9.189 1.00 95.56 332 ASP A O 1
ATOM 2470 N N . LEU A 1 333 ? 18.419 3.215 -11.259 1.00 96.38 333 LEU A N 1
ATOM 2471 C CA . LEU A 1 333 ? 17.336 2.340 -11.694 1.00 96.38 333 LEU A CA 1
ATOM 2472 C C . LEU A 1 333 ? 17.903 1.063 -12.315 1.00 96.38 333 LEU A C 1
ATOM 2474 O O . LEU A 1 333 ? 18.768 1.133 -13.184 1.00 96.38 333 LEU A O 1
ATOM 2478 N N . LYS A 1 334 ? 17.377 -0.098 -11.921 1.00 96.88 334 LYS A N 1
ATOM 2479 C CA . LYS A 1 334 ? 17.566 -1.383 -12.609 1.00 96.88 334 LYS A CA 1
ATOM 2480 C C . LYS A 1 334 ? 16.246 -1.842 -13.215 1.00 96.88 334 LYS A C 1
ATOM 2482 O O . LYS A 1 334 ? 15.264 -1.916 -12.488 1.00 96.88 334 LYS A O 1
ATOM 2487 N N . VAL A 1 335 ? 16.223 -2.185 -14.500 1.00 96.50 335 VAL A N 1
ATOM 2488 C CA . VAL A 1 335 ? 15.026 -2.670 -15.212 1.00 96.50 335 VAL A CA 1
ATOM 2489 C C . VAL A 1 335 ? 15.298 -3.957 -15.980 1.00 96.50 335 VAL A C 1
ATOM 2491 O O . VAL A 1 335 ? 16.413 -4.206 -16.438 1.00 96.50 335 VAL A O 1
ATOM 2494 N N . ASN A 1 336 ? 14.259 -4.765 -16.165 1.00 95.69 336 ASN A N 1
ATOM 2495 C CA . ASN A 1 336 ? 14.284 -5.947 -17.015 1.00 95.69 336 ASN A CA 1
ATOM 2496 C C . ASN A 1 336 ? 13.219 -5.802 -18.114 1.00 95.69 336 ASN A C 1
ATOM 2498 O O . ASN A 1 336 ? 12.015 -5.800 -17.855 1.00 95.69 336 ASN A O 1
ATOM 2502 N N . VAL A 1 337 ? 13.680 -5.608 -19.349 1.00 94.31 337 VAL A N 1
ATOM 2503 C CA . VAL A 1 337 ? 12.835 -5.302 -20.509 1.00 94.31 337 VAL A CA 1
ATOM 2504 C C . VAL A 1 337 ? 13.119 -6.326 -21.593 1.00 94.31 337 VAL A C 1
ATOM 2506 O O . VAL A 1 337 ? 14.277 -6.623 -21.851 1.00 94.31 337 VAL A O 1
ATOM 2509 N N . SER A 1 338 ? 12.078 -6.854 -22.227 1.00 92.56 338 SER A N 1
ATOM 2510 C CA . SER A 1 338 ? 12.183 -7.867 -23.288 1.00 92.56 338 SER A CA 1
ATOM 2511 C C . SER A 1 338 ? 12.031 -7.293 -24.704 1.00 92.56 338 SER A C 1
ATOM 2513 O O . SER A 1 338 ? 12.537 -7.883 -25.661 1.00 92.56 338 SER A O 1
ATOM 2515 N N . GLY A 1 339 ? 11.362 -6.143 -24.844 1.00 91.88 339 GLY A N 1
ATOM 2516 C CA . GLY A 1 339 ? 11.093 -5.461 -26.113 1.00 91.88 339 GLY A CA 1
ATOM 2517 C C . GLY A 1 339 ? 11.789 -4.103 -26.221 1.00 91.88 339 GLY A C 1
ATOM 2518 O O . GLY A 1 339 ? 12.986 -4.036 -26.491 1.00 91.88 339 GLY A O 1
ATOM 2519 N N . ASN A 1 340 ? 11.044 -3.004 -26.069 1.00 94.06 340 ASN A N 1
ATOM 2520 C CA . ASN A 1 340 ? 11.572 -1.652 -26.291 1.00 94.06 340 ASN A CA 1
ATOM 2521 C C . ASN A 1 340 ? 11.891 -0.938 -24.974 1.00 94.06 340 ASN A C 1
ATOM 2523 O O . ASN A 1 340 ? 11.037 -0.823 -24.098 1.00 94.06 340 ASN A O 1
ATOM 2527 N N . LEU A 1 341 ? 13.097 -0.386 -24.872 1.00 95.69 341 LEU A N 1
ATOM 2528 C CA . LEU A 1 341 ? 13.555 0.434 -23.757 1.00 95.69 341 LEU A CA 1
ATOM 2529 C C . LEU A 1 341 ? 13.886 1.850 -24.250 1.00 95.69 341 LEU A C 1
ATOM 2531 O O . LEU A 1 341 ? 14.825 2.043 -25.024 1.00 95.69 341 LEU A O 1
ATOM 2535 N N . THR A 1 342 ? 13.139 2.842 -23.768 1.00 96.12 342 THR A N 1
ATOM 2536 C CA . THR A 1 342 ? 13.400 4.269 -24.002 1.00 96.12 342 THR A CA 1
ATOM 2537 C C . THR A 1 342 ? 13.891 4.921 -22.715 1.00 96.12 342 THR A C 1
ATOM 2539 O O . THR A 1 342 ? 13.221 4.831 -21.692 1.00 96.12 342 THR A O 1
ATOM 2542 N N . VAL A 1 343 ? 15.044 5.590 -22.746 1.00 95.50 343 VAL A N 1
ATOM 2543 C CA . VAL A 1 343 ? 15.688 6.178 -21.562 1.00 95.50 343 VAL A CA 1
ATOM 2544 C C . VAL A 1 343 ? 15.999 7.654 -21.787 1.00 95.50 343 VAL A C 1
ATOM 2546 O O . VAL A 1 343 ? 16.684 8.016 -22.736 1.00 95.50 343 VAL A O 1
ATOM 2549 N N . SER A 1 344 ? 15.563 8.508 -20.869 1.00 95.25 344 SER A N 1
ATOM 2550 C CA . SER A 1 344 ? 15.969 9.907 -20.741 1.00 95.25 344 SER A CA 1
ATOM 2551 C C . SER A 1 344 ? 16.701 10.082 -19.410 1.00 95.25 344 SER A C 1
ATOM 2553 O O . SER A 1 344 ? 16.074 10.118 -18.352 1.00 95.25 344 SER A O 1
ATOM 2555 N N . GLY A 1 345 ? 18.028 10.174 -19.454 1.00 92.38 345 GLY A N 1
ATOM 2556 C CA . GLY A 1 345 ? 18.890 10.280 -18.276 1.00 92.38 345 GLY A CA 1
ATOM 2557 C C . GLY A 1 345 ? 19.554 11.652 -18.169 1.00 92.38 345 GLY A C 1
ATOM 2558 O O . GLY A 1 345 ? 20.146 12.124 -19.138 1.00 92.38 345 GLY A O 1
ATOM 2559 N N . LYS A 1 346 ? 19.501 12.290 -16.995 1.00 92.81 346 LYS A N 1
ATOM 2560 C CA . LYS A 1 346 ? 20.142 13.595 -16.734 1.00 92.81 346 LYS A CA 1
ATOM 2561 C C . LYS A 1 346 ? 20.862 13.626 -15.382 1.00 92.81 346 LYS A C 1
ATOM 2563 O O . LYS A 1 346 ? 20.578 12.822 -14.501 1.00 92.81 346 LYS A O 1
ATOM 2568 N N . SER A 1 347 ? 21.763 14.587 -15.200 1.00 90.81 347 SER A N 1
ATOM 2569 C CA . SER A 1 347 ? 22.371 14.964 -13.908 1.00 90.81 347 SER A CA 1
ATOM 2570 C C . SER A 1 347 ? 22.873 13.778 -13.068 1.00 90.81 347 SER A C 1
ATOM 2572 O O . SER A 1 347 ? 22.440 13.581 -11.932 1.00 90.81 347 SER A O 1
ATOM 2574 N N . GLY A 1 348 ? 23.753 12.957 -13.644 1.00 89.75 348 GLY A N 1
ATOM 2575 C CA . GLY A 1 348 ? 24.386 11.829 -12.950 1.00 89.75 348 GLY A CA 1
ATOM 2576 C C . GLY A 1 348 ? 23.496 10.604 -12.711 1.00 89.75 348 GLY A C 1
ATOM 2577 O O . GLY A 1 348 ? 23.875 9.728 -11.939 1.00 89.75 348 GLY A O 1
ATOM 2578 N N . ALA A 1 349 ? 22.315 10.521 -13.332 1.00 94.75 349 ALA A N 1
ATOM 2579 C CA . ALA A 1 349 ? 21.454 9.347 -13.208 1.00 94.75 349 ALA A CA 1
ATOM 2580 C C . ALA A 1 349 ? 22.089 8.085 -13.821 1.00 94.75 349 ALA A C 1
ATOM 2582 O O . ALA A 1 349 ? 22.706 8.138 -14.884 1.00 94.75 349 ALA A O 1
ATOM 2583 N N . THR A 1 350 ? 21.894 6.936 -13.182 1.00 95.69 350 THR A N 1
ATOM 2584 C CA . THR A 1 350 ? 22.365 5.632 -13.658 1.00 95.69 350 THR A CA 1
ATOM 2585 C C . THR A 1 350 ? 21.178 4.721 -13.923 1.00 95.69 350 THR A C 1
ATOM 2587 O O . THR A 1 350 ? 20.399 4.412 -13.026 1.00 95.69 350 THR A O 1
ATOM 2590 N N . VAL A 1 351 ? 21.051 4.265 -15.166 1.00 95.38 351 VAL A N 1
ATOM 2591 C CA . VAL A 1 351 ? 20.046 3.282 -15.572 1.00 95.38 351 VAL A CA 1
ATOM 2592 C C . VAL A 1 351 ? 20.764 2.007 -15.988 1.00 95.38 351 VAL A C 1
ATOM 2594 O O . VAL A 1 351 ? 21.696 2.017 -16.791 1.00 95.38 351 VAL A O 1
ATOM 2597 N N . ARG A 1 352 ? 20.337 0.892 -15.416 1.00 95.31 352 ARG A N 1
ATOM 2598 C CA . ARG A 1 352 ? 20.860 -0.442 -15.665 1.00 95.31 352 ARG A CA 1
ATOM 2599 C C . ARG A 1 352 ? 19.750 -1.303 -16.230 1.00 95.31 352 ARG A C 1
ATOM 2601 O O . ARG A 1 352 ? 18.658 -1.326 -15.673 1.00 95.31 352 ARG A O 1
ATOM 2608 N N . TYR A 1 353 ? 20.011 -2.004 -17.320 1.00 93.81 353 TYR A N 1
ATOM 2609 C CA . TYR A 1 353 ? 19.019 -2.878 -17.935 1.00 93.81 353 TYR A CA 1
ATOM 2610 C C . TYR A 1 353 ? 19.573 -4.293 -18.101 1.00 93.81 353 TYR A C 1
ATOM 2612 O O . TYR A 1 353 ? 20.771 -4.467 -18.312 1.00 93.81 353 TYR A O 1
ATOM 2620 N N . ARG A 1 354 ? 18.711 -5.302 -17.987 1.00 91.56 354 ARG A N 1
ATOM 2621 C CA . ARG A 1 354 ? 19.099 -6.691 -18.248 1.00 91.56 354 ARG A CA 1
ATOM 2622 C C . ARG A 1 354 ? 19.254 -6.904 -19.750 1.00 91.56 354 ARG A C 1
ATOM 2624 O O . ARG A 1 354 ? 18.337 -6.578 -20.504 1.00 91.56 354 ARG A O 1
ATOM 2631 N N . ASP A 1 355 ? 20.397 -7.431 -20.173 1.00 81.94 355 ASP A N 1
ATOM 2632 C CA . ASP A 1 355 ? 20.666 -7.625 -21.596 1.00 81.94 355 ASP A CA 1
ATOM 2633 C C . ASP A 1 355 ? 19.920 -8.855 -22.133 1.00 81.94 355 ASP A C 1
ATOM 2635 O O . ASP A 1 355 ? 20.127 -9.977 -21.670 1.00 81.94 355 ASP A O 1
ATOM 2639 N N . HIS A 1 356 ? 19.047 -8.637 -23.116 1.00 80.25 356 HIS A N 1
ATOM 2640 C CA . HIS A 1 356 ? 18.428 -9.697 -23.911 1.00 80.25 356 HIS A CA 1
ATOM 2641 C C . HIS A 1 356 ? 18.660 -9.382 -25.388 1.00 80.25 356 HIS A C 1
ATOM 2643 O O . HIS A 1 356 ? 18.568 -8.223 -25.795 1.00 80.25 356 HIS A O 1
ATOM 2649 N N . ALA A 1 357 ? 18.894 -10.407 -26.211 1.00 64.69 357 ALA A N 1
ATOM 2650 C CA . ALA A 1 357 ? 19.213 -10.245 -27.636 1.00 64.69 357 ALA A CA 1
ATOM 2651 C C . ALA A 1 357 ? 18.144 -9.470 -28.442 1.00 64.69 357 ALA A C 1
ATOM 2653 O O . ALA A 1 357 ? 18.428 -8.957 -29.522 1.00 64.69 357 ALA A O 1
ATOM 2654 N N . THR A 1 358 ? 16.916 -9.377 -27.926 1.00 76.75 358 THR A N 1
ATOM 2655 C CA . THR A 1 358 ? 15.756 -8.757 -28.580 1.00 76.75 358 THR A CA 1
ATOM 2656 C C . THR A 1 358 ? 15.536 -7.284 -28.231 1.00 76.75 358 THR A C 1
ATOM 2658 O O . THR A 1 358 ? 14.647 -6.657 -28.810 1.00 76.75 358 THR A O 1
ATOM 2661 N N . VAL A 1 359 ? 16.306 -6.707 -27.301 1.00 82.62 359 VAL A N 1
ATOM 2662 C CA . VAL A 1 359 ? 15.977 -5.391 -26.733 1.00 82.62 359 VAL A CA 1
ATOM 2663 C C . VAL A 1 359 ? 16.382 -4.251 -27.663 1.00 82.62 359 VAL A C 1
ATOM 2665 O O . VAL A 1 359 ? 17.560 -4.038 -27.959 1.00 82.62 359 VAL A O 1
ATOM 2668 N N . ARG A 1 360 ? 15.396 -3.446 -28.071 1.00 84.69 360 ARG A N 1
ATOM 2669 C CA . ARG A 1 360 ? 15.616 -2.198 -28.816 1.00 84.69 360 ARG A CA 1
ATOM 2670 C C . ARG A 1 360 ? 15.756 -1.039 -27.843 1.00 84.69 360 ARG A C 1
ATOM 2672 O O . ARG A 1 360 ? 14.901 -0.844 -26.984 1.00 84.69 360 ARG A O 1
ATOM 2679 N N . ARG A 1 361 ? 16.832 -0.265 -27.982 1.00 88.44 361 ARG A N 1
ATOM 2680 C CA . ARG A 1 361 ? 17.208 0.790 -27.032 1.00 88.44 361 ARG A CA 1
ATOM 2681 C C . ARG A 1 361 ? 17.203 2.145 -27.721 1.00 88.44 361 ARG A C 1
ATOM 2683 O O . ARG A 1 361 ? 17.842 2.301 -28.758 1.00 88.44 361 ARG A O 1
ATOM 2690 N N . ASN A 1 362 ? 16.534 3.119 -27.117 1.00 90.94 362 ASN A N 1
ATOM 2691 C CA . ASN A 1 362 ? 16.641 4.528 -27.478 1.00 90.94 362 ASN A CA 1
ATOM 2692 C C . ASN A 1 362 ? 17.006 5.324 -26.222 1.00 90.94 362 ASN A C 1
ATOM 2694 O O . ASN A 1 362 ? 16.286 5.255 -25.230 1.00 90.94 362 ASN A O 1
ATOM 2698 N N . ALA A 1 363 ? 18.130 6.039 -26.232 1.00 89.62 363 ALA A N 1
ATOM 2699 C CA . ALA A 1 363 ? 18.633 6.719 -25.046 1.00 89.62 363 ALA A CA 1
ATOM 2700 C C . ALA A 1 363 ? 19.049 8.160 -25.350 1.00 89.62 363 ALA A C 1
ATOM 2702 O O . ALA A 1 363 ? 19.880 8.405 -26.220 1.00 89.62 363 ALA A O 1
ATOM 2703 N N . ALA A 1 364 ? 18.517 9.100 -24.573 1.00 92.38 364 ALA A N 1
ATOM 2704 C CA . ALA A 1 364 ? 18.945 10.490 -24.516 1.00 92.38 364 ALA A CA 1
ATOM 2705 C C . ALA A 1 364 ? 19.597 10.742 -23.149 1.00 92.38 364 ALA A C 1
ATOM 2707 O O . ALA A 1 364 ? 18.910 10.854 -22.132 1.00 92.38 364 ALA A O 1
ATOM 2708 N N . LEU A 1 365 ? 20.931 10.785 -23.110 1.00 92.06 365 LEU A N 1
ATOM 2709 C CA . LEU A 1 365 ? 21.710 10.946 -21.880 1.00 92.06 365 LEU A CA 1
ATOM 2710 C C . LEU A 1 365 ? 22.461 12.279 -21.899 1.00 92.06 365 LEU A C 1
ATOM 2712 O O . LEU A 1 365 ? 23.124 12.603 -22.882 1.00 92.06 365 LEU A O 1
ATOM 2716 N N . SER A 1 366 ? 22.390 13.042 -20.809 1.00 89.50 366 SER A N 1
ATOM 2717 C CA . SER A 1 366 ? 23.155 14.282 -20.641 1.00 89.50 366 SER A CA 1
ATOM 2718 C C . SER A 1 366 ? 23.680 14.446 -19.213 1.00 89.50 366 SER A C 1
ATOM 2720 O O . SER A 1 366 ? 23.236 13.772 -18.283 1.00 89.50 366 SER A O 1
ATOM 2722 N N . SER A 1 367 ? 24.627 15.370 -19.021 1.00 88.50 367 SER A N 1
ATOM 2723 C CA . SER A 1 367 ? 25.090 15.805 -17.691 1.00 88.50 367 SER A CA 1
ATOM 2724 C C . SER A 1 367 ? 25.540 14.646 -16.782 1.00 88.50 367 SER A C 1
ATOM 2726 O O . SER A 1 367 ? 25.145 14.566 -15.620 1.00 88.50 367 SER A O 1
ATOM 2728 N N . GLY A 1 368 ? 26.331 13.716 -17.327 1.00 87.50 368 GLY A N 1
ATOM 2729 C CA . GLY A 1 368 ? 26.913 12.592 -16.581 1.00 87.50 368 GLY A CA 1
ATOM 2730 C C . GLY A 1 368 ? 25.992 11.387 -16.369 1.00 87.50 368 GLY A C 1
ATOM 2731 O O . GLY A 1 368 ? 26.343 10.496 -15.602 1.00 87.50 368 GLY A O 1
ATOM 2732 N N . ALA A 1 369 ? 24.823 11.340 -17.015 1.00 93.00 369 ALA A N 1
ATOM 2733 C CA . ALA A 1 369 ? 23.959 10.167 -16.949 1.00 93.00 369 ALA A CA 1
ATOM 2734 C C . ALA A 1 369 ? 24.561 8.957 -17.688 1.00 93.00 369 ALA A C 1
ATOM 2736 O O . ALA A 1 369 ? 25.198 9.112 -18.730 1.00 93.00 369 ALA A O 1
ATOM 2737 N N . THR A 1 370 ? 24.332 7.747 -17.172 1.00 93.25 370 THR A N 1
ATOM 2738 C CA . THR A 1 370 ? 24.854 6.503 -17.754 1.00 93.25 370 THR A CA 1
ATOM 2739 C C . THR A 1 370 ? 23.757 5.464 -17.967 1.00 93.25 370 THR A C 1
ATOM 2741 O O . THR A 1 370 ? 22.841 5.329 -17.156 1.00 93.25 370 THR A O 1
ATOM 2744 N N . LEU A 1 371 ? 23.874 4.713 -19.065 1.00 93.44 371 LEU A N 1
ATOM 2745 C CA . LEU A 1 371 ? 23.073 3.527 -19.359 1.00 93.44 371 LEU A CA 1
ATOM 2746 C C . LEU A 1 371 ? 24.016 2.330 -19.499 1.00 93.44 371 LEU A C 1
ATOM 2748 O O . LEU A 1 371 ? 24.945 2.382 -20.304 1.00 93.44 371 LEU A O 1
ATOM 2752 N N . LYS A 1 372 ? 23.804 1.272 -18.712 1.00 93.12 372 LYS A N 1
ATOM 2753 C CA . LYS A 1 372 ? 24.658 0.071 -18.702 1.00 93.12 372 LYS A CA 1
ATOM 2754 C C . LYS A 1 372 ? 23.821 -1.203 -18.712 1.00 93.12 372 LYS A C 1
ATOM 2756 O O . LYS A 1 372 ? 22.723 -1.216 -18.162 1.00 93.12 372 LYS A O 1
ATOM 2761 N N . SER A 1 373 ? 24.344 -2.272 -19.298 1.00 91.56 373 SER A N 1
ATOM 2762 C CA . SER A 1 373 ? 23.801 -3.612 -19.079 1.00 91.56 373 SER A CA 1
ATOM 2763 C C . SER A 1 373 ? 24.341 -4.216 -17.778 1.00 91.56 373 SER A C 1
ATOM 2765 O O . SER A 1 373 ? 25.369 -3.763 -17.261 1.00 91.56 373 SER A O 1
ATOM 2767 N N . PHE A 1 374 ? 23.634 -5.206 -17.232 1.00 90.25 374 PHE A N 1
ATOM 2768 C CA . PHE A 1 374 ? 24.089 -6.035 -16.113 1.00 90.25 374 PHE A CA 1
ATOM 2769 C C . PHE A 1 374 ? 23.701 -7.499 -16.299 1.00 90.25 374 PHE A C 1
ATOM 2771 O O . PHE A 1 374 ? 22.756 -7.763 -17.085 1.00 90.25 374 PHE A O 1
#

Nearest PDB structures (foldseek):
  3jx8-assembly2_D  TM=8.767E-01  e=5.983E-11  Parabacteroides distasonis ATCC 8503
  3lyc-assembly5_J  TM=8.486E-01  e=4.395E-11  Parabacteroides distasonis ATCC 8503
  3lyc-assembly8_P  TM=8.311E-01  e=8.575E-11  Parabacteroides distasonis ATCC 8503
  3pet-assembly1_A  TM=7.827E-01  e=2.767E-11  Bacteroides fragilis NCTC 9343
  3lyc-assembly8_O  TM=7.609E-01  e=2.398E-10  Parabacteroides distasonis ATCC 8503

Mean predicted aligned error: 16.78 Å

Secondary structure (DSSP, 8-state):
-GGG----HHHHHHHHHHHTTEEEEEEEEEPPPP--TT-TTHHHHHHHHHHHHHHHHHHHHHTT-EEEEEEE-SS-EEEEEEEEEETTEEEEEEEEEEETTEEEEEEEEEEEEHHHHHHHHHHHS----PPPP-----------EEEEEE-----SEEEE-TT-EEEEEE-SS-EEEEEEETTTGGGEEEEEETTEEEEEE-PPTT-----S-EEEEEEES---EEEE-TT-EEEESS-EEEEEEEEEE-TT-EEEEEEEEEEEEEEEE-TT-EEEEEEEEEEEEEEE-TT-EEEEEEEEEEEEEEE-TT-EEEEEEEEEEEEEEEE-TT-EEEEEEEEEEEEEE-TT-EEEE---TT-EEEEEE-TT-EEEE-

Solvent-accessible surface area (backbone atoms only — not comparable to full-atom values): 19183 Å² total; per-residue (Å²): 126,72,94,73,65,96,56,62,70,80,61,38,66,71,45,42,76,54,57,77,41,44,80,42,80,48,78,49,80,44,75,61,86,85,78,73,99,81,60,91,62,55,64,60,57,54,51,52,49,53,50,51,55,49,55,50,56,52,51,56,67,71,61,60,52,47,80,77,48,74,51,77,56,99,66,35,42,37,36,38,28,27,55,40,76,60,93,58,38,27,43,35,42,35,37,40,39,41,37,96,72,28,38,38,38,39,40,37,37,34,67,43,42,57,68,58,50,52,50,57,50,44,66,76,43,73,73,78,84,79,77,88,89,86,80,95,74,94,81,84,90,76,82,53,75,41,75,47,79,54,93,72,80,83,51,38,23,42,34,37,24,62,51,32,38,35,41,36,34,67,36,91,58,74,44,38,35,42,38,24,33,66,93,48,53,88,30,55,44,78,45,75,58,81,48,30,36,38,37,35,60,58,63,63,92,96,53,85,81,81,71,94,46,51,35,34,43,37,30,28,64,48,58,35,35,42,36,34,23,51,47,6,35,42,33,43,79,43,73,37,65,32,69,40,38,41,38,40,31,22,48,51,4,38,40,40,42,36,40,39,30,82,30,44,37,38,39,37,32,26,47,47,7,38,38,39,38,39,36,37,31,40,32,39,42,36,41,31,28,50,44,8,37,37,39,36,28,43,43,33,46,34,39,38,40,39,32,23,48,50,9,38,38,41,22,65,61,22,45,24,38,31,35,40,40,41,30,24,47,44,8,37,38,33,37,22,48,58,32,43,40,38,38,40,26,27,49,43,5,38,42,35,35,43,77,49,100,66,49,45,78,48,74,52,65,39,67,72,25,46,79,43,73,102

Foldseek 3Di:
DCVPPPDPPVVCVLCVVVVVFFPDKDKDKQDDDDDDPPDPCVVVSNVVSVVVVVVVVVVVVVLCWDFPDWDDDPFKIWTWTANDCPPQWGAKIWIWIDGPSIIMIMIGGGTDGPVSVVSVVCVVVVDPDDDDDDDDDDDDDDFDKDKDKDDDDAAQAEAEAAQEEEEEEADDDWTKMKIWGPVQPVQFDFDDDPRYTYTYGHDDPPDDDDTPHTYMYTYYNHYAEYHYEHNYEYEYPDEHEDQHHEYHWEHQYEYAHHYEHAAEYEEEWEHQYEYEYEYDYAEYEYEAEHQYEYEYAYEYAEYEYHFEHLHEYEAQRYEYAEYEEEYEHQYEYEHEYQAEYEYEYYQQYEYEYADDPHYHYHYDYDNNYDYYYD

Sequence (374 aa):
MLSKLDIKDAELDNIKPVLDKIQGLRILVIEKPEFDSINKNVSKAMLNFNSLQKDISSSLKNLNYDELMTVNSKDAKVKFLAADAANGVLDNLLLSVNSEGNQVLMMLDGKISMDDVNKLANETQTPTRTTPKNSTATGSSSSAVTEEQRNVGRFSGIKVSSGIKLSFTQGNNQSVKVITDSDKMEYVKTELQGDILNVYADAPKGKNLNFKMIQVKITAPELSKIAVSSGASFTTENTVNSSFFQIAVSSGSHINADLNTKGKVELSTTSGSSAKLNMNAKTLEMSATSGSKAMLAGAIDETSFQVSSASSVNAQDLISKNSTVSASSAADLKVNVSGNLTVSGKSGATVRYRDHATVRRNAALSSGATLKSF

pLDDT: mean 82.99, std 17.66, range [28.05, 98.62]